Protein AF-0000000065986018 (afdb_homodimer)

InterPro domains:
  IPR004565 Outer membrane lipoprotein LolB [MF_00233] (1-197)
  IPR004565 Outer membrane lipoprotein LolB [PF03550] (43-195)
  IPR004565 Outer membrane lipoprotein LolB [TIGR00548] (5-196)
  IPR004565 Outer membrane lipoprotein LolB [cd16326] (32-195)
  IPR029046 Lipoprotein localisation LolA/LolB/LppX [SSF89392] (16-196)

Radius of gyration: 31.99 Å; Cα contacts (8 Å, |Δi|>4): 771; chains: 2; bounding box: 102×85×97 Å

Structure (mmCIF, N/CA/C/O backbone):
data_AF-0000000065986018-model_v1
#
loop_
_entity.id
_entity.type
_entity.pdbx_description
1 polymer 'Outer-membrane lipoprotein LolB'
#
loop_
_atom_site.group_PDB
_atom_site.id
_atom_site.type_symbol
_atom_site.label_atom_id
_atom_site.label_alt_id
_atom_site.label_comp_id
_atom_site.label_asym_id
_atom_site.label_entity_id
_atom_site.label_seq_id
_atom_site.pdbx_PDB_ins_code
_atom_site.Cartn_x
_atom_site.Cartn_y
_atom_site.Cartn_z
_atom_site.occupancy
_atom_site.B_iso_or_equiv
_atom_site.auth_seq_id
_atom_site.auth_comp_id
_atom_site.auth_asym_id
_atom_site.auth_atom_id
_atom_site.pdbx_PDB_model_num
ATOM 1 N N . MET A 1 1 ? 82.5 -11.953 -41.875 1 36.16 1 MET A N 1
ATOM 2 C CA . MET A 1 1 ? 81.188 -12.062 -42.5 1 36.16 1 MET A CA 1
ATOM 3 C C . MET A 1 1 ? 80.25 -12.914 -41.625 1 36.16 1 MET A C 1
ATOM 5 O O . MET A 1 1 ? 80.25 -14.141 -41.719 1 36.16 1 MET A O 1
ATOM 9 N N . LYS A 1 2 ? 80.312 -12.555 -40.25 1 47.84 2 LYS A N 1
ATOM 10 C CA . LYS A 1 2 ? 79.625 -13.195 -39.125 1 47.84 2 LYS A CA 1
ATOM 11 C C . LYS A 1 2 ? 78.125 -13.18 -39.344 1 47.84 2 LYS A C 1
ATOM 13 O O . LYS A 1 2 ? 77.5 -12.117 -39.531 1 47.84 2 LYS A O 1
ATOM 18 N N . THR A 1 3 ? 77.5 -14.273 -39.969 1 45.69 3 THR A N 1
ATOM 19 C CA . THR A 1 3 ? 76.125 -14.609 -40.312 1 45.69 3 THR A CA 1
ATOM 20 C C . THR A 1 3 ? 75.25 -14.531 -39.062 1 45.69 3 THR A C 1
ATOM 22 O O . THR A 1 3 ? 75.562 -15.219 -38.062 1 45.69 3 THR A O 1
ATOM 25 N N . PHE A 1 4 ? 74.812 -13.352 -38.719 1 50.06 4 PHE A N 1
ATOM 26 C CA . PHE A 1 4 ? 73.812 -13.047 -37.688 1 50.06 4 PHE A CA 1
ATOM 27 C C . PHE A 1 4 ? 72.562 -13.859 -37.875 1 50.06 4 PHE A C 1
ATOM 29 O O . PHE A 1 4 ? 71.812 -13.672 -38.844 1 50.06 4 PHE A O 1
ATOM 36 N N . LEU A 1 5 ? 72.438 -15.148 -37.531 1 47.03 5 LEU A N 1
ATOM 37 C CA . LEU A 1 5 ? 71.312 -16.016 -37.594 1 47.03 5 LEU A CA 1
ATOM 38 C C . LEU A 1 5 ? 70.125 -15.438 -36.781 1 47.03 5 LEU A C 1
ATOM 40 O O . LEU A 1 5 ? 70.312 -15.203 -35.562 1 47.03 5 LEU A O 1
ATOM 44 N N . PRO A 1 6 ? 69.125 -14.727 -37.375 1 49.91 6 PRO A N 1
ATOM 45 C CA . PRO A 1 6 ? 68 -14.18 -36.625 1 49.91 6 PRO A CA 1
ATOM 46 C C . PRO A 1 6 ? 67.188 -15.266 -35.938 1 49.91 6 PRO A C 1
ATOM 48 O O . PRO A 1 6 ? 66.875 -16.297 -36.531 1 49.91 6 PRO A O 1
ATOM 51 N N . CYS A 1 7 ? 67.25 -15.477 -34.594 1 48.66 7 CYS A N 1
ATOM 52 C CA . CYS A 1 7 ? 66.5 -16.359 -33.75 1 48.66 7 CYS A CA 1
ATOM 53 C C . CYS A 1 7 ? 65 -15.992 -33.812 1 48.66 7 CYS A C 1
ATOM 55 O O . CYS A 1 7 ? 64.625 -14.891 -33.406 1 48.66 7 CYS A O 1
ATOM 57 N N . LEU A 1 8 ? 64.25 -16.438 -34.844 1 42.53 8 LEU A N 1
ATOM 58 C CA . LEU A 1 8 ? 62.812 -16.359 -34.969 1 42.53 8 LEU A CA 1
ATOM 59 C C . LEU A 1 8 ? 62.125 -16.938 -33.75 1 42.53 8 LEU A C 1
ATOM 61 O O . LEU A 1 8 ? 62.219 -18.141 -33.469 1 42.53 8 LEU A O 1
ATOM 65 N N . PHE A 1 9 ? 61.875 -16.141 -32.688 1 43.59 9 PHE A N 1
ATOM 66 C CA . PHE A 1 9 ? 61.062 -16.438 -31.5 1 43.59 9 PHE A CA 1
ATOM 67 C C . PHE A 1 9 ? 59.625 -16.766 -31.875 1 43.59 9 PHE A C 1
ATOM 69 O O . PHE A 1 9 ? 58.875 -15.891 -32.312 1 43.59 9 PHE A O 1
ATOM 76 N N . PHE A 1 10 ? 59.312 -18.047 -32.312 1 42.56 10 PHE A N 1
ATOM 77 C CA . PHE A 1 10 ? 57.938 -18.562 -32.531 1 42.56 10 PHE A CA 1
ATOM 78 C C . PHE A 1 10 ? 57.156 -18.5 -31.234 1 42.56 10 PHE A C 1
ATOM 80 O O . PHE A 1 10 ? 57.438 -19.219 -30.281 1 42.56 10 PHE A O 1
ATOM 87 N N . LEU A 1 11 ? 56.469 -17.328 -30.938 1 42.91 11 LEU A N 1
ATOM 88 C CA . LEU A 1 11 ? 55.469 -17.172 -29.875 1 42.91 11 LEU A CA 1
ATOM 89 C C . LEU A 1 11 ? 54.344 -18.172 -30.047 1 42.91 11 LEU A C 1
ATOM 91 O O . LEU A 1 11 ? 53.562 -18.062 -31 1 42.91 11 LEU A O 1
ATOM 95 N N . LEU A 1 12 ? 54.469 -19.453 -29.594 1 42.62 12 LEU A N 1
ATOM 96 C CA . LEU A 1 12 ? 53.375 -20.422 -29.5 1 42.62 12 LEU A CA 1
ATOM 97 C C . LEU A 1 12 ? 52.25 -19.906 -28.641 1 42.62 12 LEU A C 1
ATOM 99 O O . LEU A 1 12 ? 52.438 -19.641 -27.453 1 42.62 12 LEU A O 1
ATOM 103 N N . ILE A 1 13 ? 51.312 -19.141 -29.25 1 45.22 13 ILE A N 1
ATOM 104 C CA . ILE A 1 13 ? 50.031 -18.734 -28.641 1 45.22 13 ILE A CA 1
ATOM 105 C C . ILE A 1 13 ? 49.281 -19.984 -28.172 1 45.22 13 ILE A C 1
ATOM 107 O O . ILE A 1 13 ? 48.906 -20.828 -28.984 1 45.22 13 ILE A O 1
ATOM 111 N N . LEU A 1 14 ? 49.469 -20.5 -26.938 1 43.47 14 LEU A N 1
ATOM 112 C CA . LEU A 1 14 ? 48.688 -21.516 -26.266 1 43.47 14 LEU A CA 1
ATOM 113 C C . LEU A 1 14 ? 47.25 -21.062 -26.094 1 43.47 14 LEU A C 1
ATOM 115 O O . LEU A 1 14 ? 46.938 -20.203 -25.266 1 43.47 14 LEU A O 1
ATOM 119 N N . VAL A 1 15 ? 46.406 -21.125 -27.109 1 45.94 15 VAL A N 1
ATOM 120 C CA . VAL A 1 15 ? 44.969 -20.953 -27 1 45.94 15 VAL A CA 1
ATOM 121 C C . VAL A 1 15 ? 44.375 -22.031 -26.094 1 45.94 15 VAL A C 1
ATOM 123 O O . VAL A 1 15 ? 44.344 -23.203 -26.453 1 45.94 15 VAL A O 1
ATOM 126 N N . GLY A 1 16 ? 44.5 -21.969 -24.781 1 44.47 16 GLY A N 1
ATOM 127 C CA . GLY A 1 16 ? 43.812 -22.812 -23.828 1 44.47 16 GLY A CA 1
ATOM 128 C C . GLY A 1 16 ? 42.312 -22.828 -24.016 1 44.47 16 GLY A C 1
ATOM 129 O O . GLY A 1 16 ? 41.656 -21.781 -23.922 1 44.47 16 GLY A O 1
ATOM 130 N N . CYS A 1 17 ? 41.75 -23.688 -24.812 1 44.38 17 CYS A N 1
ATOM 131 C CA . CYS A 1 17 ? 40.344 -24 -24.891 1 44.38 17 CYS A CA 1
ATOM 132 C C . CYS A 1 17 ? 39.781 -24.344 -23.5 1 44.38 17 CYS A C 1
ATOM 134 O O . CYS A 1 17 ? 40.125 -25.391 -22.938 1 44.38 17 CYS A O 1
ATOM 136 N N . ALA A 1 18 ? 39.562 -23.391 -22.625 1 45.84 18 ALA A N 1
ATOM 137 C CA . ALA A 1 18 ? 38.812 -23.672 -21.422 1 45.84 18 ALA A CA 1
ATOM 138 C C . ALA A 1 18 ? 37.469 -24.344 -21.75 1 45.84 18 ALA A C 1
ATOM 140 O O . ALA A 1 18 ? 36.625 -23.781 -22.453 1 45.84 18 ALA A O 1
ATOM 141 N N . GLN A 1 19 ? 37.438 -25.641 -21.875 1 38.53 19 GLN A N 1
ATOM 142 C CA . GLN A 1 19 ? 36.156 -26.359 -21.953 1 38.53 19 GLN A CA 1
ATOM 143 C C . GLN A 1 19 ? 35.219 -25.938 -20.828 1 38.53 19 GLN A C 1
ATOM 145 O O . GLN A 1 19 ? 35.625 -25.922 -19.656 1 38.53 19 GLN A O 1
ATOM 150 N N . ARG A 1 20 ? 34.375 -25.203 -21.094 1 47.69 20 ARG A N 1
ATOM 151 C CA . ARG A 1 20 ? 33.312 -24.922 -20.141 1 47.69 20 ARG A CA 1
ATOM 152 C C . ARG A 1 20 ? 32.781 -26.219 -19.5 1 47.69 20 ARG A C 1
ATOM 154 O O . ARG A 1 20 ? 32.406 -27.141 -20.219 1 47.69 20 ARG A O 1
ATOM 161 N N . PRO A 1 21 ? 33.062 -26.531 -18.297 1 42.66 21 PRO A N 1
ATOM 162 C CA . PRO A 1 21 ? 32.594 -27.781 -17.688 1 42.66 21 PRO A CA 1
ATOM 163 C C . PRO A 1 21 ? 31.125 -28.078 -17.969 1 42.66 21 PRO A C 1
ATOM 165 O O . PRO A 1 21 ? 30.297 -27.172 -17.875 1 42.66 21 PRO A O 1
ATOM 168 N N . THR A 1 22 ? 30.781 -29.047 -18.828 1 47.19 22 THR A N 1
ATOM 169 C CA . THR A 1 22 ? 29.438 -29.609 -18.953 1 47.19 22 THR A CA 1
ATOM 170 C C . THR A 1 22 ? 28.922 -30.062 -17.594 1 47.19 22 THR A C 1
ATOM 172 O O . THR A 1 22 ? 29.594 -30.828 -16.891 1 47.19 22 THR A O 1
ATOM 175 N N . PRO A 1 23 ? 27.938 -29.328 -17 1 52.34 23 PRO A N 1
ATOM 176 C CA . PRO A 1 23 ? 27.422 -29.844 -15.734 1 52.34 23 PRO A CA 1
ATOM 177 C C . PRO A 1 23 ? 27.25 -31.359 -15.742 1 52.34 23 PRO A C 1
ATOM 179 O O . PRO A 1 23 ? 26.922 -31.938 -16.781 1 52.34 23 PRO A O 1
ATOM 182 N N . PRO A 1 24 ? 27.766 -32.031 -14.695 1 53.28 24 PRO A N 1
ATOM 183 C CA . PRO A 1 24 ? 27.688 -33.5 -14.625 1 53.28 24 PRO A CA 1
ATOM 184 C C . PRO A 1 24 ? 26.281 -34.031 -14.922 1 53.28 24 PRO A C 1
ATOM 186 O O . PRO A 1 24 ? 25.281 -33.344 -14.617 1 53.28 24 PRO A O 1
ATOM 189 N N . ALA A 1 25 ? 26.125 -35.031 -15.773 1 52.38 25 ALA A N 1
ATOM 190 C CA . ALA A 1 25 ? 24.922 -35.75 -16.203 1 52.38 25 ALA A CA 1
ATOM 191 C C . ALA A 1 25 ? 23.953 -35.938 -15.031 1 52.38 25 ALA A C 1
ATOM 193 O O . ALA A 1 25 ? 22.734 -35.875 -15.219 1 52.38 25 ALA A O 1
ATOM 194 N N . THR A 1 26 ? 24.359 -36.219 -13.781 1 52.41 26 THR A N 1
ATOM 195 C CA . THR A 1 26 ? 23.516 -36.469 -12.617 1 52.41 26 THR A CA 1
ATOM 196 C C . THR A 1 26 ? 22.719 -35.219 -12.258 1 52.41 26 THR A C 1
ATOM 198 O O . THR A 1 26 ? 21.547 -35.281 -11.922 1 52.41 26 THR A O 1
ATOM 201 N N . LYS A 1 27 ? 23.359 -34.125 -12.391 1 63.59 27 LYS A N 1
ATOM 202 C CA . LYS A 1 27 ? 22.688 -32.875 -12.07 1 63.59 27 LYS A CA 1
ATOM 203 C C . LYS A 1 27 ? 21.531 -32.594 -13.039 1 63.59 27 LYS A C 1
ATOM 205 O O . LYS A 1 27 ? 20.453 -32.156 -12.633 1 63.59 27 LYS A O 1
ATOM 210 N N . THR A 1 28 ? 21.719 -33.094 -14.203 1 71.75 28 THR A N 1
ATOM 211 C CA . THR A 1 28 ? 20.719 -32.906 -15.242 1 71.75 28 THR A CA 1
ATOM 212 C C . THR A 1 28 ? 19.531 -33.844 -15.016 1 71.75 28 THR A C 1
ATOM 214 O O . THR A 1 28 ? 18.375 -33.438 -15.18 1 71.75 28 THR A O 1
ATOM 217 N N . ALA A 1 29 ? 19.781 -35.062 -14.602 1 75.56 29 ALA A N 1
ATOM 218 C CA . ALA A 1 29 ? 18.719 -36.031 -14.336 1 75.56 29 ALA A CA 1
ATOM 219 C C . ALA A 1 29 ? 17.891 -35.594 -13.133 1 75.56 29 ALA A C 1
ATOM 221 O O . ALA A 1 29 ? 16.656 -35.75 -13.148 1 75.56 29 ALA A O 1
ATOM 222 N N . ASP A 1 30 ? 18.469 -35.094 -12.172 1 88.81 30 ASP A N 1
ATOM 223 C CA . ASP A 1 30 ? 17.781 -34.625 -10.969 1 88.81 30 ASP A CA 1
ATOM 224 C C . ASP A 1 30 ? 16.859 -33.469 -11.266 1 88.81 30 ASP A C 1
ATOM 226 O O . ASP A 1 30 ? 15.719 -33.406 -10.781 1 88.81 30 ASP A O 1
ATOM 230 N N . TRP A 1 31 ? 17.344 -32.625 -12.164 1 94.12 31 TRP A N 1
ATOM 231 C CA . TRP A 1 31 ? 16.5 -31.5 -12.523 1 94.12 31 TRP A CA 1
ATOM 232 C C . TRP A 1 31 ? 15.305 -31.953 -13.352 1 94.12 31 TRP A C 1
ATOM 234 O O . TRP A 1 31 ? 14.18 -31.484 -13.141 1 94.12 31 TRP A O 1
ATOM 244 N N . ALA A 1 32 ? 15.539 -32.781 -14.273 1 94 32 ALA A N 1
ATOM 245 C CA . ALA A 1 32 ? 14.453 -33.281 -15.117 1 94 32 ALA A CA 1
ATOM 246 C C . ALA A 1 32 ? 13.359 -33.938 -14.273 1 94 32 ALA A C 1
ATOM 248 O O . ALA A 1 32 ? 12.164 -33.719 -14.531 1 94 32 ALA A O 1
ATOM 249 N N . ALA A 1 33 ? 13.727 -34.688 -13.328 1 93.56 33 ALA A N 1
ATOM 250 C CA . ALA A 1 33 ? 12.758 -35.312 -12.43 1 93.56 33 ALA A CA 1
ATOM 251 C C . ALA A 1 33 ? 11.992 -34.281 -11.633 1 93.56 33 ALA A C 1
ATOM 253 O O . ALA A 1 33 ? 10.773 -34.375 -11.484 1 93.56 33 ALA A O 1
ATOM 254 N N . HIS A 1 34 ? 12.75 -33.312 -11.125 1 94.88 34 HIS A N 1
ATOM 255 C CA . HIS A 1 34 ? 12.109 -32.25 -10.375 1 94.88 34 HIS A CA 1
ATOM 256 C C . HIS A 1 34 ? 11.141 -31.453 -11.25 1 94.88 34 HIS A C 1
ATOM 258 O O . HIS A 1 34 ? 10.023 -31.156 -10.828 1 94.88 34 HIS A O 1
ATOM 264 N N . GLN A 1 35 ? 11.586 -31.141 -12.383 1 95.81 35 GLN A N 1
ATOM 265 C CA . GLN A 1 35 ? 10.727 -30.391 -13.297 1 95.81 35 GLN A CA 1
ATOM 266 C C . GLN A 1 35 ? 9.453 -31.172 -13.617 1 95.81 35 GLN A C 1
ATOM 268 O O . GLN A 1 35 ? 8.375 -30.578 -13.742 1 95.81 35 GLN A O 1
ATOM 273 N N . GLN A 1 36 ? 9.594 -32.5 -13.812 1 95.44 36 GLN A N 1
ATOM 274 C CA . GLN A 1 36 ? 8.414 -33.312 -14.055 1 95.44 36 GLN A CA 1
ATOM 275 C C . GLN A 1 36 ? 7.441 -33.25 -12.883 1 95.44 36 GLN A C 1
ATOM 277 O O . GLN A 1 36 ? 6.227 -33.188 -13.078 1 95.44 36 GLN A O 1
ATOM 282 N N . GLN A 1 37 ? 7.969 -33.219 -11.672 1 94.94 37 GLN A N 1
ATOM 283 C CA . GLN A 1 37 ? 7.121 -33.062 -10.492 1 94.94 37 GLN A CA 1
ATOM 284 C C . GLN A 1 37 ? 6.375 -31.734 -10.547 1 94.94 37 GLN A C 1
ATOM 286 O O . GLN A 1 37 ? 5.188 -31.672 -10.219 1 94.94 37 GLN A O 1
ATOM 291 N N . LEU A 1 38 ? 7.121 -30.688 -10.953 1 96.69 38 LEU A N 1
ATOM 292 C CA . LEU A 1 38 ? 6.512 -29.359 -11.047 1 96.69 38 LEU A CA 1
ATOM 293 C C . LEU A 1 38 ? 5.445 -29.328 -12.141 1 96.69 38 LEU A C 1
ATOM 295 O O . LEU A 1 38 ? 4.398 -28.703 -11.977 1 96.69 38 LEU A O 1
ATOM 299 N N . ASN A 1 39 ? 5.715 -30.031 -13.242 1 95.56 39 ASN A N 1
ATOM 300 C CA . ASN A 1 39 ? 4.734 -30.141 -14.32 1 95.56 39 ASN A CA 1
ATOM 301 C C . ASN A 1 39 ? 3.455 -30.828 -13.852 1 95.56 39 ASN A C 1
ATOM 303 O O . ASN A 1 39 ? 2.357 -30.453 -14.273 1 95.56 39 ASN A O 1
ATOM 307 N N . ASP A 1 40 ? 3.625 -31.781 -12.992 1 94.94 40 ASP A N 1
ATOM 308 C CA . ASP A 1 40 ? 2.496 -32.594 -12.523 1 94.94 40 ASP A CA 1
ATOM 309 C C . ASP A 1 40 ? 1.699 -31.844 -11.453 1 94.94 40 ASP A C 1
ATOM 311 O O . ASP A 1 40 ? 0.577 -32.219 -11.125 1 94.94 40 ASP A O 1
ATOM 315 N N . LEU A 1 41 ? 2.271 -30.828 -10.914 1 95.81 41 LEU A N 1
ATOM 316 C CA . LEU A 1 41 ? 1.614 -30.047 -9.867 1 95.81 41 LEU A CA 1
ATOM 317 C C . LEU A 1 41 ? 0.659 -29.016 -10.469 1 95.81 41 LEU A C 1
ATOM 319 O O . LEU A 1 41 ? 1.011 -27.844 -10.609 1 95.81 41 LEU A O 1
ATOM 323 N N . THR A 1 42 ? -0.552 -29.422 -10.742 1 95.69 42 THR A N 1
ATOM 324 C CA . THR A 1 42 ? -1.524 -28.578 -11.43 1 95.69 42 THR A CA 1
ATOM 325 C C . THR A 1 42 ? -2.529 -28 -10.445 1 95.69 42 THR A C 1
ATOM 327 O O . THR A 1 42 ? -3.232 -27.031 -10.766 1 95.69 42 THR A O 1
ATOM 330 N N . ASP A 1 43 ? -2.658 -28.609 -9.289 1 97.44 43 ASP A N 1
ATOM 331 C CA . ASP A 1 43 ? -3.592 -28.188 -8.258 1 97.44 43 ASP A CA 1
ATOM 332 C C . ASP A 1 43 ? -2.854 -27.797 -6.977 1 97.44 43 ASP A C 1
ATOM 334 O O . ASP A 1 43 ? -2.254 -28.656 -6.316 1 97.44 43 ASP A O 1
ATOM 338 N N . TRP A 1 44 ? -2.887 -26.562 -6.719 1 98.06 44 TRP A N 1
ATOM 339 C CA . TRP A 1 44 ? -2.18 -26.016 -5.562 1 98.06 44 TRP A CA 1
ATOM 340 C C . TRP A 1 44 ? -2.77 -24.672 -5.137 1 98.06 44 TRP A C 1
ATOM 342 O O . TRP A 1 44 ? -3.52 -24.062 -5.895 1 98.06 44 TRP A O 1
ATOM 352 N N . SER A 1 45 ? -2.494 -24.25 -3.938 1 98.44 45 SER A N 1
ATOM 353 C CA . SER A 1 45 ? -2.805 -22.906 -3.477 1 98.44 45 SER A CA 1
ATOM 354 C C . SER A 1 45 ? -1.651 -22.312 -2.67 1 98.44 45 SER A C 1
ATOM 356 O O . SER A 1 45 ? -0.776 -23.047 -2.203 1 98.44 45 SER A O 1
ATOM 358 N N . LEU A 1 46 ? -1.588 -21.031 -2.662 1 98.69 46 LEU A N 1
ATOM 359 C CA . LEU A 1 46 ? -0.602 -20.344 -1.838 1 98.69 46 LEU A CA 1
ATOM 360 C C . LEU A 1 46 ? -1.226 -19.141 -1.139 1 98.69 46 LEU A C 1
ATOM 362 O O . LEU A 1 46 ? -2.234 -18.609 -1.602 1 98.69 46 LEU A O 1
ATOM 366 N N . ARG A 1 47 ? -0.649 -18.859 0.019 1 98.62 47 ARG A N 1
ATOM 367 C CA . ARG A 1 47 ? -0.951 -17.641 0.774 1 98.62 47 ARG A CA 1
ATOM 368 C C . ARG A 1 47 ? 0.325 -16.891 1.133 1 98.62 47 ARG A C 1
ATOM 370 O O . ARG A 1 47 ? 1.346 -17.5 1.453 1 98.62 47 ARG A O 1
ATOM 377 N N . GLY A 1 48 ? 0.223 -15.555 1.058 1 98 48 GLY A N 1
ATOM 378 C CA . GLY A 1 48 ? 1.379 -14.758 1.432 1 98 48 GLY A CA 1
ATOM 379 C C . GLY A 1 48 ? 1.186 -13.273 1.187 1 98 48 GLY A C 1
ATOM 380 O O . GLY A 1 48 ? 0.098 -12.742 1.41 1 98 48 GLY A O 1
ATOM 381 N N . LYS A 1 49 ? 2.301 -12.656 0.843 1 96.12 49 LYS A N 1
ATOM 382 C CA . LYS A 1 49 ? 2.318 -11.227 0.545 1 96.12 49 LYS A CA 1
ATOM 383 C C . LYS A 1 49 ? 2.867 -10.969 -0.855 1 96.12 49 LYS A C 1
ATOM 385 O O . LYS A 1 49 ? 3.689 -11.734 -1.36 1 96.12 49 LYS A O 1
ATOM 390 N N . ILE A 1 50 ? 2.361 -9.891 -1.411 1 96.62 50 ILE A N 1
ATOM 391 C CA . ILE A 1 50 ? 2.859 -9.438 -2.707 1 96.62 50 ILE A CA 1
ATOM 392 C C . ILE A 1 50 ? 3.129 -7.938 -2.664 1 96.62 50 ILE A C 1
ATOM 394 O O . ILE A 1 50 ? 2.336 -7.176 -2.107 1 96.62 50 ILE A O 1
ATOM 398 N N . ALA A 1 51 ? 4.289 -7.598 -3.129 1 94.62 51 ALA A N 1
ATOM 399 C CA . ALA A 1 51 ? 4.609 -6.184 -3.303 1 94.62 51 ALA A CA 1
ATOM 400 C C . ALA A 1 51 ? 4.68 -5.816 -4.781 1 94.62 51 ALA A C 1
ATOM 402 O O . ALA A 1 51 ? 5.328 -6.508 -5.57 1 94.62 51 ALA A O 1
ATOM 403 N N . ILE A 1 52 ? 3.938 -4.773 -5.156 1 93.81 52 ILE A N 1
ATOM 404 C CA . ILE A 1 52 ? 3.973 -4.211 -6.504 1 93.81 52 ILE A CA 1
ATOM 405 C C . ILE A 1 52 ? 4.664 -2.85 -6.477 1 93.81 52 ILE A C 1
ATOM 407 O O . ILE A 1 52 ? 4.137 -1.888 -5.914 1 93.81 52 ILE A O 1
ATOM 411 N N . ILE A 1 53 ? 5.781 -2.824 -7.125 1 93.06 53 ILE A N 1
ATOM 412 C CA . ILE A 1 53 ? 6.652 -1.667 -6.957 1 93.06 53 ILE A CA 1
ATOM 413 C C . ILE A 1 53 ? 6.938 -1.032 -8.312 1 93.06 53 ILE A C 1
ATOM 415 O O . ILE A 1 53 ? 7.363 -1.716 -9.25 1 93.06 53 ILE A O 1
ATOM 419 N N . THR A 1 54 ? 6.641 0.207 -8.477 1 91 54 THR A N 1
ATOM 420 C CA . THR A 1 54 ? 7.016 1.084 -9.578 1 91 54 THR A CA 1
ATOM 421 C C . THR A 1 54 ? 7.824 2.275 -9.07 1 91 54 THR A C 1
ATOM 423 O O . THR A 1 54 ? 7.949 2.477 -7.859 1 91 54 THR A O 1
ATOM 426 N N . PRO A 1 55 ? 8.461 2.982 -9.992 1 87.5 55 PRO A N 1
ATOM 427 C CA . PRO A 1 55 ? 9.203 4.156 -9.531 1 87.5 55 PRO A CA 1
ATOM 428 C C . PRO A 1 55 ? 8.344 5.102 -8.695 1 87.5 55 PRO A C 1
ATOM 430 O O . PRO A 1 55 ? 8.844 5.75 -7.773 1 87.5 55 PRO A O 1
ATOM 433 N N . GLU A 1 56 ? 7.016 5.074 -8.875 1 80.88 56 GLU A N 1
ATOM 434 C CA . GLU A 1 56 ? 6.125 6.059 -8.273 1 80.88 56 GLU A CA 1
ATOM 435 C C . GLU A 1 56 ? 5.422 5.492 -7.043 1 80.88 56 GLU A C 1
ATOM 437 O O . GLU A 1 56 ? 4.973 6.242 -6.176 1 80.88 56 GLU A O 1
ATOM 442 N N . ASN A 1 57 ? 5.352 4.164 -7.016 1 82.62 57 ASN A N 1
ATOM 443 C CA . ASN A 1 57 ? 4.473 3.592 -6 1 82.62 57 ASN A CA 1
ATOM 444 C C . ASN A 1 57 ? 5.004 2.262 -5.48 1 82.62 57 ASN A C 1
ATOM 446 O O . ASN A 1 57 ? 5.719 1.553 -6.191 1 82.62 57 ASN A O 1
ATOM 450 N N . ARG A 1 58 ? 4.77 2.051 -4.246 1 87 58 ARG A N 1
ATOM 451 C CA . ARG A 1 58 ? 4.988 0.751 -3.617 1 87 58 ARG A CA 1
ATOM 452 C C . ARG A 1 58 ? 3.74 0.287 -2.873 1 87 58 ARG A C 1
ATOM 454 O O . ARG A 1 58 ? 3.264 0.97 -1.963 1 87 58 ARG A O 1
ATOM 461 N N . HIS A 1 59 ? 3.246 -0.836 -3.295 1 86.88 59 HIS A N 1
ATOM 462 C CA . HIS A 1 59 ? 2.045 -1.382 -2.672 1 86.88 59 HIS A CA 1
ATOM 463 C C . HIS A 1 59 ? 2.293 -2.789 -2.139 1 86.88 59 HIS A C 1
ATOM 465 O O . HIS A 1 59 ? 2.852 -3.635 -2.842 1 86.88 59 HIS A O 1
ATOM 471 N N . SER A 1 60 ? 1.884 -2.916 -0.904 1 90.62 60 SER A N 1
ATOM 472 C CA . SER A 1 60 ? 1.915 -4.246 -0.302 1 90.62 60 SER A CA 1
ATOM 473 C C . SER A 1 60 ? 0.506 -4.789 -0.094 1 90.62 60 SER A C 1
ATOM 475 O O . SER A 1 60 ? -0.361 -4.098 0.443 1 90.62 60 SER A O 1
ATOM 477 N N . LEU A 1 61 ? 0.306 -6 -0.598 1 92.44 61 LEU A N 1
ATOM 478 C CA . LEU A 1 61 ? -0.984 -6.668 -0.476 1 92.44 61 LEU A CA 1
ATOM 479 C C . LEU A 1 61 ? -0.811 -8.094 0.041 1 92.44 61 LEU A C 1
ATOM 481 O O . LEU A 1 61 ? 0.283 -8.656 -0.037 1 92.44 61 LEU A O 1
ATOM 485 N N . ASN A 1 62 ? -1.939 -8.523 0.621 1 94.75 62 ASN A N 1
ATOM 486 C CA . ASN A 1 62 ? -2.031 -9.969 0.841 1 94.75 62 ASN A CA 1
ATOM 487 C C . ASN A 1 62 ? -2.502 -10.695 -0.415 1 94.75 62 ASN A C 1
ATOM 489 O O . ASN A 1 62 ? -3.295 -10.156 -1.189 1 94.75 62 ASN A O 1
ATOM 493 N N . ILE A 1 63 ? -2 -11.945 -0.56 1 97.88 63 ILE A N 1
ATOM 494 C CA . ILE A 1 63 ? -2.42 -12.719 -1.727 1 97.88 63 ILE A CA 1
ATOM 495 C C . ILE A 1 63 ? -2.877 -14.109 -1.292 1 97.88 63 ILE A C 1
ATOM 497 O O . ILE A 1 63 ? -2.268 -14.719 -0.414 1 97.88 63 ILE A O 1
ATOM 501 N N . TYR A 1 64 ? -3.938 -14.547 -1.822 1 98.75 64 TYR A N 1
ATOM 502 C CA . TYR A 1 64 ? -4.371 -15.93 -1.913 1 98.75 64 TYR A CA 1
ATOM 503 C C . TYR A 1 64 ? -4.523 -16.359 -3.367 1 98.75 64 TYR A C 1
ATOM 505 O O . TYR A 1 64 ? -5.137 -15.656 -4.168 1 98.75 64 TYR A O 1
ATOM 513 N N . TRP A 1 65 ? -3.92 -17.469 -3.725 1 98.69 65 TRP A N 1
ATOM 514 C CA . TRP A 1 65 ? -3.977 -17.984 -5.086 1 98.69 65 TRP A CA 1
ATOM 515 C C . TRP A 1 65 ? -4.254 -19.484 -5.078 1 98.69 65 TRP A C 1
ATOM 517 O O . TRP A 1 65 ? -3.488 -20.266 -4.504 1 98.69 65 TRP A O 1
ATOM 527 N N . GLN A 1 66 ? -5.348 -19.812 -5.703 1 98.5 66 GLN A N 1
ATOM 528 C CA . GLN A 1 66 ? -5.691 -21.219 -5.895 1 98.5 66 GLN A CA 1
ATOM 529 C C . GLN A 1 66 ? -5.672 -21.578 -7.375 1 98.5 66 GLN A C 1
ATOM 531 O O . GLN A 1 66 ? -6.289 -20.906 -8.203 1 98.5 66 GLN A O 1
ATOM 536 N N . GLN A 1 67 ? -4.934 -22.609 -7.676 1 97.75 67 GLN A N 1
ATOM 537 C CA . GLN A 1 67 ? -4.832 -23.141 -9.031 1 97.75 67 GLN A CA 1
ATOM 538 C C . GLN A 1 67 ? -5.457 -24.531 -9.133 1 97.75 67 GLN A C 1
ATOM 540 O O . GLN A 1 67 ? -5.211 -25.391 -8.289 1 97.75 67 GLN A O 1
ATOM 545 N N . SER A 1 68 ? -6.273 -24.75 -10.102 1 96.56 68 SER A N 1
ATOM 546 C CA . SER A 1 68 ? -6.863 -26.031 -10.445 1 96.56 68 SER A CA 1
ATOM 547 C C . SER A 1 68 ? -6.84 -26.266 -11.953 1 96.56 68 SER A C 1
ATOM 549 O O . SER A 1 68 ? -7.789 -25.922 -12.656 1 96.56 68 SER A O 1
ATOM 551 N N . GLY A 1 69 ? -5.832 -27.016 -12.352 1 94.38 69 GLY A N 1
ATOM 552 C CA . GLY A 1 69 ? -5.629 -27.094 -13.789 1 94.38 69 GLY A CA 1
ATOM 553 C C . GLY A 1 69 ? -5.445 -25.75 -14.445 1 94.38 69 GLY A C 1
ATOM 554 O O . GLY A 1 69 ? -4.578 -24.969 -14.039 1 94.38 69 GLY A O 1
ATOM 555 N N . ASP A 1 70 ? -6.336 -25.422 -15.336 1 92.75 70 ASP A N 1
ATOM 556 C CA . ASP A 1 70 ? -6.242 -24.156 -16.031 1 92.75 70 ASP A CA 1
ATOM 557 C C . ASP A 1 70 ? -7.098 -23.078 -15.359 1 92.75 70 ASP A C 1
ATOM 559 O O . ASP A 1 70 ? -7.043 -21.906 -15.727 1 92.75 70 ASP A O 1
ATOM 563 N N . ASN A 1 71 ? -7.824 -23.5 -14.414 1 96.38 71 ASN A N 1
ATOM 564 C CA . ASN A 1 71 ? -8.641 -22.578 -13.641 1 96.38 71 ASN A CA 1
ATOM 565 C C . ASN A 1 71 ? -7.871 -22.016 -12.453 1 96.38 71 ASN A C 1
ATOM 567 O O . ASN A 1 71 ? -6.977 -22.656 -11.922 1 96.38 71 ASN A O 1
ATOM 571 N N . PHE A 1 72 ? -8.281 -20.797 -12.117 1 97.38 72 PHE A N 1
ATOM 572 C CA . PHE A 1 72 ? -7.629 -20.25 -10.938 1 97.38 72 PHE A CA 1
ATOM 573 C C . PHE A 1 72 ? -8.523 -19.219 -10.25 1 97.38 72 PHE A C 1
ATOM 575 O O . PHE A 1 72 ? -9.492 -18.734 -10.836 1 97.38 72 PHE A O 1
ATOM 582 N N . HIS A 1 73 ? -8.227 -18.969 -8.984 1 98.44 73 HIS A N 1
ATOM 583 C CA . HIS A 1 73 ? -8.82 -17.953 -8.133 1 98.44 73 HIS A CA 1
ATOM 584 C C . HIS A 1 73 ? -7.754 -17.172 -7.367 1 98.44 73 HIS A C 1
ATOM 586 O O . HIS A 1 73 ? -7.039 -17.75 -6.539 1 98.44 73 HIS A O 1
ATOM 592 N N . ILE A 1 74 ? -7.617 -15.859 -7.727 1 98.19 74 ILE A N 1
ATOM 593 C CA . ILE A 1 74 ? -6.637 -14.992 -7.09 1 98.19 74 ILE A CA 1
ATOM 594 C C . ILE A 1 74 ? -7.352 -13.875 -6.328 1 98.19 74 ILE A C 1
ATOM 596 O O . ILE A 1 74 ? -8.195 -13.172 -6.895 1 98.19 74 ILE A O 1
ATOM 600 N N . THR A 1 75 ? -7.027 -13.773 -5.059 1 98.12 75 THR A N 1
ATOM 601 C CA . THR A 1 75 ? -7.555 -12.688 -4.242 1 98.12 75 THR A CA 1
ATOM 602 C C . THR A 1 75 ? -6.422 -11.844 -3.66 1 98.12 75 THR A C 1
ATOM 604 O O . THR A 1 75 ? -5.52 -12.375 -3.01 1 98.12 75 THR A O 1
ATOM 607 N N . LEU A 1 76 ? -6.473 -10.594 -3.969 1 96.19 76 LEU A N 1
ATOM 608 C CA . LEU A 1 76 ? -5.574 -9.609 -3.369 1 96.19 76 LEU A CA 1
ATOM 609 C C . LEU A 1 76 ? -6.32 -8.727 -2.375 1 96.19 76 LEU A C 1
ATOM 611 O O . LEU A 1 76 ? -7.359 -8.148 -2.709 1 96.19 76 LEU A O 1
ATOM 615 N N . THR A 1 77 ? -5.805 -8.656 -1.145 1 93.06 77 THR A N 1
ATOM 616 C CA . THR A 1 77 ? -6.469 -7.848 -0.129 1 93.06 77 THR A CA 1
ATOM 617 C C . THR A 1 77 ? -5.5 -6.84 0.481 1 93.06 77 THR A C 1
ATOM 619 O O . THR A 1 77 ? -4.285 -7.051 0.467 1 93.06 77 THR A O 1
ATOM 622 N N . SER A 1 78 ? -6.059 -5.742 0.965 1 87.19 78 SER A N 1
ATOM 623 C CA . SER A 1 78 ? -5.27 -4.707 1.622 1 87.19 78 SER A CA 1
ATOM 624 C C . SER A 1 78 ? -4.805 -5.16 3.002 1 87.19 78 SER A C 1
ATOM 626 O O . SER A 1 78 ? -5.215 -6.215 3.486 1 87.19 78 SER A O 1
ATOM 628 N N . PHE A 1 79 ? -3.93 -4.359 3.533 1 82.44 79 PHE A N 1
ATOM 629 C CA . PHE A 1 79 ? -3.447 -4.613 4.887 1 82.44 79 PHE A CA 1
ATOM 630 C C . PHE A 1 79 ? -4.594 -4.566 5.891 1 82.44 79 PHE A C 1
ATOM 632 O O . PHE A 1 79 ? -4.504 -5.156 6.969 1 82.44 79 PHE A O 1
ATOM 639 N N . LEU A 1 80 ? -5.781 -3.92 5.512 1 84.5 80 LEU A N 1
ATOM 640 C CA . LEU A 1 80 ? -6.945 -3.83 6.391 1 84.5 80 LEU A CA 1
ATOM 641 C C . LEU A 1 80 ? -7.934 -4.957 6.105 1 84.5 80 LEU A C 1
ATOM 643 O O . LEU A 1 80 ? -8.961 -5.066 6.77 1 84.5 80 LEU A O 1
ATOM 647 N N . GLY A 1 81 ? -7.621 -5.656 5.145 1 85.31 81 GLY A N 1
ATOM 648 C CA . GLY A 1 81 ? -8.422 -6.832 4.848 1 85.31 81 GLY A CA 1
ATOM 649 C C . GLY A 1 81 ? -9.453 -6.598 3.754 1 85.31 81 GLY A C 1
ATOM 650 O O . GLY A 1 81 ? -10.141 -7.523 3.334 1 85.31 81 GLY A O 1
ATOM 651 N N . SER A 1 82 ? -9.484 -5.414 3.234 1 86.19 82 SER A N 1
ATOM 652 C CA . SER A 1 82 ? -10.43 -5.176 2.152 1 86.19 82 SER A CA 1
ATOM 653 C C . SER A 1 82 ? -9.93 -5.75 0.834 1 86.19 82 SER A C 1
ATOM 655 O O . SER A 1 82 ? -8.719 -5.773 0.583 1 86.19 82 SER A O 1
ATOM 657 N N . THR A 1 83 ? -10.859 -6.07 -0.029 1 91.69 83 THR A N 1
ATOM 658 C CA . THR A 1 83 ? -10.508 -6.66 -1.316 1 91.69 83 THR A CA 1
ATOM 659 C C . THR A 1 83 ? -10.031 -5.586 -2.291 1 91.69 83 THR A C 1
ATOM 661 O O . THR A 1 83 ? -10.711 -4.578 -2.494 1 91.69 83 THR A O 1
ATOM 664 N N . ILE A 1 84 ? -8.945 -5.848 -2.84 1 90.75 84 ILE A N 1
ATOM 665 C CA . ILE A 1 84 ? -8.406 -4.992 -3.895 1 90.75 84 ILE A CA 1
ATOM 666 C C . ILE A 1 84 ? -8.773 -5.57 -5.262 1 90.75 84 ILE A C 1
ATOM 668 O O . ILE A 1 84 ? -9.18 -4.832 -6.164 1 90.75 84 ILE A O 1
ATOM 672 N N . LEU A 1 85 ? -8.664 -6.852 -5.348 1 94.12 85 LEU A N 1
ATOM 673 C CA . LEU A 1 85 ? -8.969 -7.578 -6.574 1 94.12 85 LEU A CA 1
ATOM 674 C C . LEU A 1 85 ? -9.281 -9.039 -6.277 1 94.12 85 LEU A C 1
ATOM 676 O O . LEU A 1 85 ? -8.586 -9.68 -5.488 1 94.12 85 LEU A O 1
ATOM 680 N N . ASP A 1 86 ? -10.359 -9.539 -6.793 1 97.56 86 ASP A N 1
ATOM 681 C CA . ASP A 1 86 ? -10.734 -10.945 -6.754 1 97.56 86 ASP A CA 1
ATOM 682 C C . ASP A 1 86 ? -11.008 -11.484 -8.156 1 97.56 86 ASP A C 1
ATOM 684 O O . ASP A 1 86 ? -11.922 -11 -8.844 1 97.56 86 ASP A O 1
ATOM 688 N N . VAL A 1 87 ? -10.203 -12.398 -8.609 1 97.88 87 VAL A N 1
ATOM 689 C CA . VAL A 1 87 ? -10.281 -12.898 -9.977 1 97.88 87 VAL A CA 1
ATOM 690 C C . VAL A 1 87 ? -10.539 -14.406 -9.961 1 97.88 87 VAL A C 1
ATOM 692 O O . VAL A 1 87 ? -9.727 -15.172 -9.445 1 97.88 87 VAL A O 1
ATOM 695 N N . LYS A 1 88 ? -11.625 -14.797 -10.492 1 98.12 88 LYS A N 1
ATOM 696 C CA . LYS A 1 88 ? -11.938 -16.203 -10.695 1 98.12 88 LYS A CA 1
ATOM 697 C C . LYS A 1 88 ? -12.031 -16.547 -12.18 1 98.12 88 LYS A C 1
ATOM 699 O O . LYS A 1 88 ? -12.914 -16.047 -12.875 1 98.12 88 LYS A O 1
ATOM 704 N N . LYS A 1 89 ? -11.109 -17.328 -12.641 1 97.31 89 LYS A N 1
ATOM 705 C CA . LYS A 1 89 ? -11.117 -17.781 -14.031 1 97.31 89 LYS A CA 1
ATOM 706 C C . LYS A 1 89 ? -11.539 -19.25 -14.125 1 97.31 89 LYS A C 1
ATOM 708 O O . LYS A 1 89 ? -10.992 -20.094 -13.422 1 97.31 89 LYS A O 1
ATOM 713 N N . THR A 1 90 ? -12.477 -19.547 -14.961 1 95.44 90 THR A N 1
ATOM 714 C CA . THR A 1 90 ? -12.906 -20.891 -15.32 1 95.44 90 THR A CA 1
ATOM 715 C C . THR A 1 90 ? -12.773 -21.125 -16.828 1 95.44 90 THR A C 1
ATOM 717 O O . THR A 1 90 ? -12.336 -20.234 -17.562 1 95.44 90 THR A O 1
ATOM 720 N N . ALA A 1 91 ? -13.055 -22.359 -17.188 1 91.81 91 ALA A N 1
ATOM 721 C CA . ALA A 1 91 ? -13.023 -22.688 -18.609 1 91.81 91 ALA A CA 1
ATOM 722 C C . ALA A 1 91 ? -14.016 -21.812 -19.375 1 91.81 91 ALA A C 1
ATOM 724 O O . ALA A 1 91 ? -13.805 -21.531 -20.562 1 91.81 91 ALA A O 1
ATOM 725 N N . LEU A 1 92 ? -14.953 -21.281 -18.75 1 89.62 92 LEU A N 1
ATOM 726 C CA . LEU A 1 92 ? -16.047 -20.594 -19.438 1 89.62 92 LEU A CA 1
ATOM 727 C C . LEU A 1 92 ? -15.867 -19.094 -19.406 1 89.62 92 LEU A C 1
ATOM 729 O O . LEU A 1 92 ? -16.109 -18.406 -20.406 1 89.62 92 LEU A O 1
ATOM 733 N N . SER A 1 93 ? -15.508 -18.625 -18.266 1 92.19 93 SER A N 1
ATOM 734 C CA . SER A 1 93 ? -15.445 -17.172 -18.156 1 92.19 93 SER A CA 1
ATOM 735 C C . SER A 1 93 ? -14.586 -16.75 -16.984 1 92.19 93 SER A C 1
ATOM 737 O O . SER A 1 93 ? -14.125 -17.578 -16.203 1 92.19 93 SER A O 1
ATOM 739 N N . THR A 1 94 ? -14.258 -15.484 -17.031 1 96.06 94 THR A N 1
ATOM 740 C CA . THR A 1 94 ? -13.602 -14.859 -15.891 1 96.06 94 THR A CA 1
ATOM 741 C C . THR A 1 94 ? -14.562 -13.922 -15.164 1 96.06 94 THR A C 1
ATOM 743 O O . THR A 1 94 ? -15.305 -13.172 -15.797 1 96.06 94 THR A O 1
ATOM 746 N N . ARG A 1 95 ? -14.594 -14.062 -13.875 1 97.75 95 ARG A N 1
ATOM 747 C CA . ARG A 1 95 ? -15.273 -13.109 -13.008 1 97.75 95 ARG A CA 1
ATOM 748 C C . ARG A 1 95 ? -14.273 -12.297 -12.188 1 97.75 95 ARG A C 1
ATOM 750 O O . ARG A 1 95 ? -13.367 -12.867 -11.57 1 97.75 95 ARG A O 1
ATOM 757 N N . ILE A 1 96 ? -14.445 -10.906 -12.18 1 96.94 96 ILE A N 1
ATOM 758 C 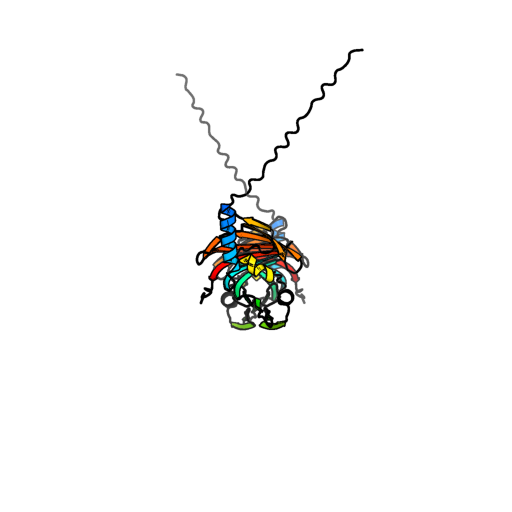CA . ILE A 1 96 ? -13.547 -10.047 -11.414 1 96.94 96 ILE A CA 1
ATOM 759 C C . ILE A 1 96 ? -14.367 -9.133 -10.5 1 96.94 96 ILE A C 1
ATOM 761 O O . ILE A 1 96 ? -15.383 -8.578 -10.914 1 96.94 96 ILE A O 1
ATOM 765 N N . ILE A 1 97 ? -13.969 -9.055 -9.25 1 95.69 97 ILE A N 1
ATOM 766 C CA . ILE A 1 97 ? -14.461 -8.055 -8.305 1 95.69 97 ILE A CA 1
ATOM 767 C C . ILE A 1 97 ? -13.375 -7.027 -8.023 1 95.69 97 ILE A C 1
ATOM 769 O O . ILE A 1 97 ? -12.242 -7.383 -7.676 1 95.69 97 ILE A O 1
ATOM 773 N N . ASP A 1 98 ? -13.711 -5.77 -8.227 1 93.38 98 ASP A N 1
ATOM 774 C CA . ASP A 1 98 ? -12.703 -4.723 -8.055 1 93.38 98 ASP A CA 1
ATOM 775 C C . ASP A 1 98 ? -12.727 -4.168 -6.629 1 93.38 98 ASP A C 1
ATOM 777 O O . ASP A 1 98 ? -13.383 -4.73 -5.75 1 93.38 98 ASP A O 1
ATOM 781 N N . ASP A 1 99 ? -11.938 -3.162 -6.371 1 89.94 99 ASP A N 1
ATOM 782 C CA . ASP A 1 99 ? -11.734 -2.645 -5.02 1 89.94 99 ASP A CA 1
ATOM 783 C C . ASP A 1 99 ? -12.977 -1.897 -4.531 1 89.94 99 ASP A C 1
ATOM 785 O O . ASP A 1 99 ? -13.086 -1.576 -3.346 1 89.94 99 ASP A O 1
ATOM 789 N N . GLN A 1 100 ? -13.992 -1.674 -5.348 1 86.62 100 GLN A N 1
ATOM 790 C CA . GLN A 1 100 ? -15.242 -1.026 -4.965 1 86.62 100 GLN A CA 1
ATOM 791 C C . GLN A 1 100 ? -16.359 -2.049 -4.793 1 86.62 100 GLN A C 1
ATOM 793 O O . GLN A 1 100 ? -17.5 -1.684 -4.527 1 86.62 100 GLN A O 1
ATOM 798 N N . GLY A 1 101 ? -16 -3.232 -5.023 1 90.06 101 GLY A N 1
ATOM 799 C CA . GLY A 1 101 ? -16.984 -4.297 -4.871 1 90.06 101 GLY A CA 1
ATOM 800 C C . GLY A 1 101 ? -17.797 -4.539 -6.125 1 90.06 101 GLY A C 1
ATOM 801 O O . GLY A 1 101 ? -18.734 -5.344 -6.117 1 90.06 101 GLY A O 1
ATOM 802 N N . LYS A 1 102 ? -17.484 -3.875 -7.176 1 92.5 102 LYS A N 1
ATOM 803 C CA . LYS A 1 102 ? -18.188 -4.07 -8.43 1 92.5 102 LYS A CA 1
ATOM 804 C C . LYS A 1 102 ? -17.75 -5.359 -9.117 1 92.5 102 LYS A C 1
ATOM 806 O O . LYS A 1 102 ? -16.562 -5.688 -9.125 1 92.5 102 LYS A O 1
ATOM 811 N N . ILE A 1 103 ? -18.672 -5.984 -9.805 1 96.38 103 ILE A N 1
ATOM 812 C CA . ILE A 1 103 ? -18.422 -7.281 -10.422 1 96.38 103 ILE A CA 1
ATOM 813 C C . ILE A 1 103 ? -18.375 -7.125 -11.938 1 96.38 103 ILE A C 1
ATOM 815 O O . ILE A 1 103 ? -19.234 -6.477 -12.539 1 96.38 103 ILE A O 1
ATOM 819 N N . TYR A 1 104 ? -17.391 -7.719 -12.57 1 96.69 104 TYR A N 1
ATOM 820 C CA . TYR A 1 104 ? -17.188 -7.703 -14.008 1 96.69 104 TYR A CA 1
ATOM 821 C C . TYR A 1 104 ? -17.031 -9.117 -14.555 1 96.69 104 TYR A C 1
ATOM 823 O O . TYR A 1 104 ? -16.453 -9.984 -13.891 1 96.69 104 TYR A O 1
ATOM 831 N N . PHE A 1 105 ? -17.5 -9.258 -15.742 1 94.88 105 PHE A N 1
ATOM 832 C CA . PHE A 1 105 ? -17.328 -10.516 -16.453 1 94.88 105 PHE A CA 1
ATOM 833 C C . PHE A 1 105 ? -16.625 -10.297 -17.781 1 94.88 105 PHE A C 1
ATOM 835 O O . PHE A 1 105 ? -16.797 -9.25 -18.422 1 94.88 105 PHE A O 1
ATOM 842 N N . GLY A 1 106 ? -15.867 -11.289 -18.172 1 91.69 106 GLY A N 1
ATOM 843 C CA . GLY A 1 106 ? -15.227 -11.203 -19.469 1 91.69 106 GLY A CA 1
ATOM 844 C C . GLY A 1 106 ? -14.492 -12.477 -19.859 1 91.69 106 GLY A C 1
ATOM 845 O O . GLY A 1 106 ? -14.438 -13.43 -19.078 1 91.69 106 GLY A O 1
ATOM 846 N N . LYS A 1 107 ? -13.922 -12.383 -21.078 1 87.69 107 LYS A N 1
ATOM 847 C CA . LYS A 1 107 ? -13.258 -13.578 -21.609 1 87.69 107 LYS A CA 1
ATOM 848 C C . LYS A 1 107 ? -11.742 -13.461 -21.469 1 87.69 107 LYS A C 1
ATOM 850 O O . LYS A 1 107 ? -11.031 -14.469 -21.438 1 87.69 107 LYS A O 1
ATOM 855 N N . ASN A 1 108 ? -11.266 -12.273 -21.406 1 89.62 108 ASN A N 1
ATOM 856 C CA . ASN A 1 108 ? -9.828 -12.086 -21.312 1 89.62 108 ASN A CA 1
ATOM 857 C C . ASN A 1 108 ? -9.406 -11.625 -19.906 1 89.62 108 ASN A C 1
ATOM 859 O O . ASN A 1 108 ? -9.445 -10.43 -19.609 1 89.62 108 ASN A O 1
ATOM 863 N N . THR A 1 109 ? -8.953 -12.562 -19.219 1 91.19 109 THR A N 1
ATOM 864 C CA . THR A 1 109 ? -8.672 -12.359 -17.797 1 91.19 109 THR A CA 1
ATOM 865 C C . THR A 1 109 ? -7.582 -11.305 -17.609 1 91.19 109 THR A C 1
ATOM 867 O O . THR A 1 109 ? -7.762 -10.352 -16.859 1 91.19 109 THR A O 1
ATOM 870 N N . GLN A 1 110 ? -6.453 -11.438 -18.328 1 88.81 110 GLN A N 1
ATOM 871 C CA . GLN A 1 110 ? -5.312 -10.547 -18.141 1 88.81 110 GLN A CA 1
ATOM 872 C C . GLN A 1 110 ? -5.676 -9.109 -18.484 1 88.81 110 GLN A C 1
ATOM 874 O O . GLN A 1 110 ? -5.309 -8.18 -17.766 1 88.81 110 GLN A O 1
ATOM 879 N N . THR A 1 111 ? -6.391 -8.93 -19.547 1 88.94 111 THR A N 1
ATOM 880 C CA . THR A 1 111 ? -6.809 -7.602 -19.969 1 88.94 111 THR A CA 1
ATOM 881 C C . THR A 1 111 ? -7.746 -6.973 -18.953 1 88.94 111 THR A C 1
ATOM 883 O O . THR A 1 111 ? -7.598 -5.801 -18.609 1 88.94 111 THR A O 1
ATOM 886 N N . LEU A 1 112 ? -8.68 -7.766 -18.484 1 92 112 LEU A N 1
ATOM 887 C CA . LEU A 1 112 ? -9.641 -7.254 -17.516 1 92 112 LEU A CA 1
ATOM 888 C C . LEU A 1 112 ? -8.961 -6.91 -16.188 1 92 112 LEU A C 1
ATOM 890 O O . LEU A 1 112 ? -9.258 -5.879 -15.586 1 92 112 LEU A O 1
ATOM 894 N N . MET A 1 113 ? -8.07 -7.73 -15.75 1 92.25 113 MET A N 1
ATOM 895 C CA . MET A 1 113 ? -7.309 -7.48 -14.531 1 92.25 113 MET A CA 1
ATOM 896 C C . MET A 1 113 ? -6.547 -6.164 -14.625 1 92.25 113 MET A C 1
ATOM 898 O O . MET A 1 113 ? -6.586 -5.352 -13.695 1 92.25 113 MET A O 1
ATOM 902 N N . THR A 1 114 ? -5.898 -5.945 -15.766 1 89.88 114 THR A N 1
ATOM 903 C CA . THR A 1 114 ? -5.094 -4.746 -15.969 1 89.88 114 THR A CA 1
ATOM 904 C C . THR A 1 114 ? -5.977 -3.5 -16.016 1 89.88 114 THR A C 1
ATOM 906 O O . THR A 1 114 ? -5.656 -2.484 -15.391 1 89.88 114 THR A O 1
ATOM 909 N N . ARG A 1 115 ? -7.055 -3.586 -16.672 1 90.25 115 ARG A N 1
ATOM 910 C CA . ARG A 1 115 ? -7.957 -2.449 -16.828 1 90.25 115 ARG A CA 1
ATOM 911 C C . ARG A 1 115 ? -8.539 -2.031 -15.477 1 90.25 115 ARG A C 1
ATOM 913 O O . ARG A 1 115 ? -8.641 -0.839 -15.18 1 90.25 115 ARG A O 1
ATOM 920 N N . LEU A 1 116 ? -8.828 -2.994 -14.672 1 89.31 116 LEU A N 1
ATOM 921 C CA . LEU A 1 116 ? -9.586 -2.727 -13.445 1 89.31 116 LEU A CA 1
ATOM 922 C C . LEU A 1 116 ? -8.648 -2.387 -12.297 1 89.31 116 LEU A C 1
ATOM 924 O O . LEU A 1 116 ? -9.016 -1.642 -11.383 1 89.31 116 LEU A O 1
ATOM 928 N N . SER A 1 117 ? -7.41 -2.844 -12.242 1 87.19 117 SER A N 1
ATOM 929 C CA . SER A 1 117 ? -6.539 -2.668 -11.086 1 87.19 117 SER A CA 1
ATOM 930 C C . SER A 1 117 ? -5.246 -1.955 -11.477 1 87.19 117 SER A C 1
ATOM 932 O O . SER A 1 117 ? -4.504 -1.489 -10.609 1 87.19 117 SER A O 1
ATOM 934 N N . GLY A 1 118 ? -4.988 -1.916 -12.773 1 86.19 118 GLY A N 1
ATOM 935 C CA . GLY A 1 118 ? -3.689 -1.432 -13.211 1 86.19 118 GLY A CA 1
ATOM 936 C C . GLY A 1 118 ? -2.572 -2.43 -12.977 1 86.19 118 GLY A C 1
ATOM 937 O O . GLY A 1 118 ? -1.44 -2.217 -13.414 1 86.19 118 GLY A O 1
ATOM 938 N N . ILE A 1 119 ? -2.898 -3.441 -12.281 1 83.62 119 ILE A N 1
ATOM 939 C CA . ILE A 1 119 ? -1.908 -4.469 -11.992 1 83.62 119 ILE A CA 1
ATOM 940 C C . ILE A 1 119 ? -1.665 -5.324 -13.227 1 83.62 119 ILE A C 1
ATOM 942 O O . ILE A 1 119 ? -2.602 -5.906 -13.781 1 83.62 119 ILE A O 1
ATOM 946 N N . GLU A 1 120 ? -0.434 -5.387 -13.648 1 87.62 120 GLU A N 1
ATOM 947 C CA . GLU A 1 120 ? -0.067 -6.16 -14.836 1 87.62 120 GLU A CA 1
ATOM 948 C C . GLU A 1 120 ? 0.662 -7.445 -14.445 1 87.62 120 GLU A C 1
ATOM 950 O O . GLU A 1 120 ? 1.857 -7.59 -14.711 1 87.62 120 GLU A O 1
ATOM 955 N N . LEU A 1 121 ? -0.042 -8.336 -13.898 1 91.38 121 LEU A N 1
ATOM 956 C CA . LEU A 1 121 ? 0.51 -9.641 -13.555 1 91.38 121 LEU A CA 1
ATOM 957 C C . LEU A 1 121 ? 0.427 -10.594 -14.742 1 91.38 121 LEU A C 1
ATOM 959 O O . LEU A 1 121 ? -0.649 -10.789 -15.312 1 91.38 121 LEU A O 1
ATOM 963 N N . PRO A 1 122 ? 1.525 -11.234 -15.195 1 94.69 122 PRO A N 1
ATOM 964 C CA . PRO A 1 122 ? 1.462 -12.234 -16.266 1 94.69 122 PRO A CA 1
ATOM 965 C C . PRO A 1 122 ? 0.994 -13.602 -15.773 1 94.69 122 PRO A C 1
ATOM 967 O O . PRO A 1 122 ? 1.781 -14.547 -15.734 1 94.69 122 PRO A O 1
ATOM 970 N N . VAL A 1 123 ? -0.25 -13.703 -15.523 1 95 123 VAL A N 1
ATOM 971 C CA . VAL A 1 123 ? -0.801 -14.836 -14.789 1 95 123 VAL A CA 1
ATOM 972 C C . VAL A 1 123 ? -0.557 -16.125 -15.578 1 95 123 VAL A C 1
ATOM 974 O O . VAL A 1 123 ? -0.238 -17.156 -15 1 95 123 VAL A O 1
ATOM 977 N N . GLU A 1 124 ? -0.653 -16.062 -16.844 1 91.94 124 GLU A N 1
ATOM 978 C CA . GLU A 1 124 ? -0.559 -17.25 -17.672 1 91.94 124 GLU A CA 1
ATOM 979 C C . GLU A 1 124 ? 0.803 -17.922 -17.516 1 91.94 124 GLU A C 1
ATOM 981 O O . GLU A 1 124 ? 0.888 -19.156 -17.406 1 91.94 124 GLU A O 1
ATOM 986 N N . VAL A 1 125 ? 1.827 -17.141 -17.469 1 95 125 VAL A N 1
ATOM 987 C CA . VAL A 1 125 ? 3.141 -17.766 -17.328 1 95 125 VAL A CA 1
ATOM 988 C C . VAL A 1 125 ? 3.453 -17.953 -15.844 1 95 125 VAL A C 1
ATOM 990 O O . VAL A 1 125 ? 4.176 -18.891 -15.477 1 95 125 VAL A O 1
ATOM 993 N N . LEU A 1 126 ? 2.838 -17.141 -15.016 1 96.81 126 LEU A N 1
ATOM 994 C CA . LEU A 1 126 ? 3.156 -17.156 -13.594 1 96.81 126 LEU A CA 1
ATOM 995 C C . LEU A 1 126 ? 2.633 -18.422 -12.93 1 96.81 126 LEU A C 1
ATOM 997 O O . LEU A 1 126 ? 3.143 -18.844 -11.891 1 96.81 126 LEU A O 1
ATOM 1001 N N . GLN A 1 127 ? 1.701 -19.094 -13.547 1 96.31 127 GLN A N 1
ATOM 1002 C CA . GLN A 1 127 ? 1.199 -20.344 -12.992 1 96.31 127 GLN A CA 1
ATOM 1003 C C . GLN A 1 127 ? 2.311 -21.375 -12.891 1 96.31 127 GLN A C 1
ATOM 1005 O O . GLN A 1 127 ? 2.301 -22.219 -11.992 1 96.31 127 GLN A O 1
ATOM 1010 N N . GLN A 1 128 ? 3.262 -21.281 -13.773 1 97.5 128 GLN A N 1
ATOM 1011 C CA . GLN A 1 128 ? 4.398 -22.188 -13.766 1 97.5 128 GLN A CA 1
ATOM 1012 C C . GLN A 1 128 ? 5.602 -21.562 -13.062 1 97.5 128 GLN A C 1
ATOM 1014 O O . GLN A 1 128 ? 6.238 -22.219 -12.227 1 97.5 128 GLN A O 1
ATOM 1019 N N . TRP A 1 129 ? 5.812 -20.344 -13.359 1 98.62 129 TRP A N 1
ATOM 1020 C CA . TRP A 1 129 ? 7.027 -19.703 -12.859 1 98.62 129 TRP A CA 1
ATOM 1021 C C . TRP A 1 129 ? 6.992 -19.578 -11.344 1 98.62 129 TRP A C 1
ATOM 1023 O O . TRP A 1 129 ? 8.031 -19.672 -10.68 1 98.62 129 TRP A O 1
ATOM 1033 N N . ILE A 1 130 ? 5.805 -19.438 -10.781 1 98.62 130 ILE A N 1
ATOM 1034 C CA . ILE A 1 130 ? 5.711 -19.172 -9.344 1 98.62 130 ILE A CA 1
ATOM 1035 C C . ILE A 1 130 ? 6.164 -20.391 -8.562 1 98.62 130 ILE A C 1
ATOM 1037 O O . ILE A 1 130 ? 6.66 -20.281 -7.438 1 98.62 130 ILE A O 1
ATOM 1041 N N . LYS A 1 131 ? 6.066 -21.531 -9.18 1 98.19 131 LYS A N 1
ATOM 1042 C CA . LYS A 1 131 ? 6.473 -22.75 -8.484 1 98.19 131 LYS A CA 1
ATOM 1043 C C . LYS A 1 131 ? 7.906 -23.125 -8.844 1 98.19 131 LYS A C 1
ATOM 1045 O O . LYS A 1 131 ? 8.391 -24.188 -8.438 1 98.19 131 LYS A O 1
ATOM 1050 N N . GLY A 1 132 ? 8.586 -22.297 -9.602 1 98.44 132 GLY A N 1
ATOM 1051 C CA . GLY A 1 132 ? 9.961 -22.562 -9.977 1 98.44 132 GLY A CA 1
ATOM 1052 C C . GLY A 1 132 ? 10.086 -23.406 -11.227 1 98.44 132 GLY A C 1
ATOM 1053 O O . GLY A 1 132 ? 11.062 -24.141 -11.398 1 98.44 132 GLY A O 1
ATOM 1054 N N . ASN A 1 133 ? 9.094 -23.438 -12.031 1 97.94 133 ASN A N 1
ATOM 1055 C CA . ASN A 1 133 ? 9.102 -24.141 -13.305 1 97.94 133 ASN A CA 1
ATOM 1056 C C . ASN A 1 133 ? 9.312 -23.172 -14.469 1 97.94 133 ASN A C 1
ATOM 1058 O O . ASN A 1 133 ? 8.398 -22.453 -14.867 1 97.94 133 ASN A O 1
ATOM 1062 N N . PRO A 1 134 ? 10.484 -23.125 -15.023 1 98.12 134 PRO A N 1
ATOM 1063 C CA . PRO A 1 134 ? 10.828 -22.094 -16 1 98.12 134 PRO A CA 1
ATOM 1064 C C . PRO A 1 134 ? 10.391 -22.453 -17.422 1 98.12 134 PRO A C 1
ATOM 1066 O O . PRO A 1 134 ? 11.172 -22.312 -18.359 1 98.12 134 PRO A O 1
ATOM 1069 N N . ILE A 1 135 ? 9.133 -22.828 -17.594 1 95.25 135 ILE A N 1
ATOM 1070 C CA . ILE A 1 135 ? 8.641 -23.203 -18.906 1 95.25 135 ILE A CA 1
ATOM 1071 C C . ILE A 1 135 ? 8.797 -22.016 -19.859 1 95.25 135 ILE A C 1
ATOM 1073 O O . ILE A 1 135 ? 8.414 -20.891 -19.531 1 95.25 135 ILE A O 1
ATOM 1077 N N . GLY A 1 136 ? 9.383 -22.266 -21.031 1 95.44 136 GLY A N 1
ATOM 1078 C CA . GLY A 1 136 ? 9.516 -21.25 -22.078 1 95.44 136 GLY A CA 1
ATOM 1079 C C . GLY A 1 136 ? 10.516 -20.172 -21.734 1 95.44 136 GLY A C 1
ATOM 1080 O O . GLY A 1 136 ? 10.492 -19.094 -22.328 1 95.44 1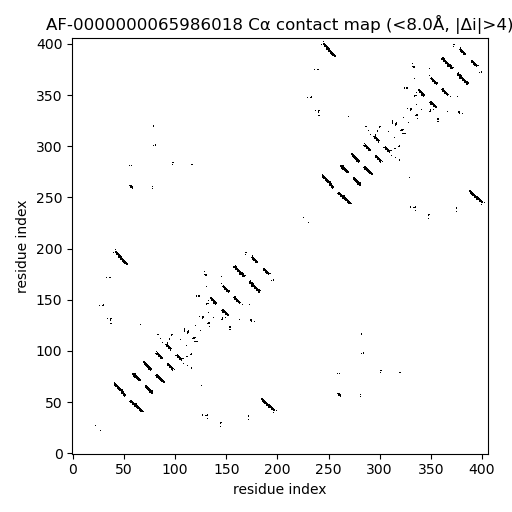36 GLY A O 1
ATOM 1081 N N . ALA A 1 137 ? 11.43 -20.391 -20.797 1 98.19 137 ALA A N 1
ATOM 1082 C CA . ALA A 1 137 ? 12.375 -19.359 -20.344 1 98.19 137 ALA A CA 1
ATOM 1083 C C . ALA A 1 137 ? 13.797 -19.922 -20.312 1 98.19 137 ALA A C 1
ATOM 1085 O O . ALA A 1 137 ? 13.992 -21.141 -20.266 1 98.19 137 ALA A O 1
ATOM 1086 N N . VAL A 1 138 ? 14.758 -19 -20.359 1 98.31 138 VAL A N 1
ATOM 1087 C CA . VAL A 1 138 ? 16.156 -19.328 -20.062 1 98.31 138 VAL A CA 1
ATOM 1088 C C . VAL A 1 138 ? 16.375 -19.234 -18.547 1 98.31 138 VAL A C 1
ATOM 1090 O O . VAL A 1 138 ? 15.883 -18.328 -17.891 1 98.31 138 VAL A O 1
ATOM 1093 N N . TYR A 1 139 ? 17.125 -20.266 -18.062 1 98.44 139 TYR A N 1
ATOM 1094 C CA . TYR A 1 139 ? 17.156 -20.297 -16.609 1 98.44 139 TYR A CA 1
ATOM 1095 C C . TYR A 1 139 ? 18.5 -20.781 -16.094 1 98.44 139 TYR A C 1
ATOM 1097 O O . TYR A 1 139 ? 19.312 -21.297 -16.875 1 98.44 139 TYR A O 1
ATOM 1105 N N . GLN A 1 140 ? 18.688 -20.484 -14.797 1 98.25 140 GLN A N 1
ATOM 1106 C CA . GLN A 1 140 ? 19.844 -20.969 -14.055 1 98.25 140 GLN A CA 1
ATOM 1107 C C . GLN A 1 140 ? 19.422 -21.734 -12.805 1 98.25 140 GLN A C 1
ATOM 1109 O O . GLN A 1 140 ? 18.469 -21.328 -12.117 1 98.25 140 GLN A O 1
ATOM 1114 N N . LEU A 1 141 ? 20.188 -22.828 -12.516 1 97.81 141 LEU A N 1
ATOM 1115 C CA . LEU A 1 141 ? 19.969 -23.641 -11.328 1 97.81 141 LEU A CA 1
ATOM 1116 C C . LEU A 1 141 ? 21.125 -23.484 -10.344 1 97.81 141 LEU A C 1
ATOM 1118 O O . LEU A 1 141 ? 22.25 -23.141 -10.742 1 97.81 141 LEU A O 1
ATOM 1122 N N . ASN A 1 142 ? 20.766 -23.688 -9.125 1 96.44 142 ASN A N 1
ATOM 1123 C CA . ASN A 1 142 ? 21.844 -23.797 -8.148 1 96.44 142 ASN A CA 1
ATOM 1124 C C . ASN A 1 142 ? 22.328 -25.234 -8.016 1 96.44 142 ASN A C 1
ATOM 1126 O O . ASN A 1 142 ? 21.922 -26.109 -8.781 1 96.44 142 ASN A O 1
ATOM 1130 N N . GLU A 1 143 ? 23.203 -25.5 -7.047 1 92.25 143 GLU A N 1
ATOM 1131 C CA . GLU A 1 143 ? 23.828 -26.812 -6.855 1 92.25 143 GLU A CA 1
ATOM 1132 C C . GLU A 1 143 ? 22.797 -27.859 -6.43 1 92.25 143 GLU A C 1
ATOM 1134 O O . GLU A 1 143 ? 23.016 -29.062 -6.621 1 92.25 143 GLU A O 1
ATOM 1139 N N . ASN A 1 144 ? 21.672 -27.422 -5.906 1 93 144 ASN A N 1
ATOM 1140 C CA . ASN A 1 144 ? 20.641 -28.328 -5.445 1 93 144 ASN A CA 1
ATOM 1141 C C . ASN A 1 144 ? 19.562 -28.531 -6.508 1 93 144 ASN A C 1
ATOM 1143 O O . ASN A 1 144 ? 18.484 -29.047 -6.211 1 93 144 ASN A O 1
ATOM 1147 N N . ASN A 1 145 ? 19.844 -28.016 -7.688 1 93.31 145 ASN A N 1
ATOM 1148 C CA . ASN A 1 145 ? 18.922 -28.156 -8.805 1 93.31 145 ASN A CA 1
ATOM 1149 C C . ASN A 1 145 ? 17.625 -27.391 -8.562 1 93.31 145 ASN A C 1
ATOM 1151 O O . ASN A 1 145 ? 16.531 -27.891 -8.875 1 93.31 145 ASN A O 1
ATOM 1155 N N . GLN A 1 146 ? 17.75 -26.281 -7.879 1 95.81 146 GLN A N 1
ATOM 1156 C CA . GLN A 1 146 ? 16.656 -25.344 -7.703 1 95.81 146 GLN A CA 1
ATOM 1157 C C . GLN A 1 146 ? 16.797 -24.141 -8.633 1 95.81 146 GLN A C 1
ATOM 1159 O O . GLN A 1 146 ? 17.922 -23.672 -8.867 1 95.81 146 GLN A O 1
ATOM 1164 N N . LEU A 1 147 ? 15.688 -23.703 -9.133 1 98.06 147 LEU A N 1
ATOM 1165 C CA . LEU A 1 147 ? 15.719 -22.531 -10.008 1 98.06 147 LEU A CA 1
ATOM 1166 C C . LEU A 1 147 ? 16.172 -21.297 -9.242 1 98.06 147 LEU A C 1
ATOM 1168 O O . LEU A 1 147 ? 15.617 -20.969 -8.195 1 98.06 147 LEU A O 1
ATOM 1172 N N . VAL A 1 148 ? 17.188 -20.609 -9.758 1 98.38 148 VAL A N 1
ATOM 1173 C CA . VAL A 1 148 ? 17.688 -19.406 -9.102 1 98.38 148 VAL A CA 1
ATOM 1174 C C . VAL A 1 148 ? 17.203 -18.172 -9.852 1 98.38 148 VAL A C 1
ATOM 1176 O O . VAL A 1 148 ? 16.891 -17.156 -9.234 1 98.38 148 VAL A O 1
ATOM 1179 N N . SER A 1 149 ? 17.172 -18.328 -11.195 1 98.81 149 SER A N 1
ATOM 1180 C CA . SER A 1 149 ? 16.734 -17.203 -12.008 1 98.81 149 SER A CA 1
ATOM 1181 C C . SER A 1 149 ? 16.203 -17.672 -13.359 1 98.81 149 SER A C 1
ATOM 1183 O O . SER A 1 149 ? 16.516 -18.781 -13.812 1 98.81 149 SER A O 1
ATOM 1185 N N . LEU A 1 150 ? 15.352 -16.844 -13.969 1 98.75 150 LEU A N 1
ATOM 1186 C CA . LEU A 1 150 ? 14.914 -17.078 -15.336 1 98.75 150 LEU A CA 1
ATOM 1187 C C . LEU A 1 150 ? 14.664 -15.758 -16.062 1 98.75 150 LEU A C 1
ATOM 1189 O O . LEU A 1 150 ? 14.531 -14.711 -15.43 1 98.75 150 LEU A O 1
ATOM 1193 N N . THR A 1 151 ? 14.789 -15.781 -17.375 1 98.75 151 THR A N 1
ATOM 1194 C CA . THR A 1 151 ? 14.352 -14.727 -18.281 1 98.75 151 THR A CA 1
ATOM 1195 C C . THR A 1 151 ? 13.453 -15.289 -19.375 1 98.75 151 THR A C 1
ATOM 1197 O O . THR A 1 151 ? 13.773 -16.312 -19.984 1 98.75 151 THR A O 1
ATOM 1200 N N . GLY A 1 152 ? 12.359 -14.695 -19.5 1 98.31 152 GLY A N 1
ATOM 1201 C CA . GLY A 1 152 ? 11.406 -15.156 -20.484 1 98.31 152 GLY A CA 1
ATOM 1202 C C . GLY A 1 152 ? 10.383 -14.094 -20.859 1 98.31 152 GLY A C 1
ATOM 1203 O O . GLY A 1 152 ? 10.453 -12.961 -20.391 1 98.31 152 GLY A O 1
ATOM 1204 N N . GLN A 1 153 ? 9.469 -14.523 -21.766 1 97.81 153 GLN A N 1
ATOM 1205 C CA . GLN A 1 153 ? 8.438 -13.609 -22.234 1 97.81 153 GLN A CA 1
ATOM 1206 C C . GLN A 1 153 ? 7.047 -14.086 -21.828 1 97.81 153 GLN A C 1
ATOM 1208 O O . GLN A 1 153 ? 6.809 -15.289 -21.719 1 97.81 153 GLN A O 1
ATOM 1213 N N . ASP A 1 154 ? 6.207 -13.086 -21.625 1 95 154 ASP A N 1
ATOM 1214 C CA . ASP A 1 154 ? 4.809 -13.445 -21.406 1 95 154 ASP A CA 1
ATOM 1215 C C . ASP A 1 154 ? 4.047 -13.523 -22.719 1 95 154 ASP A C 1
ATOM 1217 O O . ASP A 1 154 ? 4.652 -13.516 -23.797 1 95 154 ASP A O 1
ATOM 1221 N N . ASN A 1 155 ? 2.713 -13.727 -22.609 1 90.44 155 ASN A N 1
ATOM 1222 C CA . ASN A 1 155 ? 1.887 -13.922 -23.797 1 90.44 155 ASN A CA 1
ATOM 1223 C C . ASN A 1 155 ? 1.799 -12.656 -24.641 1 90.44 155 ASN A C 1
ATOM 1225 O O . ASN A 1 155 ? 1.353 -12.695 -25.797 1 90.44 155 ASN A O 1
ATOM 1229 N N . LYS A 1 156 ? 2.221 -11.57 -24.125 1 91.38 156 LYS A N 1
ATOM 1230 C CA . LYS A 1 156 ? 2.225 -10.312 -24.859 1 91.38 156 LYS A CA 1
ATOM 1231 C C . LYS A 1 156 ? 3.633 -9.945 -25.328 1 91.38 156 LYS A C 1
ATOM 1233 O O . LYS A 1 156 ? 3.898 -8.797 -25.672 1 91.38 156 LYS A O 1
ATOM 1238 N N . ASN A 1 157 ? 4.531 -10.828 -25.172 1 94.56 157 ASN A N 1
ATOM 1239 C CA . ASN A 1 157 ? 5.918 -10.695 -25.625 1 94.56 157 ASN A CA 1
ATOM 1240 C C . ASN A 1 157 ? 6.676 -9.656 -24.797 1 94.56 157 ASN A C 1
ATOM 1242 O O . ASN A 1 157 ? 7.574 -8.992 -25.297 1 94.56 157 ASN A O 1
ATOM 1246 N N . GLU A 1 158 ? 6.191 -9.508 -23.672 1 95.62 158 GLU A N 1
ATOM 1247 C CA . GLU A 1 158 ? 6.953 -8.68 -22.734 1 95.62 158 GLU A CA 1
ATOM 1248 C C . GLU A 1 158 ? 8.039 -9.492 -22.031 1 95.62 158 GLU A C 1
ATOM 1250 O O . GLU A 1 158 ? 7.809 -10.641 -21.656 1 95.62 158 GLU A O 1
ATOM 1255 N N . ASN A 1 159 ? 9.195 -8.812 -21.891 1 98 159 ASN A N 1
ATOM 1256 C CA . ASN A 1 159 ? 10.328 -9.5 -21.281 1 98 159 ASN A CA 1
ATOM 1257 C C . ASN A 1 159 ? 10.281 -9.414 -19.75 1 98 159 ASN A C 1
ATOM 1259 O O . ASN A 1 159 ? 10.109 -8.336 -19.188 1 98 159 ASN A O 1
ATOM 1263 N N . TRP A 1 160 ? 10.477 -10.555 -19.125 1 98.31 160 TRP A N 1
ATOM 1264 C CA . TRP A 1 160 ? 10.484 -10.664 -17.672 1 98.31 160 TRP A CA 1
ATOM 1265 C C . TRP A 1 160 ? 11.758 -11.344 -17.188 1 98.31 160 TRP A C 1
ATOM 1267 O O . TRP A 1 160 ? 12.312 -12.195 -17.875 1 98.31 160 TRP A O 1
ATOM 1277 N N . SER A 1 161 ? 12.164 -10.938 -16.062 1 98.69 161 SER A N 1
ATOM 1278 C CA . SER A 1 161 ? 13.172 -11.672 -15.297 1 98.69 161 SER A CA 1
ATOM 1279 C C . SER A 1 161 ? 12.664 -12.023 -13.906 1 98.69 161 SER A C 1
ATOM 1281 O O . SER A 1 161 ? 11.875 -11.281 -13.32 1 98.69 161 SER A O 1
ATOM 1283 N N . ALA A 1 162 ? 13.133 -13.211 -13.406 1 98.81 162 ALA A N 1
ATOM 1284 C CA . ALA A 1 162 ? 12.719 -13.641 -12.078 1 98.81 162 ALA A CA 1
ATOM 1285 C C . ALA A 1 162 ? 13.906 -14.188 -11.289 1 98.81 162 ALA A C 1
ATOM 1287 O O . ALA A 1 162 ? 14.812 -14.797 -11.859 1 98.81 162 ALA A O 1
ATOM 1288 N N . ASN A 1 163 ? 13.891 -13.906 -10.023 1 98.88 163 ASN A N 1
ATOM 1289 C CA . ASN A 1 163 ? 14.828 -14.477 -9.062 1 98.88 163 ASN A CA 1
ATOM 1290 C C . ASN A 1 163 ? 14.109 -15.211 -7.941 1 98.88 163 ASN A C 1
ATOM 1292 O O . ASN A 1 163 ? 13.062 -14.75 -7.465 1 98.88 163 ASN A O 1
ATOM 1296 N N . TYR A 1 164 ? 14.711 -16.281 -7.559 1 98.81 164 TYR A N 1
ATOM 1297 C CA . TYR A 1 164 ? 14.07 -17.172 -6.586 1 98.81 164 TYR A CA 1
ATOM 1298 C C . TYR A 1 164 ? 14.945 -17.344 -5.355 1 98.81 164 TYR A C 1
ATOM 1300 O O . TYR A 1 164 ? 16.172 -17.469 -5.465 1 98.81 164 TYR A O 1
ATOM 1308 N N . GLN A 1 165 ? 14.289 -17.391 -4.227 1 98.25 165 GLN A N 1
ATOM 1309 C CA . GLN A 1 165 ? 15 -17.594 -2.967 1 98.25 165 GLN A CA 1
ATOM 1310 C C . GLN A 1 165 ? 14.141 -18.359 -1.969 1 98.25 165 GLN A C 1
ATOM 1312 O O . GLN A 1 165 ? 12.969 -18.641 -2.234 1 98.25 165 GLN A O 1
ATOM 1317 N N . ASP A 1 166 ? 14.75 -18.875 -0.925 1 98.38 166 ASP A N 1
ATOM 1318 C CA . ASP A 1 166 ? 14.125 -19.422 0.276 1 98.38 166 ASP A CA 1
ATOM 1319 C C . ASP A 1 166 ? 13.297 -20.672 -0.051 1 98.38 166 ASP A C 1
ATOM 1321 O O . ASP A 1 166 ? 12.117 -20.75 0.306 1 98.38 166 ASP A O 1
ATOM 1325 N N . TYR A 1 167 ? 13.93 -21.578 -0.727 1 98.38 167 TYR A N 1
ATOM 1326 C CA . TYR A 1 167 ? 13.266 -22.828 -1.048 1 98.38 167 TYR A CA 1
ATOM 1327 C C . TYR A 1 167 ? 12.992 -23.641 0.213 1 98.38 167 TYR A C 1
ATOM 1329 O O . TYR A 1 167 ? 13.844 -23.703 1.11 1 98.38 167 TYR A O 1
ATOM 1337 N N . LYS A 1 168 ? 11.789 -24.266 0.217 1 98 168 LYS A N 1
ATOM 1338 C CA . LYS A 1 168 ? 11.422 -25.25 1.239 1 98 168 LYS A CA 1
ATOM 1339 C C . LYS A 1 168 ? 10.766 -26.469 0.615 1 98 168 LYS A C 1
ATOM 1341 O O . LYS A 1 168 ? 10.188 -26.391 -0.471 1 98 168 LYS A O 1
ATOM 1346 N N . THR A 1 169 ? 10.906 -27.547 1.342 1 96.44 169 THR A N 1
ATOM 1347 C CA . THR A 1 169 ? 10.289 -28.781 0.866 1 96.44 169 THR A CA 1
ATOM 1348 C C . THR A 1 169 ? 8.852 -28.891 1.378 1 96.44 169 THR A C 1
ATOM 1350 O O . THR A 1 169 ? 8.609 -28.766 2.58 1 96.44 169 THR A O 1
ATOM 1353 N N . VAL A 1 170 ? 7.941 -29.031 0.473 1 96.5 170 VAL A N 1
ATOM 1354 C CA . VAL A 1 170 ? 6.527 -29.266 0.761 1 96.5 170 VAL A CA 1
ATOM 1355 C C . VAL A 1 170 ? 6.062 -30.547 0.079 1 96.5 170 VAL A C 1
ATOM 1357 O O . VAL A 1 170 ? 6.035 -30.625 -1.151 1 96.5 170 VAL A O 1
ATOM 1360 N N . GLN A 1 171 ? 5.703 -31.562 0.857 1 94.56 171 GLN A N 1
ATOM 1361 C CA . GLN A 1 171 ? 5.312 -32.844 0.317 1 94.56 171 GLN A CA 1
ATOM 1362 C C . GLN A 1 171 ? 6.344 -33.375 -0.68 1 94.56 171 GLN A C 1
ATOM 1364 O O . GLN A 1 171 ? 6 -33.719 -1.807 1 94.56 171 GLN A O 1
ATOM 1369 N N . GLU A 1 172 ? 7.609 -33.188 -0.36 1 93.06 172 GLU A N 1
ATOM 1370 C CA . GLU A 1 172 ? 8.758 -33.781 -1.057 1 93.06 172 GLU A CA 1
ATOM 1371 C C . GLU A 1 172 ? 9.086 -32.969 -2.324 1 93.06 172 GLU A C 1
ATOM 1373 O O . GLU A 1 172 ? 9.852 -33.438 -3.168 1 93.06 172 GLU A O 1
ATOM 1378 N N . ILE A 1 173 ? 8.43 -31.906 -2.482 1 95.56 173 ILE A N 1
ATOM 1379 C CA . ILE A 1 173 ? 8.719 -31.047 -3.625 1 95.56 173 ILE A CA 1
ATOM 1380 C C . ILE A 1 173 ? 9.352 -29.75 -3.145 1 95.56 173 ILE A C 1
ATOM 1382 O O . ILE A 1 173 ? 8.836 -29.109 -2.225 1 95.56 173 ILE A O 1
ATOM 1386 N N . SER A 1 174 ? 10.477 -29.375 -3.689 1 97 174 SER A N 1
ATOM 1387 C CA . SER A 1 174 ? 11.133 -28.109 -3.369 1 97 174 SER A CA 1
ATOM 1388 C C . SER A 1 174 ? 10.453 -26.953 -4.078 1 97 174 SER A C 1
ATOM 1390 O O . SER A 1 174 ? 10.445 -26.891 -5.312 1 97 174 SER A O 1
ATOM 1392 N N . LEU A 1 175 ? 9.898 -26.031 -3.277 1 98.56 175 LEU A N 1
ATOM 1393 C CA . LEU A 1 175 ? 9.18 -24.891 -3.834 1 98.56 175 LEU A CA 1
ATOM 1394 C C . LEU A 1 175 ? 9.758 -23.578 -3.309 1 98.56 175 LEU A C 1
ATOM 1396 O O . LEU A 1 175 ? 10.133 -23.484 -2.139 1 98.56 175 LEU A O 1
ATOM 1400 N N . PRO A 1 176 ? 9.82 -22.562 -4.141 1 98.81 176 PRO A N 1
ATOM 1401 C CA . PRO A 1 176 ? 10.312 -21.266 -3.664 1 98.81 176 PRO A CA 1
ATOM 1402 C C . PRO A 1 176 ? 9.305 -20.531 -2.789 1 98.81 176 PRO A C 1
ATOM 1404 O O . PRO A 1 176 ? 8.102 -20.578 -3.062 1 98.81 176 PRO A O 1
ATOM 1407 N N . HIS A 1 177 ? 9.805 -19.875 -1.792 1 98.81 177 HIS A N 1
ATOM 1408 C CA . HIS A 1 177 ? 8.953 -19.062 -0.916 1 98.81 177 HIS A CA 1
ATOM 1409 C C . HIS A 1 177 ? 9.188 -17.578 -1.133 1 98.81 177 HIS A C 1
ATOM 1411 O O . HIS A 1 177 ? 8.469 -16.75 -0.572 1 98.81 177 HIS A O 1
ATOM 1417 N N . GLN A 1 178 ? 10.172 -17.25 -1.973 1 98.81 178 GLN A N 1
ATOM 1418 C CA . GLN A 1 178 ? 10.391 -15.867 -2.398 1 98.81 178 GLN A CA 1
ATOM 1419 C C . GLN A 1 178 ? 10.648 -15.789 -3.9 1 98.81 178 GLN A C 1
ATOM 1421 O O . GLN A 1 178 ? 11.438 -16.562 -4.441 1 98.81 178 GLN A O 1
ATOM 1426 N N . LEU A 1 179 ? 9.961 -14.906 -4.516 1 98.75 179 LEU A N 1
ATOM 1427 C CA . LEU A 1 179 ? 10.133 -14.641 -5.941 1 98.75 179 LEU A CA 1
ATOM 1428 C C . LEU A 1 179 ? 10.125 -13.141 -6.215 1 98.75 179 LEU A C 1
ATOM 1430 O O . LEU A 1 179 ? 9.273 -12.414 -5.699 1 98.75 179 LEU A O 1
ATOM 1434 N N . LYS A 1 180 ? 11.125 -12.703 -6.949 1 98.81 180 LYS A N 1
ATOM 1435 C CA . LYS A 1 180 ? 11.141 -11.359 -7.523 1 98.81 180 LYS A CA 1
ATOM 1436 C C . LYS A 1 180 ? 10.961 -11.406 -9.039 1 98.81 180 LYS A C 1
ATOM 1438 O O . LYS A 1 180 ? 11.758 -12.023 -9.742 1 98.81 180 LYS A O 1
ATOM 1443 N N . LEU A 1 181 ? 9.906 -10.82 -9.484 1 98.69 181 LEU A N 1
ATOM 1444 C CA . LEU A 1 181 ? 9.578 -10.734 -10.906 1 98.69 181 LEU A CA 1
ATOM 1445 C C . LEU A 1 181 ? 9.703 -9.297 -11.406 1 98.69 181 LEU A C 1
ATOM 1447 O O . LEU A 1 181 ? 9.086 -8.391 -10.852 1 98.69 181 LEU A O 1
ATOM 1451 N N . THR A 1 182 ? 10.5 -9.117 -12.508 1 98.5 182 THR A N 1
ATOM 1452 C CA . THR A 1 182 ? 10.797 -7.762 -12.953 1 98.5 182 THR A CA 1
ATOM 1453 C C . THR A 1 182 ? 10.5 -7.605 -14.445 1 98.5 182 THR A C 1
ATOM 1455 O O . THR A 1 182 ? 10.852 -8.477 -15.25 1 98.5 182 THR A O 1
ATOM 1458 N N . ARG A 1 183 ? 9.875 -6.566 -14.781 1 97.56 183 ARG A N 1
ATOM 1459 C CA . ARG A 1 183 ? 9.68 -6.094 -16.141 1 97.56 183 ARG A CA 1
ATOM 1460 C C . ARG A 1 183 ? 9.906 -4.59 -16.234 1 97.56 183 ARG A C 1
ATOM 1462 O O . ARG A 1 183 ? 9.117 -3.805 -15.703 1 97.56 183 ARG A O 1
ATOM 1469 N N . GLN A 1 184 ? 10.961 -4.215 -16.906 1 95 184 GLN A N 1
ATOM 1470 C CA . GLN A 1 184 ? 11.289 -2.799 -17.016 1 95 184 GLN A CA 1
ATOM 1471 C C . GLN A 1 184 ? 11.336 -2.131 -15.648 1 95 184 GLN A C 1
ATOM 1473 O O . GLN A 1 184 ? 12.172 -2.482 -14.805 1 95 184 GLN A O 1
ATOM 1478 N N . ASP A 1 185 ? 10.344 -1.292 -15.414 1 94.69 185 ASP A N 1
ATOM 1479 C CA . ASP A 1 185 ? 10.375 -0.535 -14.164 1 94.69 185 ASP A CA 1
ATOM 1480 C C . ASP A 1 185 ? 9.406 -1.123 -13.141 1 94.69 185 ASP A C 1
ATOM 1482 O O . ASP A 1 185 ? 9.172 -0.528 -12.086 1 94.69 185 ASP A O 1
ATOM 1486 N N . LEU A 1 186 ? 8.867 -2.246 -13.461 1 95.69 186 LEU A N 1
ATOM 1487 C CA . LEU A 1 186 ? 7.934 -2.93 -12.57 1 95.69 186 LEU A CA 1
ATOM 1488 C C . LEU A 1 186 ? 8.617 -4.082 -11.844 1 95.69 186 LEU A C 1
ATOM 1490 O O . LEU A 1 186 ? 9.219 -4.953 -12.477 1 95.69 186 LEU A O 1
ATOM 1494 N N . LEU A 1 187 ? 8.586 -4.008 -10.508 1 97.81 187 LEU A N 1
ATOM 1495 C CA . LEU A 1 187 ? 9.07 -5.098 -9.664 1 97.81 187 LEU A CA 1
ATOM 1496 C C . LEU A 1 187 ? 7.93 -5.688 -8.836 1 97.81 187 LEU A C 1
ATOM 1498 O O . LEU A 1 187 ? 7.219 -4.957 -8.141 1 97.81 187 LEU A O 1
ATOM 1502 N N . ILE A 1 188 ? 7.691 -6.969 -8.969 1 97.69 188 ILE A N 1
ATOM 1503 C CA . ILE A 1 188 ? 6.703 -7.695 -8.18 1 97.69 188 ILE A CA 1
ATOM 1504 C C . ILE A 1 188 ? 7.41 -8.703 -7.27 1 97.69 188 ILE A C 1
ATOM 1506 O O . ILE A 1 188 ? 8.133 -9.578 -7.75 1 97.69 188 ILE A O 1
ATOM 1510 N N . LYS A 1 189 ? 7.211 -8.57 -5.98 1 97.81 189 LYS A N 1
ATOM 1511 C CA . LYS A 1 189 ? 7.816 -9.492 -5.02 1 97.81 189 LYS A CA 1
ATOM 1512 C C . LYS A 1 189 ? 6.754 -10.375 -4.367 1 97.81 189 LYS A C 1
ATOM 1514 O O . LYS A 1 189 ? 5.723 -9.883 -3.908 1 97.81 189 LYS A O 1
ATOM 1519 N N . PHE A 1 190 ? 7.027 -11.656 -4.348 1 98.44 190 PHE A N 1
ATOM 1520 C CA . PHE A 1 190 ? 6.184 -12.609 -3.631 1 98.44 190 PHE A CA 1
ATOM 1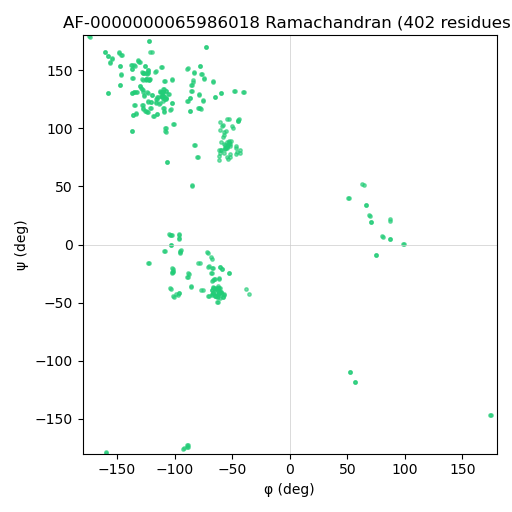521 C C . PHE A 1 190 ? 6.898 -13.148 -2.398 1 98.44 190 PHE A C 1
ATOM 1523 O O . PHE A 1 190 ? 8.039 -13.602 -2.486 1 98.44 190 PHE A O 1
ATOM 1530 N N . ALA A 1 191 ? 6.332 -13.016 -1.3 1 98.06 191 ALA A N 1
ATOM 1531 C CA . ALA A 1 191 ? 6.691 -13.75 -0.089 1 98.06 191 ALA A CA 1
ATOM 1532 C C . ALA A 1 191 ? 5.641 -14.797 0.249 1 98.06 191 ALA A C 1
ATOM 1534 O O . ALA A 1 191 ? 4.613 -14.484 0.857 1 98.06 191 ALA A O 1
ATOM 1535 N N . ILE A 1 192 ? 5.91 -15.992 -0.154 1 98.69 192 ILE A N 1
ATOM 1536 C CA . ILE A 1 192 ? 4.949 -17.078 -0.006 1 98.69 192 ILE A CA 1
ATOM 1537 C C . ILE A 1 192 ? 5.098 -17.719 1.373 1 98.69 192 ILE A C 1
ATOM 1539 O O . ILE A 1 192 ? 6.105 -18.375 1.656 1 98.69 192 ILE A O 1
ATOM 1543 N N . GLN A 1 193 ? 4.129 -17.594 2.145 1 98.38 193 GLN A N 1
ATOM 1544 C CA . GLN A 1 193 ? 4.168 -18.062 3.521 1 98.38 193 GLN A CA 1
ATOM 1545 C C . GLN A 1 193 ? 3.787 -19.547 3.604 1 98.38 193 GLN A C 1
ATOM 1547 O O . GLN A 1 193 ? 4.336 -20.281 4.418 1 98.38 193 GLN A O 1
ATOM 1552 N N . LYS A 1 194 ? 2.811 -19.875 2.699 1 98.31 194 LYS A N 1
ATOM 1553 C CA . LYS A 1 194 ? 2.324 -21.25 2.764 1 98.31 194 LYS A CA 1
ATOM 1554 C C . LYS A 1 194 ? 1.926 -21.766 1.381 1 98.31 194 LYS A C 1
ATOM 1556 O O . LYS A 1 194 ? 1.26 -21.047 0.622 1 98.31 194 LYS A O 1
ATOM 1561 N N . TRP A 1 195 ? 2.34 -23.016 1.15 1 98.38 195 TRP A N 1
ATOM 1562 C CA . TRP A 1 195 ? 1.876 -23.797 0.008 1 98.38 195 TRP A CA 1
ATOM 1563 C C . TRP A 1 195 ? 0.939 -24.906 0.455 1 98.38 195 TRP A C 1
ATOM 1565 O O . TRP A 1 195 ? 1.178 -25.562 1.478 1 98.38 195 TRP A O 1
ATOM 1575 N N . LEU A 1 196 ? -0.081 -25.125 -0.317 1 97.75 196 LEU A N 1
ATOM 1576 C CA . LEU A 1 196 ? -0.926 -26.297 -0.138 1 97.75 196 LEU A CA 1
ATOM 1577 C C . LEU A 1 196 ? -1.081 -27.062 -1.449 1 97.75 196 LEU A C 1
ATOM 1579 O O . LEU A 1 196 ? -1.582 -26.516 -2.436 1 97.75 196 LEU A O 1
ATOM 1583 N N . LEU A 1 197 ? -0.577 -28.312 -1.391 1 96.88 197 LEU A N 1
ATOM 1584 C CA . LEU A 1 197 ? -0.599 -29.125 -2.6 1 96.88 197 LEU A CA 1
ATOM 1585 C C . LEU A 1 197 ? -1.708 -30.172 -2.529 1 96.88 197 LEU A C 1
ATOM 1587 O O . LEU A 1 197 ? -1.918 -30.797 -1.483 1 96.88 197 LEU A O 1
ATOM 1591 N N . GLU A 1 198 ? -2.65 -30.062 -3.4 1 85.88 198 GLU A N 1
ATOM 1592 C CA . GLU A 1 198 ? -3.723 -31.047 -3.396 1 85.88 198 GLU A CA 1
ATOM 1593 C C . GLU A 1 198 ? -3.279 -32.344 -4.066 1 85.88 198 GLU A C 1
ATOM 1595 O O . GLU A 1 198 ? -2.535 -32.312 -5.047 1 85.88 198 GLU A O 1
ATOM 1600 N N . LYS A 1 199 ? -3.27 -33.531 -3.219 1 67 199 LYS A N 1
ATOM 1601 C CA . LYS A 1 199 ? -2.846 -34.844 -3.68 1 67 199 LYS A CA 1
ATOM 1602 C C . LYS A 1 199 ? -3.674 -35.312 -4.879 1 67 199 LYS A C 1
ATOM 1604 O O . LYS A 1 199 ? -4.898 -35.156 -4.883 1 67 199 LYS A O 1
ATOM 1609 N N . THR A 1 200 ? -3.107 -35.219 -6.094 1 51.12 200 THR A N 1
ATOM 1610 C CA . THR A 1 200 ? -3.77 -35.969 -7.156 1 51.12 200 THR A CA 1
ATOM 1611 C C . THR A 1 200 ? -4.09 -37.406 -6.703 1 51.12 200 THR A C 1
ATOM 1613 O O . THR A 1 200 ? -3.191 -38.156 -6.312 1 51.12 200 THR A O 1
ATOM 1616 N N . GLU A 1 201 ? -5.18 -37.625 -6.008 1 42.38 201 GLU A N 1
ATOM 1617 C CA . GLU A 1 201 ? -5.516 -39.031 -5.797 1 42.38 201 GLU A CA 1
ATOM 1618 C C . GLU A 1 201 ? -5.32 -39.844 -7.074 1 42.38 201 GLU A C 1
ATOM 1620 O O . GLU A 1 201 ? -5.879 -39.5 -8.117 1 42.38 201 GLU A O 1
ATOM 1625 N N . ILE A 1 202 ? -4.133 -40.156 -7.34 1 37.62 202 ILE A N 1
ATOM 1626 C CA . ILE A 1 202 ? -4.055 -41.219 -8.344 1 37.62 202 ILE A CA 1
ATOM 1627 C C . ILE A 1 202 ? -5.043 -42.312 -8 1 37.62 202 ILE A C 1
ATOM 1629 O O . ILE A 1 202 ? -4.938 -42.969 -6.945 1 37.62 202 ILE A O 1
ATOM 1633 N N . PHE A 1 203 ? -6.344 -42.125 -8.32 1 34.69 203 PHE A N 1
ATOM 1634 C CA . PHE A 1 203 ? -7.047 -43.375 -8.5 1 34.69 203 PHE A CA 1
ATOM 1635 C C . PHE A 1 203 ? -6.48 -44.156 -9.688 1 34.69 203 PHE A C 1
ATOM 1637 O O . PHE A 1 203 ? -6.008 -43.562 -10.656 1 34.69 203 PHE A O 1
ATOM 1644 N N . MET B 1 1 ? 69.438 12.523 54.375 1 35.78 1 MET B N 1
ATOM 1645 C CA . MET B 1 1 ? 68.062 13.062 54.625 1 35.78 1 MET B CA 1
ATOM 1646 C C . MET B 1 1 ? 67.688 14.039 53.531 1 35.78 1 MET B C 1
ATOM 1648 O O . MET B 1 1 ? 67.938 15.234 53.625 1 35.78 1 MET B O 1
ATOM 1652 N N . LYS B 1 2 ? 68.125 13.633 52.219 1 46.75 2 LYS B N 1
ATOM 1653 C CA . LYS B 1 2 ? 67.812 14.375 51 1 46.75 2 LYS B CA 1
ATOM 1654 C C . LYS B 1 2 ? 66.312 14.594 50.812 1 46.75 2 LYS B C 1
ATOM 1656 O O . LYS B 1 2 ? 65.562 13.641 50.875 1 46.75 2 LYS B O 1
ATOM 1661 N N . THR B 1 3 ? 65.812 15.82 51.219 1 46.62 3 THR B N 1
ATOM 1662 C CA . THR B 1 3 ? 64.5 16.422 51.156 1 46.62 3 THR B CA 1
ATOM 1663 C C . THR B 1 3 ? 63.969 16.406 49.719 1 46.62 3 THR B C 1
ATOM 1665 O O . THR B 1 3 ? 64.562 17.031 48.812 1 46.62 3 THR B O 1
ATOM 1668 N N . PHE B 1 4 ? 63.531 15.242 49.219 1 50.72 4 PHE B N 1
ATOM 1669 C CA . PHE B 1 4 ? 62.844 15.086 47.938 1 50.72 4 PHE B CA 1
ATOM 1670 C C . PHE B 1 4 ? 61.688 16.031 47.844 1 50.72 4 PHE B C 1
ATOM 1672 O O . PHE B 1 4 ? 60.719 15.938 48.625 1 50.72 4 PHE B O 1
ATOM 1679 N N . LEU B 1 5 ? 61.844 17.312 47.438 1 47.69 5 LEU B N 1
ATOM 1680 C CA . LEU B 1 5 ? 60.844 18.328 47.188 1 47.69 5 LEU B CA 1
ATOM 1681 C C . LEU B 1 5 ? 59.844 17.844 46.156 1 47.69 5 LEU B C 1
ATOM 1683 O O . LEU B 1 5 ? 60.219 17.516 45.031 1 47.69 5 LEU B O 1
ATOM 1687 N N . PRO B 1 6 ? 58.688 17.266 46.5 1 50.25 6 PRO B N 1
ATOM 1688 C CA . PRO B 1 6 ? 57.688 16.812 45.531 1 50.25 6 PRO B CA 1
ATOM 1689 C C . PRO B 1 6 ? 57.156 17.938 44.656 1 50.25 6 PRO B C 1
ATOM 1691 O O . PRO B 1 6 ? 56.812 19.016 45.156 1 50.25 6 PRO B O 1
ATOM 1694 N N . CYS B 1 7 ? 57.656 18.125 43.406 1 48.97 7 CYS B N 1
ATOM 1695 C CA . CYS B 1 7 ? 57.125 19.062 42.406 1 48.97 7 CYS B CA 1
ATOM 1696 C C . CYS B 1 7 ? 55.656 18.812 42.188 1 48.97 7 CYS B C 1
ATOM 1698 O O . CYS B 1 7 ? 55.25 17.734 41.719 1 48.97 7 CYS B O 1
ATOM 1700 N N . LEU B 1 8 ? 54.781 19.406 43 1 43.91 8 LEU B N 1
ATOM 1701 C CA . LEU B 1 8 ? 53.312 19.469 42.844 1 43.91 8 LEU B CA 1
ATOM 1702 C C . LEU B 1 8 ? 52.969 20.047 41.469 1 43.91 8 LEU B C 1
ATOM 1704 O O . LEU B 1 8 ? 53.219 21.219 41.188 1 43.91 8 LEU B O 1
ATOM 1708 N N . PHE B 1 9 ? 52.938 19.219 40.375 1 45.31 9 PHE B N 1
ATOM 1709 C CA . PHE B 1 9 ? 52.438 19.547 39.031 1 45.31 9 PHE B CA 1
ATOM 1710 C C . PHE B 1 9 ? 51 20.016 39.094 1 45.31 9 PHE B C 1
ATOM 1712 O O . PHE B 1 9 ? 50.094 19.234 39.438 1 45.31 9 PHE B O 1
ATOM 1719 N N . PHE B 1 10 ? 50.75 21.359 39.406 1 43.62 10 PHE B N 1
ATOM 1720 C CA . PHE B 1 10 ? 49.438 22 39.312 1 43.62 10 PHE B CA 1
ATOM 1721 C C . PHE B 1 10 ? 48.906 21.922 37.875 1 43.62 10 PHE B C 1
ATOM 1723 O O . PHE B 1 10 ? 49.469 22.547 36.969 1 43.62 10 PHE B O 1
ATOM 1730 N N . LEU B 1 11 ? 48.312 20.75 37.5 1 44.5 11 LEU B N 1
ATOM 1731 C CA . LEU B 1 11 ? 47.531 20.625 36.25 1 44.5 11 LEU B CA 1
ATOM 1732 C C . LEU B 1 11 ? 46.406 21.672 36.219 1 44.5 11 LEU B C 1
ATOM 1734 O O . LEU B 1 11 ? 45.469 21.594 37 1 44.5 11 LEU B O 1
ATOM 1738 N N . LEU B 1 12 ? 46.688 22.922 35.75 1 43.56 12 LEU B N 1
ATOM 1739 C CA . LEU B 1 12 ? 45.688 23.938 35.438 1 43.56 12 LEU B CA 1
ATOM 1740 C C . LEU B 1 12 ? 44.688 23.406 34.438 1 43.56 12 LEU B C 1
ATOM 1742 O O . LEU B 1 12 ? 45.062 23.109 33.281 1 43.56 12 LEU B O 1
ATOM 1746 N N . ILE B 1 13 ? 43.656 22.656 34.875 1 44.97 13 ILE B N 1
ATOM 1747 C CA . ILE B 1 13 ? 42.5 22.281 34.062 1 44.97 13 ILE B CA 1
ATOM 1748 C C . ILE B 1 13 ? 41.844 23.516 33.469 1 44.97 13 ILE B C 1
ATOM 1750 O O . ILE B 1 13 ? 41.375 24.391 34.188 1 44.97 13 ILE B O 1
ATOM 1754 N N . LEU B 1 14 ? 42.312 24.031 32.312 1 44.09 14 LEU B N 1
ATOM 1755 C CA . LEU B 1 14 ? 41.656 25.047 31.5 1 44.09 14 LEU B CA 1
ATOM 1756 C C . LEU B 1 14 ? 40.25 24.594 31.094 1 44.09 14 LEU B C 1
ATOM 1758 O O . LEU B 1 14 ? 40.094 23.703 30.25 1 44.09 14 LEU B O 1
ATOM 1762 N N . VAL B 1 15 ? 39.25 24.688 31.969 1 44.84 15 VAL B N 1
ATOM 1763 C CA . VAL B 1 15 ? 37.844 24.5 31.625 1 44.84 15 VAL B CA 1
ATOM 1764 C C . VAL B 1 15 ? 37.406 25.547 30.594 1 44.84 15 VAL B C 1
ATOM 1766 O O . VAL B 1 15 ? 37.344 26.734 30.922 1 44.84 15 VAL B O 1
ATOM 1769 N N . GLY B 1 16 ? 37.812 25.469 29.328 1 45.19 16 GLY B N 1
ATOM 1770 C CA . GLY B 1 16 ? 37.281 26.297 28.25 1 45.19 16 GLY B CA 1
ATOM 1771 C C . GLY B 1 16 ? 35.781 26.281 28.188 1 45.19 16 GLY B C 1
ATOM 1772 O O . GLY B 1 16 ? 35.156 25.219 28.016 1 45.19 16 GLY B O 1
ATOM 1773 N N . CYS B 1 17 ? 35.094 27.172 28.891 1 44.06 17 CYS B N 1
ATOM 1774 C CA . CYS B 1 17 ? 33.656 27.453 28.734 1 44.06 17 CYS B CA 1
ATOM 1775 C C . CYS B 1 17 ? 33.344 27.781 27.281 1 44.06 17 CYS B C 1
ATOM 1777 O O . CYS B 1 17 ? 33.719 28.828 26.766 1 44.06 17 CYS B O 1
ATOM 1779 N N . ALA B 1 18 ? 33.344 26.812 26.375 1 45.12 18 ALA B N 1
ATOM 1780 C CA . ALA B 1 18 ? 32.781 27.078 25.062 1 45.12 18 ALA B CA 1
ATOM 1781 C C . ALA B 1 18 ? 31.359 27.656 25.188 1 45.12 18 ALA B C 1
ATOM 1783 O O . ALA B 1 18 ? 30.469 27.031 25.75 1 45.12 18 ALA B O 1
ATOM 1784 N N . GLN B 1 19 ? 31.219 28.938 25.312 1 38.5 19 GLN B N 1
ATOM 1785 C CA . GLN B 1 19 ? 29.922 29.578 25.203 1 38.5 19 GLN B CA 1
ATOM 1786 C C . GLN B 1 19 ? 29.172 29.109 23.953 1 38.5 19 GLN B C 1
ATOM 1788 O O . GLN B 1 19 ? 29.734 29.141 22.844 1 38.5 19 GLN B O 1
ATOM 1793 N N . ARG B 1 20 ? 28.359 28.297 24.094 1 47.53 20 ARG B N 1
ATOM 1794 C CA . ARG B 1 20 ? 27.453 27.953 23 1 47.53 20 ARG B CA 1
ATOM 1795 C C . ARG B 1 20 ? 26.938 29.219 22.328 1 47.53 20 ARG B C 1
ATOM 1797 O O . ARG B 1 20 ? 26.391 30.109 22.984 1 47.53 20 ARG B O 1
ATOM 1804 N N . PRO B 1 21 ? 27.359 29.594 21.172 1 42.81 21 PRO B N 1
ATOM 1805 C CA . PRO B 1 21 ? 26.875 30.797 20.516 1 42.81 21 PRO B CA 1
ATOM 1806 C C . PRO B 1 21 ? 25.359 30.953 20.609 1 42.81 21 PRO B C 1
ATOM 1808 O O . PRO B 1 21 ? 24.625 29.984 20.422 1 42.81 21 PRO B O 1
ATOM 1811 N N . THR B 1 22 ? 24.844 31.906 21.422 1 46.84 22 THR B N 1
ATOM 1812 C CA . THR B 1 22 ? 23.438 32.312 21.391 1 46.84 22 THR B CA 1
ATOM 1813 C C . THR B 1 22 ? 23.031 32.719 19.984 1 46.84 22 THR B C 1
ATOM 1815 O O . THR B 1 22 ? 23.688 33.562 19.359 1 46.84 22 THR B O 1
ATOM 1818 N N . PRO B 1 23 ? 22.219 31.891 19.297 1 52.34 23 PRO B N 1
ATOM 1819 C CA . PRO B 1 23 ? 21.781 32.375 17.984 1 52.34 23 PRO B CA 1
ATOM 1820 C C . PRO B 1 23 ? 21.453 33.844 17.969 1 52.34 23 PRO B C 1
ATOM 1822 O O . PRO B 1 23 ? 20.938 34.375 18.953 1 52.34 23 PRO B O 1
ATOM 1825 N N . PRO B 1 24 ? 22 34.625 16.969 1 53.22 24 PRO B N 1
ATOM 1826 C CA . PRO B 1 24 ? 21.766 36.062 16.875 1 53.22 24 PRO B CA 1
ATOM 1827 C C . PRO B 1 24 ? 20.281 36.406 17.031 1 53.22 24 PRO B C 1
ATOM 1829 O O . PRO B 1 24 ? 19.406 35.625 16.625 1 53.22 24 PRO B O 1
ATOM 1832 N N . ALA B 1 25 ? 19.938 37.375 17.859 1 52.38 25 ALA B N 1
ATOM 1833 C CA . ALA B 1 25 ? 18.641 37.969 18.156 1 52.38 25 ALA B CA 1
ATOM 1834 C C . ALA B 1 25 ? 17.766 38.031 16.891 1 52.38 25 ALA B C 1
ATOM 1836 O O . ALA B 1 25 ? 16.547 37.844 16.953 1 52.38 25 ALA B O 1
ATOM 1837 N N . THR B 1 26 ? 18.25 38.406 15.695 1 52.09 26 THR B N 1
ATOM 1838 C CA . THR B 1 26 ? 17.5 38.562 14.445 1 52.09 26 THR B CA 1
ATOM 1839 C C . THR B 1 26 ? 16.906 37.219 14.016 1 52.09 26 THR B C 1
ATOM 1841 O O . THR B 1 26 ? 15.758 37.188 13.562 1 52.09 26 THR B O 1
ATOM 1844 N N . LYS B 1 27 ? 17.672 36.219 14.203 1 63.09 27 LYS B N 1
ATOM 1845 C CA . LYS B 1 27 ? 17.188 34.906 13.828 1 63.09 27 LYS B CA 1
ATOM 1846 C C . LYS B 1 27 ? 15.984 34.5 14.68 1 63.09 27 LYS B C 1
ATOM 1848 O O . LYS B 1 27 ? 15.016 33.938 14.164 1 63.09 27 LYS B O 1
ATOM 1853 N N . THR B 1 28 ? 15.992 35 15.844 1 71.62 28 THR B N 1
ATOM 1854 C CA . THR B 1 28 ? 14.922 34.719 16.781 1 71.62 28 THR B CA 1
ATOM 1855 C C . THR B 1 28 ? 13.656 35.5 16.438 1 71.62 28 THR B C 1
ATOM 1857 O O . THR B 1 28 ? 12.547 34.938 16.484 1 71.62 28 THR B O 1
ATOM 1860 N N . ALA B 1 29 ? 13.812 36.719 16.031 1 75.56 29 ALA B N 1
ATOM 1861 C CA . ALA B 1 29 ? 12.672 37.562 15.648 1 75.56 29 ALA B CA 1
ATOM 1862 C C . ALA B 1 29 ? 12.008 37.031 14.375 1 75.56 29 ALA B C 1
ATOM 1864 O O . ALA B 1 29 ? 10.781 37.031 14.266 1 75.56 29 ALA B O 1
ATOM 1865 N N . ASP B 1 30 ? 12.734 36.594 13.469 1 88.75 30 ASP B N 1
ATOM 1866 C CA . ASP B 1 30 ? 12.227 36.094 12.211 1 88.75 30 ASP B CA 1
ATOM 1867 C C . ASP B 1 30 ? 11.43 34.812 12.43 1 88.75 30 ASP B C 1
ATOM 1869 O O . ASP B 1 30 ? 10.359 34.625 11.828 1 88.75 30 ASP B O 1
ATOM 1873 N N . TRP B 1 31 ? 11.922 34.031 13.367 1 94.19 31 TRP B N 1
ATOM 1874 C CA . TRP B 1 31 ? 11.195 32.812 13.664 1 94.19 31 TRP B CA 1
ATOM 1875 C C . TRP B 1 31 ? 9.875 33.094 14.359 1 94.19 31 TRP B C 1
ATOM 1877 O O . TRP B 1 31 ? 8.852 32.5 14.047 1 94.19 31 TRP B O 1
ATOM 1887 N N . ALA B 1 32 ? 9.914 33.969 15.305 1 94.12 32 ALA B N 1
ATOM 1888 C CA . ALA B 1 32 ? 8.703 34.312 16.031 1 94.12 32 ALA B CA 1
ATOM 1889 C C . ALA B 1 32 ? 7.621 34.812 15.078 1 94.12 32 ALA B C 1
ATOM 1891 O O . ALA B 1 32 ? 6.445 34.469 15.234 1 94.12 32 ALA B O 1
ATOM 1892 N N . ALA B 1 33 ? 7.977 35.625 14.164 1 93.62 33 ALA B N 1
ATOM 1893 C CA . ALA B 1 33 ? 7.031 36.125 13.172 1 93.62 33 ALA B CA 1
ATOM 1894 C C . ALA B 1 33 ? 6.484 35 12.312 1 93.62 33 ALA B C 1
ATOM 1896 O O . ALA B 1 33 ? 5.281 34.938 12.047 1 93.62 33 ALA B O 1
ATOM 1897 N N . HIS B 1 34 ? 7.406 34.156 11.883 1 94.81 34 HIS B N 1
ATOM 1898 C CA . HIS B 1 34 ? 6.988 33 11.086 1 94.81 34 HIS B CA 1
ATOM 1899 C C . HIS B 1 34 ? 6.043 32.094 11.867 1 94.81 34 HIS B C 1
ATOM 1901 O O . HIS B 1 34 ? 5.016 31.672 11.344 1 94.81 34 HIS B O 1
ATOM 1907 N N . GLN B 1 35 ? 6.402 31.828 13.039 1 95.88 35 GLN B N 1
ATOM 1908 C CA . GLN B 1 35 ? 5.566 30.984 13.875 1 95.88 35 GLN B CA 1
ATOM 1909 C C . GLN B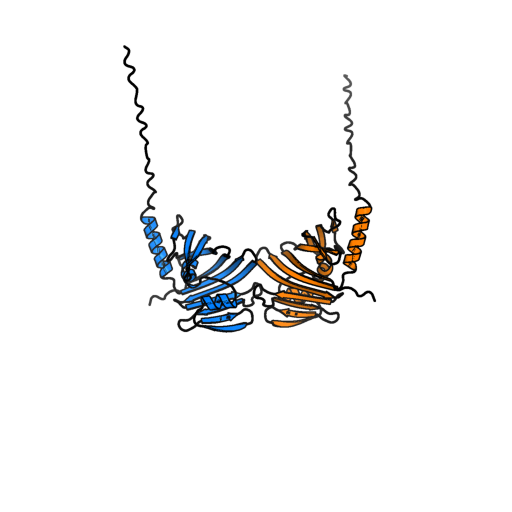 1 35 ? 4.18 31.594 14.07 1 95.88 35 GLN B C 1
ATOM 1911 O O . GLN B 1 35 ? 3.176 30.875 14.094 1 95.88 35 GLN B O 1
ATOM 1916 N N . GLN B 1 36 ? 4.137 32.906 14.266 1 95.38 36 GLN B N 1
ATOM 1917 C CA . GLN B 1 36 ? 2.85 33.594 14.383 1 95.38 36 GLN B CA 1
ATOM 1918 C C . GLN B 1 36 ? 2.008 33.406 13.125 1 95.38 36 GLN B C 1
ATOM 1920 O O . GLN B 1 36 ? 0.798 33.188 13.211 1 95.38 36 GLN B O 1
ATOM 1925 N N . GLN B 1 37 ? 2.641 33.469 11.969 1 94.94 37 GLN B N 1
ATOM 1926 C CA . GLN B 1 37 ? 1.937 33.188 10.719 1 94.94 37 GLN B CA 1
ATOM 1927 C C . GLN B 1 37 ? 1.36 31.797 10.711 1 94.94 37 GLN B C 1
ATOM 1929 O O . GLN B 1 37 ? 0.228 31.578 10.266 1 94.94 37 GLN B O 1
ATOM 1934 N N . LEU B 1 38 ? 2.188 30.844 11.203 1 96.69 38 LEU B N 1
ATOM 1935 C CA . LEU B 1 38 ? 1.743 29.453 11.25 1 96.69 38 LEU B CA 1
ATOM 1936 C C . LEU B 1 38 ? 0.591 29.281 12.234 1 96.69 38 LEU B C 1
ATOM 1938 O O . LEU B 1 38 ? -0.348 28.531 11.977 1 96.69 38 LEU B O 1
ATOM 1942 N N . ASN B 1 39 ? 0.661 30 13.344 1 95.56 39 ASN B N 1
ATOM 1943 C CA . ASN B 1 39 ? -0.421 29.984 14.328 1 95.56 39 ASN B CA 1
ATOM 1944 C C . ASN B 1 39 ? -1.725 30.5 13.734 1 95.56 39 ASN B C 1
ATOM 1946 O O . ASN B 1 39 ? -2.803 30 14.047 1 95.56 39 ASN B O 1
ATOM 1950 N N . ASP B 1 40 ? -1.598 31.484 12.891 1 94.88 40 ASP B N 1
ATOM 1951 C CA . ASP B 1 40 ? -2.766 32.125 12.305 1 94.88 40 ASP B CA 1
ATOM 1952 C C . ASP B 1 40 ? -3.361 31.297 11.18 1 94.88 40 ASP B C 1
ATOM 1954 O O . ASP B 1 40 ? -4.484 31.547 10.742 1 94.88 40 ASP B O 1
ATOM 1958 N N . LEU B 1 41 ? -2.617 30.359 10.688 1 95.75 41 LEU B N 1
ATOM 1959 C CA . LEU B 1 41 ? -3.068 29.516 9.594 1 95.75 41 LEU B CA 1
ATOM 1960 C C . LEU B 1 41 ? -3.943 28.375 10.109 1 95.75 41 LEU B C 1
ATOM 1962 O O . LEU B 1 41 ? -3.471 27.25 10.281 1 95.75 41 LEU B O 1
ATOM 1966 N N . THR B 1 42 ? -5.215 28.625 10.266 1 95.69 42 THR B N 1
ATOM 1967 C CA . THR B 1 42 ? -6.141 27.672 10.867 1 95.69 42 THR B CA 1
ATOM 1968 C C . THR B 1 42 ? -6.965 26.969 9.789 1 95.69 42 THR B C 1
ATOM 1970 O O . THR B 1 42 ? -7.574 25.922 10.039 1 95.69 42 THR B O 1
ATOM 1973 N N . ASP B 1 43 ? -7.059 27.578 8.625 1 97.44 43 ASP B N 1
ATOM 1974 C CA . ASP B 1 43 ? -7.828 27.047 7.5 1 97.44 43 ASP B CA 1
ATOM 1975 C C . ASP B 1 43 ? -6.922 26.766 6.301 1 97.44 43 ASP B C 1
ATOM 1977 O O . ASP B 1 43 ? -6.371 27.688 5.695 1 97.44 43 ASP B O 1
ATOM 1981 N N . TRP B 1 44 ? -6.773 25.531 6.051 1 98.06 44 TRP B N 1
ATOM 1982 C CA . TRP B 1 44 ? -5.895 25.078 4.973 1 98.06 44 TRP B CA 1
ATOM 1983 C C . TRP B 1 44 ? -6.27 23.672 4.504 1 98.06 44 TRP B C 1
ATOM 1985 O O . TRP B 1 44 ? -7.004 22.969 5.191 1 98.06 44 TRP B O 1
ATOM 1995 N N . SER B 1 45 ? -5.828 23.297 3.346 1 98.44 45 SER B N 1
ATOM 1996 C CA . SER B 1 45 ? -5.926 21.922 2.865 1 98.44 45 SER B CA 1
ATOM 1997 C C . SER B 1 45 ? -4.637 21.484 2.18 1 98.44 45 SER B C 1
ATOM 1999 O O . SER B 1 45 ? -3.814 22.312 1.798 1 98.44 45 SER B O 1
ATOM 2001 N N . LEU B 1 46 ? -4.418 20.219 2.18 1 98.69 46 LEU B N 1
ATOM 2002 C CA . LEU B 1 46 ? -3.281 19.656 1.462 1 98.69 46 LEU B CA 1
ATOM 2003 C C . LEU B 1 46 ? -3.68 18.391 0.715 1 98.69 46 LEU B C 1
ATOM 2005 O O . LEU B 1 46 ? -4.66 17.734 1.077 1 98.69 46 LEU B O 1
ATOM 2009 N N . ARG B 1 47 ? -2.967 18.172 -0.365 1 98.62 47 ARG B N 1
ATOM 2010 C CA . ARG B 1 47 ? -3.041 16.938 -1.136 1 98.62 47 ARG B CA 1
ATOM 2011 C C . ARG B 1 47 ? -1.653 16.359 -1.365 1 98.62 47 ARG B C 1
ATOM 2013 O O . ARG B 1 47 ? -0.691 17.094 -1.589 1 98.62 47 ARG B O 1
ATOM 2020 N N . GLY B 1 48 ? -1.594 15.031 -1.302 1 98.06 48 GLY B N 1
ATOM 2021 C CA . GLY B 1 48 ? -0.316 14.383 -1.558 1 98.06 48 GLY B CA 1
ATOM 2022 C C . GLY B 1 48 ? -0.348 12.883 -1.321 1 98.06 48 GLY B C 1
ATOM 2023 O O . GLY B 1 48 ? -1.335 12.219 -1.646 1 98.06 48 GLY B O 1
ATOM 2024 N N . LYS B 1 49 ? 0.799 12.406 -0.872 1 96.25 49 LYS B N 1
ATOM 2025 C CA . LYS B 1 49 ? 0.964 10.992 -0.56 1 96.25 49 LYS B CA 1
ATOM 2026 C C . LYS B 1 49 ? 1.402 10.797 0.889 1 96.25 49 LYS B C 1
ATOM 2028 O O . LYS B 1 49 ? 2.066 11.656 1.465 1 96.25 49 LYS B O 1
ATOM 2033 N N . ILE B 1 50 ? 0.987 9.656 1.403 1 96.69 50 ILE B N 1
ATOM 2034 C CA . ILE B 1 50 ? 1.412 9.266 2.744 1 96.69 50 ILE B CA 1
ATOM 2035 C C . ILE B 1 50 ? 1.869 7.809 2.738 1 96.69 50 ILE B C 1
ATOM 2037 O O . ILE B 1 50 ? 1.233 6.953 2.117 1 96.69 50 ILE B O 1
ATOM 2041 N N . ALA B 1 51 ? 3.016 7.613 3.311 1 94.62 51 ALA B N 1
ATOM 2042 C CA . ALA B 1 51 ? 3.492 6.25 3.525 1 94.62 51 ALA B CA 1
ATOM 2043 C C . ALA B 1 51 ? 3.463 5.887 5.008 1 94.62 51 ALA B C 1
ATOM 2045 O O . ALA B 1 51 ? 3.938 6.652 5.852 1 94.62 51 ALA B O 1
ATOM 2046 N N . ILE B 1 52 ? 2.82 4.75 5.312 1 93.81 52 ILE B N 1
ATOM 2047 C CA . ILE B 1 52 ? 2.793 4.191 6.66 1 93.81 52 ILE B CA 1
ATOM 2048 C C . ILE B 1 52 ? 3.648 2.93 6.715 1 93.81 52 ILE B C 1
ATOM 2050 O O . ILE B 1 52 ? 3.303 1.91 6.113 1 93.81 52 ILE B O 1
ATOM 2054 N N . ILE B 1 53 ? 4.699 3.037 7.477 1 93 53 ILE B N 1
ATOM 2055 C CA . ILE B 1 53 ? 5.719 1.995 7.406 1 93 53 ILE B CA 1
ATOM 2056 C C . ILE B 1 53 ? 5.941 1.399 8.797 1 93 53 ILE B C 1
ATOM 2058 O O . ILE B 1 53 ? 6.188 2.129 9.758 1 93 53 ILE B O 1
ATOM 2062 N N . THR B 1 54 ? 5.789 0.125 8.93 1 90.94 54 THR B N 1
ATOM 2063 C CA . THR B 1 54 ? 6.156 -0.702 10.078 1 90.94 54 THR B CA 1
ATOM 2064 C C . THR B 1 54 ? 7.148 -1.786 9.664 1 90.94 54 THR B C 1
ATOM 2066 O O . THR B 1 54 ? 7.414 -1.972 8.477 1 90.94 54 THR B O 1
ATOM 2069 N N . PRO B 1 55 ? 7.773 -2.404 10.656 1 87.62 55 PRO B N 1
ATOM 2070 C CA . PRO B 1 55 ? 8.688 -3.484 10.281 1 87.62 55 PRO B CA 1
ATOM 2071 C C . PRO B 1 55 ? 8.031 -4.523 9.375 1 87.62 55 PRO B C 1
ATOM 2073 O O . PRO B 1 55 ? 8.695 -5.109 8.516 1 87.62 55 PRO B O 1
ATOM 2076 N N . GLU B 1 56 ? 6.703 -4.648 9.422 1 80.69 56 GLU B N 1
ATOM 2077 C CA . GLU B 1 56 ? 5.996 -5.734 8.742 1 80.69 56 GLU B CA 1
ATOM 2078 C C . GLU B 1 56 ? 5.363 -5.254 7.445 1 80.69 56 GLU B C 1
ATOM 2080 O O . GLU B 1 56 ? 5.105 -6.055 6.543 1 80.69 56 GLU B O 1
ATOM 2085 N N . ASN B 1 57 ? 5.133 -3.953 7.402 1 82.5 57 ASN B N 1
ATOM 2086 C CA . ASN B 1 57 ? 4.301 -3.492 6.297 1 82.5 57 ASN B CA 1
ATOM 2087 C C . ASN B 1 57 ? 4.719 -2.104 5.82 1 82.5 57 ASN B C 1
ATOM 2089 O O . ASN B 1 57 ? 5.266 -1.316 6.594 1 82.5 57 ASN B O 1
ATOM 2093 N N . ARG B 1 58 ? 4.574 -1.901 4.562 1 86.94 58 ARG B N 1
ATOM 2094 C CA . ARG B 1 58 ? 4.691 -0.583 3.947 1 86.94 58 ARG B CA 1
ATOM 2095 C C . ARG B 1 58 ? 3.477 -0.275 3.078 1 86.94 58 ARG B C 1
ATOM 2097 O O . ARG B 1 58 ? 3.174 -1.016 2.141 1 86.94 58 ARG B O 1
ATOM 2104 N N . HIS B 1 59 ? 2.814 0.775 3.434 1 86.81 59 HIS B N 1
ATOM 2105 C CA . HIS B 1 59 ? 1.623 1.167 2.689 1 86.81 59 HIS B CA 1
ATOM 2106 C C . HIS B 1 59 ? 1.741 2.598 2.174 1 86.81 59 HIS B C 1
ATOM 2108 O O . HIS B 1 59 ? 2.129 3.5 2.92 1 86.81 59 HIS B O 1
ATOM 2114 N N . SER B 1 60 ? 1.427 2.689 0.905 1 90.56 60 SER B N 1
ATOM 2115 C CA . SER B 1 60 ? 1.347 4.016 0.303 1 90.56 60 SER B CA 1
ATOM 2116 C C . SER B 1 60 ? -0.093 4.383 -0.041 1 90.56 60 SER B C 1
ATOM 2118 O O . SER B 1 60 ? -0.814 3.582 -0.643 1 90.56 60 SER B O 1
ATOM 2120 N N . LEU B 1 61 ? -0.491 5.547 0.429 1 92.5 61 LEU B N 1
ATOM 2121 C CA . LEU B 1 61 ? -1.836 6.055 0.176 1 92.5 61 LEU B CA 1
ATOM 2122 C C . LEU B 1 61 ? -1.789 7.488 -0.334 1 92.5 61 LEU B C 1
ATOM 2124 O O . LEU B 1 61 ? -0.785 8.18 -0.157 1 92.5 61 LEU B O 1
ATOM 2128 N N . ASN B 1 62 ? -2.902 7.785 -1.018 1 94.81 62 ASN B N 1
ATOM 2129 C CA . ASN B 1 62 ? -3.15 9.203 -1.256 1 94.81 62 ASN B CA 1
ATOM 2130 C C . ASN B 1 62 ? -3.822 9.859 -0.057 1 94.81 62 ASN B C 1
ATOM 2132 O O . ASN B 1 62 ? -4.617 9.234 0.641 1 94.81 62 ASN B O 1
ATOM 2136 N N . ILE B 1 63 ? -3.486 11.164 0.126 1 97.88 63 ILE B N 1
ATOM 2137 C CA . ILE B 1 63 ? -4.109 11.867 1.241 1 97.88 63 ILE B CA 1
ATOM 2138 C C . ILE B 1 63 ? -4.695 13.188 0.752 1 97.88 63 ILE B C 1
ATOM 2140 O O . ILE B 1 63 ? -4.086 13.875 -0.07 1 97.88 63 ILE B O 1
ATOM 2144 N N . TYR B 1 64 ? -5.848 13.477 1.185 1 98.75 64 TYR B N 1
ATOM 2145 C CA . TYR B 1 64 ? -6.461 14.805 1.222 1 98.75 64 TYR B CA 1
ATOM 2146 C C . TYR B 1 64 ? -6.797 15.203 2.652 1 98.75 64 TYR B C 1
ATOM 2148 O O . TYR B 1 64 ? -7.383 14.422 3.402 1 98.75 64 TYR B O 1
ATOM 2156 N N . TRP B 1 65 ? -6.371 16.375 3.053 1 98.69 65 TRP B N 1
ATOM 2157 C CA . TRP B 1 65 ? -6.625 16.891 4.395 1 98.69 65 TRP B CA 1
ATOM 2158 C C . TRP B 1 65 ? -7.086 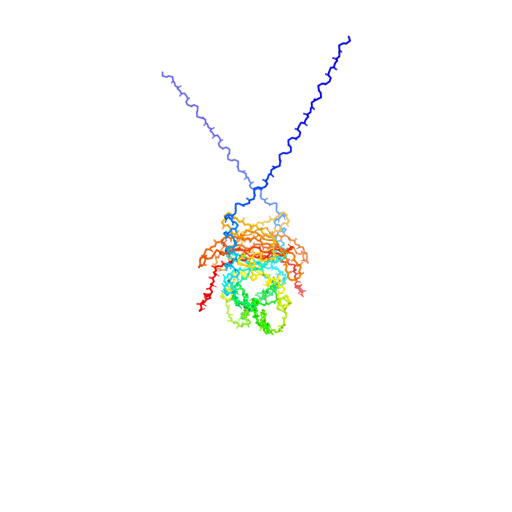18.344 4.352 1 98.69 65 TRP B C 1
ATOM 2160 O O . TRP B 1 65 ? -6.375 19.203 3.842 1 98.69 65 TRP B O 1
ATOM 2170 N N . GLN B 1 66 ? -8.273 18.516 4.875 1 98.5 66 GLN B N 1
ATOM 2171 C CA . GLN B 1 66 ? -8.805 19.875 5.02 1 98.5 66 GLN B CA 1
ATOM 2172 C C . GLN B 1 66 ? -8.977 20.234 6.492 1 98.5 66 GLN B C 1
ATOM 2174 O O . GLN B 1 66 ? -9.586 19.484 7.258 1 98.5 66 GLN B O 1
ATOM 2179 N N . GLN B 1 67 ? -8.398 21.344 6.848 1 97.75 67 GLN B N 1
ATOM 2180 C CA . GLN B 1 67 ? -8.5 21.875 8.203 1 97.75 67 GLN B CA 1
ATOM 2181 C C . GLN B 1 67 ? -9.297 23.188 8.227 1 97.75 67 GLN B C 1
ATOM 2183 O O . GLN B 1 67 ? -9.078 24.062 7.402 1 97.75 67 GLN B O 1
ATOM 2188 N N . SER B 1 68 ? -10.219 23.297 9.117 1 96.56 68 SER B N 1
ATOM 2189 C CA . SER B 1 68 ? -10.992 24.5 9.391 1 96.56 68 SER B CA 1
ATOM 2190 C C . SER B 1 68 ? -11.141 24.734 10.891 1 96.56 68 SER B C 1
ATOM 2192 O O . SER B 1 68 ? -12.102 24.266 11.508 1 96.56 68 SER B O 1
ATOM 2194 N N . GLY B 1 69 ? -10.273 25.594 11.367 1 94.38 69 GLY B N 1
ATOM 2195 C CA . GLY B 1 69 ? -10.219 25.688 12.812 1 94.38 69 GLY B CA 1
ATOM 2196 C C . GLY B 1 69 ? -9.93 24.375 13.5 1 94.38 69 GLY B C 1
ATOM 2197 O O . GLY B 1 69 ? -8.945 23.703 13.18 1 94.38 69 GLY B O 1
ATOM 2198 N N . ASP B 1 70 ? -10.859 23.938 14.305 1 92.75 70 ASP B N 1
ATOM 2199 C CA . ASP B 1 70 ? -10.672 22.672 15.016 1 92.75 70 ASP B CA 1
ATOM 2200 C C . ASP B 1 70 ? -11.32 21.516 14.266 1 92.75 70 ASP B C 1
ATOM 2202 O O . ASP B 1 70 ? -11.141 20.344 14.641 1 92.75 70 ASP B O 1
ATOM 2206 N N . ASN B 1 71 ? -12.008 21.844 13.281 1 96.38 71 ASN B N 1
ATOM 2207 C CA . ASN B 1 71 ? -12.625 20.812 12.445 1 96.38 71 ASN B CA 1
ATOM 2208 C C . ASN B 1 71 ? -11.68 20.359 11.336 1 96.38 71 ASN B C 1
ATOM 2210 O O . ASN B 1 71 ? -10.828 21.125 10.883 1 96.38 71 ASN B O 1
ATOM 2214 N N . PHE B 1 72 ? -11.906 19.094 10.969 1 97.44 72 PHE B N 1
ATOM 2215 C CA . PHE B 1 72 ? -11.078 18.641 9.852 1 97.44 72 PHE B CA 1
ATOM 2216 C C . PHE B 1 72 ? -11.766 17.516 9.094 1 97.44 72 PHE B C 1
ATOM 2218 O O . PHE B 1 72 ? -12.719 16.922 9.594 1 97.44 72 PHE B O 1
ATOM 2225 N N . HIS B 1 73 ? -11.32 17.328 7.867 1 98.44 73 HIS B N 1
ATOM 2226 C CA . HIS B 1 73 ? -11.703 16.234 6.969 1 98.44 73 HIS B CA 1
ATOM 2227 C C . HIS B 1 73 ? -10.477 15.609 6.32 1 98.44 73 HIS B C 1
ATOM 2229 O O . HIS B 1 73 ? -9.766 16.266 5.559 1 98.44 73 HIS B O 1
ATOM 2235 N N . ILE B 1 74 ? -10.211 14.32 6.691 1 98.19 74 ILE B N 1
ATOM 2236 C CA . ILE B 1 74 ? -9.07 13.578 6.156 1 98.19 74 ILE B CA 1
ATOM 2237 C C . ILE B 1 74 ? -9.562 12.391 5.344 1 98.19 74 ILE B C 1
ATOM 2239 O O . ILE B 1 74 ? -10.367 11.586 5.828 1 98.19 74 ILE B O 1
ATOM 2243 N N . THR B 1 75 ? -9.109 12.336 4.117 1 98.19 75 THR B N 1
ATOM 2244 C CA . THR B 1 75 ? -9.422 11.195 3.266 1 98.19 75 THR B CA 1
ATOM 2245 C C . THR B 1 75 ? -8.141 10.5 2.801 1 98.19 75 THR B C 1
ATOM 2247 O O . THR B 1 75 ? -7.254 11.141 2.234 1 98.19 75 THR B O 1
ATOM 2250 N N . LEU B 1 76 ? -8.062 9.25 3.105 1 96.25 76 LEU B N 1
ATOM 2251 C CA . LEU B 1 76 ? -6.996 8.383 2.602 1 96.25 76 LEU B CA 1
ATOM 2252 C C . LEU B 1 76 ? -7.531 7.418 1.551 1 96.25 76 LEU B C 1
ATOM 2254 O O . LEU B 1 76 ? -8.516 6.711 1.792 1 96.25 76 LEU B O 1
ATOM 2258 N N . THR B 1 77 ? -6.891 7.422 0.375 1 93.12 77 THR B N 1
ATOM 2259 C CA . THR B 1 77 ? -7.355 6.539 -0.693 1 93.12 77 THR B CA 1
ATOM 2260 C C . THR B 1 77 ? -6.215 5.66 -1.201 1 93.12 77 THR B C 1
ATOM 2262 O O . THR B 1 77 ? -5.043 6.023 -1.079 1 93.12 77 THR B O 1
ATOM 2265 N N . SER B 1 78 ? -6.586 4.504 -1.732 1 87.31 78 SER B N 1
ATOM 2266 C CA . SER B 1 78 ? -5.621 3.57 -2.297 1 87.31 78 SER B CA 1
ATOM 2267 C C . SER B 1 78 ? -5.078 4.074 -3.631 1 87.31 78 SER B C 1
ATOM 2269 O O . SER B 1 78 ? -5.559 5.078 -4.16 1 87.31 78 SER B O 1
ATOM 2271 N N . PHE B 1 79 ? -4.059 3.383 -4.066 1 82.88 79 PHE B N 1
ATOM 2272 C CA . PHE B 1 79 ? -3.475 3.693 -5.367 1 82.88 79 PHE B CA 1
ATOM 2273 C C . PHE B 1 79 ? -4.504 3.516 -6.48 1 82.88 79 PHE B C 1
ATOM 2275 O O . PHE B 1 79 ? -4.383 4.125 -7.543 1 82.88 79 PHE B O 1
ATOM 2282 N N . LEU B 1 80 ? -5.645 2.732 -6.223 1 84.62 80 LEU B N 1
ATOM 2283 C CA . LEU B 1 80 ? -6.691 2.512 -7.211 1 84.62 80 LEU B CA 1
ATOM 2284 C C . LEU B 1 80 ? -7.832 3.508 -7.027 1 84.62 80 LEU B C 1
ATOM 2286 O O . LEU B 1 80 ? -8.797 3.504 -7.797 1 84.62 80 LEU B O 1
ATOM 2290 N N . GLY B 1 81 ? -7.711 4.227 -6.031 1 85.62 81 GLY B N 1
ATOM 2291 C CA . GLY B 1 81 ? -8.672 5.297 -5.824 1 85.62 81 GLY B CA 1
ATOM 2292 C C . GLY B 1 81 ? -9.766 4.934 -4.832 1 85.62 81 GLY B C 1
ATOM 2293 O O . GLY B 1 81 ? -10.602 5.77 -4.488 1 85.62 81 GLY B O 1
ATOM 2294 N N . SER B 1 82 ? -9.711 3.758 -4.309 1 86.44 82 SER B N 1
ATOM 2295 C CA . SER B 1 82 ? -10.727 3.4 -3.32 1 86.44 82 SER B CA 1
ATOM 2296 C C . SER B 1 82 ? -10.422 4.027 -1.965 1 86.44 82 SER B C 1
ATOM 2298 O O . SER B 1 82 ? -9.258 4.203 -1.599 1 86.44 82 SER B O 1
ATOM 2300 N N . THR B 1 83 ? -11.461 4.227 -1.205 1 91.75 83 THR B N 1
ATOM 2301 C CA . THR B 1 83 ? -11.312 4.852 0.104 1 91.75 83 THR B CA 1
ATOM 2302 C C . THR B 1 83 ? -10.805 3.842 1.13 1 91.75 83 THR B C 1
ATOM 2304 O O . THR B 1 83 ? -11.383 2.76 1.282 1 91.75 83 THR B O 1
ATOM 2307 N N . ILE B 1 84 ? -9.805 4.238 1.779 1 90.81 84 ILE B N 1
ATOM 2308 C CA . ILE B 1 84 ? -9.273 3.449 2.887 1 90.81 84 ILE B CA 1
ATOM 2309 C C . ILE B 1 84 ? -9.844 3.969 4.207 1 90.81 84 ILE B C 1
ATOM 2311 O O . ILE B 1 84 ? -10.242 3.184 5.07 1 90.81 84 ILE B O 1
ATOM 2315 N N . LEU B 1 85 ? -9.906 5.258 4.301 1 94.19 85 LEU B N 1
ATOM 2316 C CA . LEU B 1 85 ? -10.414 5.934 5.488 1 94.19 85 LEU B CA 1
ATOM 2317 C C . LEU B 1 85 ? -10.875 7.348 5.148 1 94.19 85 LEU B C 1
ATOM 2319 O O . LEU B 1 85 ? -10.188 8.078 4.43 1 94.19 85 LEU B O 1
ATOM 2323 N N . ASP B 1 86 ? -12.047 7.703 5.547 1 97.56 86 ASP B N 1
ATOM 2324 C CA . ASP B 1 86 ? -12.586 9.055 5.465 1 97.56 86 ASP B CA 1
ATOM 2325 C C . ASP B 1 86 ? -13.055 9.547 6.832 1 97.56 86 ASP B C 1
ATOM 2327 O O . ASP B 1 86 ? -13.961 8.953 7.43 1 97.56 86 ASP B O 1
ATOM 2331 N N . VAL B 1 87 ? -12.422 10.555 7.348 1 97.94 87 VAL B N 1
ATOM 2332 C CA . VAL B 1 87 ? -12.688 11.039 8.703 1 97.94 87 VAL B CA 1
ATOM 2333 C C . VAL B 1 87 ? -13.125 12.5 8.656 1 97.94 87 VAL B C 1
ATOM 2335 O O . VAL B 1 87 ? -12.367 13.367 8.211 1 97.94 87 VAL B O 1
ATOM 2338 N N . LYS B 1 88 ? -14.297 12.742 9.086 1 98.12 88 LYS B N 1
ATOM 2339 C CA . LYS B 1 88 ? -14.797 14.109 9.242 1 98.12 88 LYS B CA 1
ATOM 2340 C C . LYS B 1 88 ? -15.07 14.43 10.703 1 98.12 88 LYS B C 1
ATOM 2342 O O . LYS B 1 88 ? -15.953 13.828 11.32 1 98.12 88 LYS B O 1
ATOM 2347 N N . LYS B 1 89 ? -14.312 15.305 11.25 1 97.31 89 LYS B N 1
ATOM 2348 C CA . LYS B 1 89 ? -14.508 15.758 12.625 1 97.31 89 LYS B CA 1
ATOM 2349 C C . LYS B 1 89 ? -15.117 17.156 12.664 1 97.31 89 LYS B C 1
ATOM 2351 O O . LYS B 1 89 ? -14.617 18.078 12.016 1 97.31 89 LYS B O 1
ATOM 2356 N N . THR B 1 90 ? -16.156 17.344 13.406 1 95.38 90 THR B N 1
ATOM 2357 C CA . THR B 1 90 ? -16.781 18.625 13.711 1 95.38 90 THR B CA 1
ATOM 2358 C C . THR B 1 90 ? -16.828 18.859 15.219 1 95.38 90 THR B C 1
ATOM 2360 O O . THR B 1 90 ? -16.344 18.031 16 1 95.38 90 THR B O 1
ATOM 2363 N N . ALA B 1 91 ? -17.297 20.062 15.531 1 91.75 91 ALA B N 1
ATOM 2364 C CA . ALA B 1 91 ? -17.438 20.359 16.953 1 91.75 91 ALA B CA 1
ATOM 2365 C C . ALA B 1 91 ? -18.375 19.375 17.625 1 91.75 91 ALA B C 1
ATOM 2367 O O . ALA B 1 91 ? -18.25 19.125 18.828 1 91.75 91 ALA B O 1
ATOM 2368 N N . LEU B 1 92 ? -19.188 18.734 16.938 1 89.62 92 LEU B N 1
ATOM 2369 C CA . LEU B 1 92 ? -20.266 17.922 17.516 1 89.62 92 LEU B CA 1
ATOM 2370 C C . LEU B 1 92 ? -19.875 16.438 17.516 1 89.62 92 LEU B C 1
ATOM 2372 O O . LEU B 1 92 ? -20.141 15.734 18.484 1 89.62 92 LEU B O 1
ATOM 2376 N N . SER B 1 93 ? -19.359 16.047 16.422 1 92.19 93 SER B N 1
ATOM 2377 C CA . SER B 1 93 ? -19.109 14.617 16.328 1 92.19 93 SER B CA 1
ATOM 2378 C C . SER B 1 93 ? -18.094 14.305 15.242 1 92.19 93 SER B C 1
ATOM 2380 O O . SER B 1 93 ? -17.672 15.195 14.5 1 92.19 93 SER B O 1
ATOM 2382 N N . THR B 1 94 ? -17.625 13.094 15.32 1 96.06 94 THR B N 1
ATOM 2383 C CA . THR B 1 94 ? -16.781 12.555 14.258 1 96.06 94 THR B CA 1
ATOM 2384 C C . THR B 1 94 ? -17.547 11.508 13.445 1 96.06 94 THR B C 1
ATOM 2386 O O . THR B 1 94 ? -18.234 10.664 14.008 1 96.06 94 THR B O 1
ATOM 2389 N N . ARG B 1 95 ? -17.469 11.648 12.164 1 97.75 95 ARG B N 1
ATOM 2390 C CA . ARG B 1 95 ? -17.938 10.625 11.242 1 97.75 95 ARG B CA 1
ATOM 2391 C C . ARG B 1 95 ? -16.766 9.953 10.531 1 97.75 95 ARG B C 1
ATOM 2393 O O . ARG B 1 95 ? -15.883 10.625 10 1 97.75 95 ARG B O 1
ATOM 2400 N N . ILE B 1 96 ? -16.766 8.539 10.508 1 96.94 96 ILE B N 1
ATOM 2401 C CA . ILE B 1 96 ? -15.703 7.797 9.852 1 96.94 96 ILE B CA 1
ATOM 2402 C C . ILE B 1 96 ? -16.297 6.793 8.867 1 96.94 96 ILE B C 1
ATOM 2404 O O . ILE B 1 96 ? -17.281 6.113 9.188 1 96.94 96 ILE B O 1
ATOM 2408 N N . ILE B 1 97 ? -15.789 6.766 7.656 1 95.75 97 ILE B N 1
ATOM 2409 C CA . ILE B 1 97 ? -16.062 5.723 6.672 1 95.75 97 ILE B CA 1
ATOM 2410 C C . ILE B 1 97 ? -14.828 4.836 6.508 1 95.75 97 ILE B C 1
ATOM 2412 O O . ILE B 1 97 ? -13.727 5.332 6.266 1 95.75 97 ILE B O 1
ATOM 2416 N N . ASP B 1 98 ? -15.016 3.541 6.68 1 93.44 98 ASP B N 1
ATOM 2417 C CA . ASP B 1 98 ? -13.875 2.629 6.609 1 93.44 98 ASP B CA 1
ATOM 2418 C C . ASP B 1 98 ? -13.703 2.076 5.199 1 93.44 98 ASP B C 1
ATOM 2420 O O . ASP B 1 98 ? -14.328 2.561 4.254 1 93.44 98 ASP B O 1
ATOM 2424 N N . ASP B 1 99 ? -12.766 1.181 5.023 1 90.12 99 ASP B N 1
ATOM 2425 C CA . ASP B 1 99 ? -12.375 0.691 3.705 1 90.12 99 ASP B CA 1
ATOM 2426 C C . ASP B 1 99 ? -13.469 -0.2 3.107 1 90.12 99 ASP B C 1
ATOM 2428 O O . ASP B 1 99 ? -13.422 -0.533 1.922 1 90.12 99 ASP B O 1
ATOM 2432 N N . GLN B 1 100 ? -14.516 -0.541 3.826 1 86.81 100 GLN B N 1
ATOM 2433 C CA . GLN B 1 100 ? -15.641 -1.336 3.334 1 86.81 100 GLN B CA 1
ATOM 2434 C C . GLN B 1 100 ? -16.859 -0.458 3.049 1 86.81 100 GLN B C 1
ATOM 2436 O O . GLN B 1 100 ? -17.922 -0.961 2.682 1 86.81 100 GLN B O 1
ATOM 2441 N N . GLY B 1 101 ? -16.672 0.751 3.301 1 90.19 101 GLY B N 1
ATOM 2442 C CA . GLY B 1 101 ? -17.766 1.688 3.045 1 90.19 101 GLY B CA 1
ATOM 2443 C C . GLY B 1 101 ? -18.719 1.823 4.215 1 90.19 101 GLY B C 1
ATOM 2444 O O . GLY B 1 101 ? -19.734 2.504 4.105 1 90.19 101 GLY B O 1
ATOM 2445 N N . LYS B 1 102 ? -18.422 1.207 5.301 1 92.56 102 LYS B N 1
ATOM 2446 C CA . LYS B 1 102 ? -19.266 1.31 6.48 1 92.56 102 LYS B CA 1
ATOM 2447 C C . LYS B 1 102 ? -19.062 2.641 7.199 1 92.56 102 LYS B C 1
ATOM 2449 O O . LYS B 1 102 ? -17.922 3.113 7.316 1 92.56 102 LYS B O 1
ATOM 2454 N N . ILE B 1 103 ? -20.109 3.137 7.785 1 96.44 103 ILE B N 1
ATOM 2455 C CA . ILE B 1 103 ? -20.094 4.449 8.422 1 96.44 103 ILE B CA 1
ATOM 2456 C C . ILE B 1 103 ? -20.156 4.293 9.938 1 96.44 103 ILE B C 1
ATOM 2458 O O . ILE B 1 103 ? -20.984 3.541 10.453 1 96.44 103 ILE B O 1
ATOM 2462 N N . TYR B 1 104 ? -19.328 5.008 10.648 1 96.69 104 TYR B N 1
ATOM 2463 C CA . TYR B 1 104 ? -19.266 5.008 12.102 1 96.69 104 TYR B CA 1
ATOM 2464 C C . TYR B 1 104 ? -19.328 6.43 12.656 1 96.69 104 TYR B C 1
ATOM 2466 O O . TYR B 1 104 ? -18.812 7.363 12.031 1 96.69 104 TYR B O 1
ATOM 2474 N N . PHE B 1 105 ? -19.906 6.496 13.797 1 94.81 105 PHE B N 1
ATOM 2475 C CA . PHE B 1 105 ? -19.969 7.77 14.508 1 94.81 105 PHE B CA 1
ATOM 2476 C C . PHE B 1 105 ? -19.375 7.633 15.906 1 94.81 105 PHE B C 1
ATOM 2478 O O . PHE B 1 105 ? -19.469 6.57 16.516 1 94.81 105 PHE B O 1
ATOM 2485 N N . GLY B 1 106 ? -18.781 8.711 16.344 1 91.62 106 GLY B N 1
ATOM 2486 C CA . GLY B 1 106 ? -18.266 8.695 17.703 1 91.62 106 GLY B CA 1
ATOM 2487 C C . GLY B 1 106 ? -17.734 10.047 18.141 1 91.62 106 GLY B C 1
ATOM 2488 O O . GLY B 1 106 ? -17.719 11 17.375 1 91.62 106 GLY B O 1
ATOM 2489 N N . LYS B 1 107 ? -17.281 10.023 19.422 1 87.75 107 LYS B N 1
ATOM 2490 C CA . LYS B 1 107 ? -16.812 11.281 20 1 87.75 107 LYS B CA 1
ATOM 2491 C C . LYS B 1 107 ? -15.289 11.352 20.016 1 87.75 107 LYS B C 1
ATOM 2493 O O . LYS B 1 107 ? -14.719 12.445 20.047 1 87.75 107 LYS B O 1
ATOM 2498 N N . ASN B 1 108 ? -14.68 10.227 20 1 89.69 108 ASN B N 1
ATOM 2499 C CA . ASN B 1 108 ? -13.219 10.227 20.047 1 89.69 108 ASN B CA 1
ATOM 2500 C C . ASN B 1 108 ? -12.617 9.828 18.703 1 89.69 108 ASN B C 1
ATOM 2502 O O . ASN B 1 108 ? -12.477 8.641 18.406 1 89.69 108 ASN B O 1
ATOM 2506 N N . THR B 1 109 ? -12.227 10.82 18.047 1 91.25 109 THR B N 1
ATOM 2507 C CA . THR B 1 109 ? -11.789 10.656 16.656 1 91.25 109 THR B CA 1
ATOM 2508 C C . THR B 1 109 ? -10.562 9.75 16.578 1 91.25 109 THR B C 1
ATOM 2510 O O . THR B 1 109 ? -10.555 8.781 15.82 1 91.25 109 THR B O 1
ATOM 2513 N N . GLN B 1 110 ? -9.539 10.016 17.406 1 89 110 GLN B N 1
ATOM 2514 C CA . GLN B 1 110 ? -8.281 9.281 17.328 1 89 110 GLN B CA 1
ATOM 2515 C C . GLN B 1 110 ? -8.492 7.801 17.656 1 89 110 GLN B C 1
ATOM 2517 O O . GLN B 1 110 ? -7.949 6.93 16.969 1 89 110 GLN B O 1
ATOM 2522 N N . THR B 1 111 ? -9.281 7.535 18.641 1 89.06 111 THR B N 1
ATOM 2523 C CA . THR B 1 111 ? -9.57 6.16 19.031 1 89.06 111 THR B CA 1
ATOM 2524 C C . THR B 1 111 ? -10.32 5.426 17.922 1 89.06 111 THR B C 1
ATOM 2526 O O . THR B 1 111 ? -9.992 4.285 17.594 1 89.06 111 THR B O 1
ATOM 2529 N N . LEU B 1 112 ? -11.297 6.094 17.359 1 92.06 112 LEU B N 1
ATOM 2530 C CA . LEU B 1 112 ? -12.094 5.477 16.312 1 92.06 112 LEU B CA 1
ATOM 2531 C C . LEU B 1 112 ? -11.25 5.227 15.062 1 92.06 112 LEU B C 1
ATOM 2533 O O . LEU B 1 112 ? -11.359 4.168 14.438 1 92.06 112 LEU B O 1
ATOM 2537 N N . MET B 1 113 ? -10.43 6.148 14.695 1 92.38 113 MET B N 1
ATOM 2538 C CA . MET B 1 113 ? -9.531 6.008 13.555 1 92.38 113 MET B CA 1
ATOM 2539 C C . MET B 1 113 ? -8.625 4.793 13.727 1 92.38 113 MET B C 1
ATOM 2541 O O . MET B 1 113 ? -8.477 3.986 12.805 1 92.38 113 MET B O 1
ATOM 2545 N N . THR B 1 114 ? -8.07 4.648 14.938 1 90.06 114 THR B N 1
ATOM 2546 C CA . THR B 1 114 ? -7.145 3.557 15.219 1 90.06 114 THR B CA 1
ATOM 2547 C C . THR B 1 114 ? -7.863 2.213 15.18 1 90.06 114 THR B C 1
ATOM 2549 O O . THR B 1 114 ? -7.363 1.248 14.602 1 90.06 114 THR B O 1
ATOM 2552 N N . ARG B 1 115 ? -8.992 2.16 15.75 1 90.38 115 ARG B N 1
ATOM 2553 C CA . ARG B 1 115 ? -9.758 0.918 15.82 1 90.38 115 ARG B CA 1
ATOM 2554 C C . ARG B 1 115 ? -10.148 0.44 14.43 1 90.38 115 ARG B C 1
ATOM 2556 O O . ARG B 1 115 ? -10.078 -0.754 14.133 1 90.38 115 ARG B O 1
ATOM 2563 N N . LEU B 1 116 ? -10.484 1.363 13.594 1 89.31 116 LEU B N 1
ATOM 2564 C CA . LEU B 1 116 ? -11.078 1.012 12.305 1 89.31 116 LEU B CA 1
ATOM 2565 C C . LEU B 1 116 ? -10.008 0.795 11.25 1 89.31 116 LEU B C 1
ATOM 2567 O O . LEU B 1 116 ? -10.195 0.018 10.312 1 89.31 116 LEU B O 1
ATOM 2571 N N . SER B 1 117 ? -8.844 1.395 11.305 1 87.25 117 SER B N 1
ATOM 2572 C CA . SER B 1 117 ? -7.844 1.33 10.242 1 87.25 117 SER B CA 1
ATOM 2573 C C . SER B 1 117 ? -6.52 0.776 10.758 1 87.25 117 SER B C 1
ATOM 2575 O O . SER B 1 117 ? -5.648 0.405 9.969 1 87.25 117 SER B O 1
ATOM 2577 N N . GLY B 1 118 ? -6.379 0.771 12.07 1 86.25 118 GLY B N 1
ATOM 2578 C CA . GLY B 1 118 ? -5.078 0.448 12.633 1 86.25 118 GLY B CA 1
ATOM 2579 C C . GLY B 1 118 ? -4.074 1.576 12.5 1 86.25 118 GLY B C 1
ATOM 2580 O O . GLY B 1 118 ? -2.973 1.5 13.047 1 86.25 118 GLY B O 1
ATOM 2581 N N . ILE B 1 119 ? -4.453 2.543 11.773 1 83.75 119 ILE B N 1
ATOM 2582 C CA . ILE B 1 119 ? -3.572 3.688 11.57 1 83.75 119 ILE B CA 1
ATOM 2583 C C . ILE B 1 119 ? -3.559 4.562 12.82 1 83.75 119 ILE B C 1
ATOM 2585 O O . ILE B 1 119 ? -4.609 5.016 13.281 1 83.75 119 ILE B O 1
ATOM 2589 N N . GLU B 1 120 ? -2.393 4.785 13.344 1 87.94 120 GLU B N 1
ATOM 2590 C CA . GLU B 1 120 ? -2.24 5.598 14.547 1 87.94 120 GLU B CA 1
ATOM 2591 C C . GLU B 1 120 ? -1.642 6.961 14.219 1 87.94 120 GLU B C 1
ATOM 2593 O O . GLU B 1 120 ? -0.498 7.246 14.586 1 87.94 120 GLU B O 1
ATOM 2598 N N . LEU B 1 121 ? -2.393 7.754 13.609 1 91.5 121 LEU B N 1
ATOM 2599 C CA . LEU B 1 121 ? -1.975 9.117 13.312 1 91.5 121 LEU B CA 1
ATOM 2600 C C . LEU B 1 121 ? -2.287 10.047 14.477 1 91.5 121 LEU B C 1
ATOM 2602 O O . LEU B 1 121 ? -3.43 10.109 14.938 1 91.5 121 LEU B O 1
ATOM 2606 N N . PRO B 1 122 ? -1.336 10.828 15.031 1 94.75 122 PRO B N 1
ATOM 2607 C CA . PRO B 1 122 ? -1.625 11.797 16.078 1 94.75 122 PRO B CA 1
ATOM 2608 C C . PRO B 1 122 ? -2.207 13.102 15.539 1 94.75 122 PRO B C 1
ATOM 2610 O O . PRO B 1 122 ? -1.545 14.141 15.578 1 94.75 122 PRO B O 1
ATOM 2613 N N . VAL B 1 123 ? -3.416 13.047 15.172 1 95.06 123 VAL B N 1
ATOM 2614 C CA . VAL B 1 123 ? -4.031 14.109 14.391 1 95.06 123 VAL B CA 1
ATOM 2615 C C . VAL B 1 123 ? -4.02 15.406 15.188 1 95.06 123 VAL B C 1
ATOM 2617 O O . VAL B 1 123 ? -3.775 16.484 14.633 1 95.06 123 VAL B O 1
ATOM 2620 N N . GLU B 1 124 ? -4.23 15.328 16.438 1 91.81 124 GLU B N 1
ATOM 2621 C CA . GLU B 1 124 ? -4.367 16.516 17.266 1 91.81 124 GLU B CA 1
ATOM 2622 C C . GLU B 1 124 ? -3.092 17.359 17.234 1 91.81 124 GLU B C 1
ATOM 2624 O O . GLU B 1 124 ? -3.152 18.594 17.141 1 91.81 124 GLU B O 1
ATOM 2629 N N . VAL B 1 125 ? -1.976 16.703 17.281 1 95 125 VAL B N 1
ATOM 2630 C CA . VAL B 1 125 ? -0.741 17.484 17.25 1 95 125 VAL B CA 1
ATOM 2631 C C . VAL B 1 125 ? -0.318 17.734 15.805 1 95 125 VAL B C 1
ATOM 2633 O O . VAL B 1 125 ? 0.319 18.734 15.508 1 95 125 VAL B O 1
ATOM 2636 N N . LEU B 1 126 ? -0.747 16.844 14.93 1 96.81 126 LEU B N 1
ATOM 2637 C CA . LEU B 1 126 ? -0.301 16.906 13.539 1 96.81 126 LEU B CA 1
ATOM 2638 C C . LEU B 1 126 ? -0.917 18.109 12.828 1 96.81 126 LEU B C 1
ATOM 2640 O O . LEU B 1 126 ? -0.374 18.594 11.828 1 96.81 126 LEU B O 1
ATOM 2644 N N . GLN B 1 127 ? -1.976 18.656 13.359 1 96.31 127 GLN B N 1
ATOM 2645 C CA . GLN B 1 127 ? -2.574 19.844 12.758 1 96.31 127 GLN B CA 1
ATOM 2646 C C . GLN B 1 127 ? -1.594 21.016 12.75 1 96.31 127 GLN B C 1
ATOM 2648 O O . GLN B 1 127 ? -1.623 21.844 11.844 1 96.31 127 GLN B O 1
ATOM 2653 N N . GLN B 1 128 ? -0.724 21.016 13.703 1 97.5 128 GLN B N 1
ATOM 2654 C CA . GLN B 1 128 ? 0.287 22.062 13.797 1 97.5 128 GLN B CA 1
ATOM 2655 C C . GLN B 1 128 ? 1.618 21.594 13.219 1 97.5 128 GLN B C 1
ATOM 2657 O O . GLN B 1 128 ? 2.252 22.312 12.445 1 97.5 128 GLN B O 1
ATOM 2662 N N . TRP B 1 129 ? 1.949 20.406 13.531 1 98.62 129 TRP B N 1
ATOM 2663 C CA . TRP B 1 129 ? 3.275 19.922 13.156 1 98.62 129 TRP B CA 1
ATOM 2664 C C . TRP B 1 129 ? 3.402 19.797 11.648 1 98.62 129 TRP B C 1
ATOM 2666 O O . TRP B 1 129 ? 4.48 20 11.086 1 98.62 129 TRP B O 1
ATOM 2676 N N . ILE B 1 130 ? 2.305 19.5 10.977 1 98.62 130 ILE B N 1
ATOM 2677 C CA . ILE B 1 130 ? 2.385 19.234 9.547 1 98.62 130 ILE B CA 1
ATOM 2678 C C . ILE B 1 130 ? 2.758 20.516 8.797 1 98.62 130 ILE B C 1
ATOM 2680 O O . ILE B 1 130 ? 3.369 20.453 7.73 1 98.62 130 ILE B O 1
ATOM 2684 N N . LYS B 1 131 ? 2.457 21.625 9.406 1 98.19 131 LYS B N 1
ATOM 2685 C CA . LYS B 1 131 ? 2.777 22.891 8.742 1 98.19 131 LYS B CA 1
ATOM 2686 C C . LYS B 1 131 ? 4.109 23.438 9.234 1 98.19 131 LYS B C 1
ATOM 2688 O O . LYS B 1 131 ? 4.5 24.562 8.867 1 98.19 131 LYS B O 1
ATOM 2693 N N . GLY B 1 132 ? 4.812 22.688 10.062 1 98.44 132 GLY B N 1
ATOM 2694 C CA . GLY B 1 132 ? 6.105 23.125 10.57 1 98.44 132 GLY B CA 1
ATOM 2695 C C . GLY B 1 132 ? 6 23.969 11.82 1 98.44 132 GLY B C 1
ATOM 2696 O O . GLY B 1 132 ? 6.859 24.812 12.078 1 98.44 132 GLY B O 1
ATOM 2697 N N . ASN B 1 133 ? 4.941 23.891 12.516 1 98 133 ASN B N 1
ATOM 2698 C CA . ASN B 1 133 ? 4.742 24.578 13.781 1 98 133 ASN B CA 1
ATOM 2699 C C . ASN B 1 133 ? 4.953 23.641 14.969 1 98 133 ASN B C 1
ATOM 2701 O O . ASN B 1 133 ? 4.09 22.828 15.281 1 98 133 ASN B O 1
ATOM 2705 N N . PRO B 1 134 ? 6.062 23.734 15.633 1 98.12 134 PRO B N 1
ATOM 2706 C CA . PRO B 1 134 ? 6.438 22.75 16.641 1 98.12 134 PRO B CA 1
ATOM 2707 C C . PRO B 1 134 ? 5.82 23.047 18.016 1 98.12 134 PRO B C 1
ATOM 2709 O O . PRO B 1 134 ? 6.516 23 19.031 1 98.12 134 PRO B O 1
ATOM 2712 N N . ILE B 1 135 ? 4.516 23.266 18.062 1 95.31 135 ILE B N 1
ATOM 2713 C CA . ILE B 1 135 ? 3.854 23.562 19.328 1 95.31 135 ILE B CA 1
ATOM 2714 C C . ILE B 1 135 ? 4.062 22.391 20.297 1 95.31 135 ILE B C 1
ATOM 2716 O O . ILE B 1 135 ? 3.855 21.234 19.938 1 95.31 135 ILE B O 1
ATOM 2720 N N . GLY B 1 136 ? 4.492 22.703 21.516 1 95.5 136 GLY B N 1
ATOM 2721 C CA . GLY B 1 136 ? 4.648 21.719 22.578 1 95.5 136 GLY B CA 1
ATOM 2722 C C . GLY B 1 136 ? 5.812 20.766 22.344 1 95.5 136 GLY B C 1
ATOM 2723 O O . GLY B 1 136 ? 5.871 19.688 22.938 1 95.5 136 GLY B O 1
ATOM 2724 N N . ALA B 1 137 ? 6.773 21.109 21.5 1 98.19 137 ALA B N 1
ATOM 2725 C CA . ALA B 1 137 ? 7.883 20.219 21.156 1 98.19 137 ALA B CA 1
ATOM 2726 C C . ALA B 1 137 ? 9.219 20.953 21.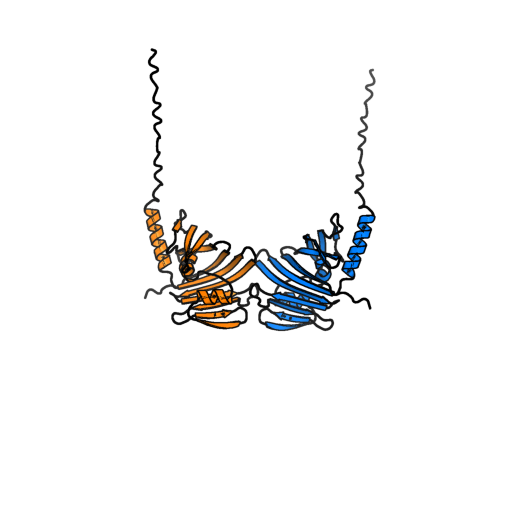25 1 98.19 137 ALA B C 1
ATOM 2728 O O . ALA B 1 137 ? 9.266 22.188 21.219 1 98.19 137 ALA B O 1
ATOM 2729 N N . VAL B 1 138 ? 10.281 20.156 21.406 1 98.31 138 VAL B N 1
ATOM 2730 C CA . VAL B 1 138 ? 11.648 20.656 21.219 1 98.31 138 VAL B CA 1
ATOM 2731 C C . VAL B 1 138 ? 12.023 20.594 19.75 1 98.31 138 VAL B C 1
ATOM 2733 O O . VAL B 1 138 ? 11.703 19.641 19.047 1 98.31 138 VAL B O 1
ATOM 2736 N N . TYR B 1 139 ? 12.68 21.719 19.328 1 98.44 139 TYR B N 1
ATOM 2737 C CA . TYR B 1 139 ? 12.844 21.75 17.875 1 98.44 139 TYR B CA 1
ATOM 2738 C C . TYR B 1 139 ? 14.156 22.422 17.484 1 98.44 139 TYR B C 1
ATOM 2740 O O . TYR B 1 139 ? 14.82 23.031 18.328 1 98.44 139 TYR B O 1
ATOM 2748 N N . GLN B 1 140 ? 14.5 22.141 16.219 1 98.25 140 GLN B N 1
ATOM 2749 C CA . GLN B 1 140 ? 15.664 22.766 15.594 1 98.25 140 GLN B CA 1
ATOM 2750 C C . GLN B 1 140 ? 15.273 23.469 14.297 1 98.25 140 GLN B C 1
ATOM 2752 O O . GLN B 1 140 ? 14.453 22.969 13.523 1 98.25 140 GLN B O 1
ATOM 2757 N N . LEU B 1 141 ? 15.922 24.656 14.086 1 97.88 141 LEU B N 1
ATOM 2758 C CA . LEU B 1 141 ? 15.719 25.438 12.875 1 97.88 141 LEU B CA 1
ATOM 2759 C C . LEU B 1 141 ? 16.969 25.438 12.008 1 97.88 141 LEU B C 1
ATOM 2761 O O . LEU B 1 141 ? 18.078 25.234 12.516 1 97.88 141 LEU B O 1
ATOM 2765 N N . ASN B 1 142 ? 16.703 25.609 10.758 1 96.44 142 ASN B N 1
ATOM 2766 C CA . ASN B 1 142 ? 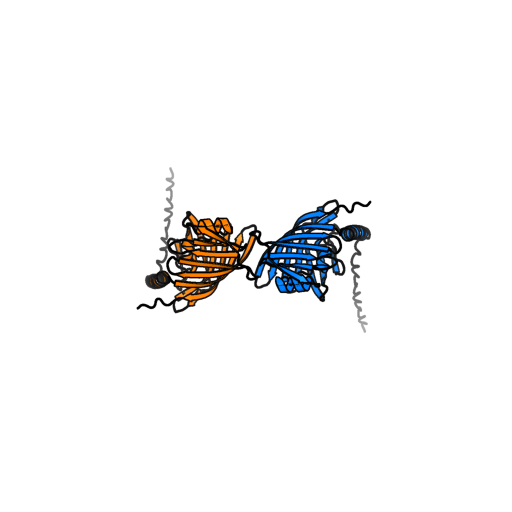17.844 25.859 9.883 1 96.44 142 ASN B CA 1
ATOM 2767 C C . ASN B 1 142 ? 18.172 27.344 9.789 1 96.44 142 ASN B C 1
ATOM 2769 O O . ASN B 1 142 ? 17.578 28.156 10.508 1 96.44 142 ASN B O 1
ATOM 2773 N N . GLU B 1 143 ? 19.094 27.719 8.906 1 92.31 143 GLU B N 1
ATOM 2774 C CA . GLU B 1 143 ? 19.562 29.094 8.773 1 92.31 143 GLU B CA 1
ATOM 2775 C C . GLU B 1 143 ? 18.453 30.016 8.242 1 92.31 143 GLU B C 1
ATOM 2777 O O . GLU B 1 143 ? 18.5 31.219 8.445 1 92.31 143 GLU B O 1
ATOM 2782 N N . ASN B 1 144 ? 17.453 29.438 7.609 1 93 144 ASN B N 1
ATOM 2783 C CA . ASN B 1 144 ? 16.344 30.219 7.043 1 93 144 ASN B CA 1
ATOM 2784 C C . ASN B 1 144 ? 15.156 30.281 7.992 1 93 144 ASN B C 1
ATOM 2786 O O . ASN B 1 144 ? 14.055 30.672 7.594 1 93 144 ASN B O 1
ATOM 2790 N N . ASN B 1 145 ? 15.398 29.781 9.195 1 93.38 145 ASN B N 1
ATOM 2791 C CA . ASN B 1 145 ? 14.359 29.797 10.227 1 93.38 145 ASN B CA 1
ATOM 2792 C C . ASN B 1 145 ? 13.195 28.891 9.859 1 93.38 145 ASN B C 1
ATOM 2794 O O . ASN B 1 145 ? 12.031 29.234 10.07 1 93.38 145 ASN B O 1
ATOM 2798 N N . GLN B 1 146 ? 13.523 27.812 9.203 1 95.88 146 GLN B N 1
ATOM 2799 C CA . GLN B 1 146 ? 12.57 26.75 8.93 1 95.88 146 GLN B CA 1
ATOM 2800 C C . GLN B 1 146 ? 12.781 25.562 9.875 1 95.88 146 GLN B C 1
ATOM 2802 O O . GLN B 1 146 ? 13.914 25.234 10.219 1 95.88 146 GLN B O 1
ATOM 2807 N N . LEU B 1 147 ? 11.695 24.984 10.266 1 98.12 147 LEU B N 1
ATOM 2808 C CA . LEU B 1 147 ? 11.781 23.828 11.148 1 98.12 147 LEU B CA 1
ATOM 2809 C C . LEU B 1 147 ? 12.469 22.656 10.438 1 98.12 147 LEU B C 1
ATOM 2811 O O . LEU B 1 147 ? 12.062 22.266 9.344 1 98.12 147 LEU B O 1
ATOM 2815 N N . VAL B 1 148 ? 13.5 22.109 11.055 1 98.38 148 VAL B N 1
ATOM 2816 C CA . VAL B 1 148 ? 14.203 20.984 10.461 1 98.38 148 VAL B CA 1
ATOM 2817 C C . VAL B 1 148 ? 13.797 19.688 11.164 1 98.38 148 VAL B C 1
ATOM 2819 O O . VAL B 1 148 ? 13.672 18.641 10.531 1 98.38 148 VAL B O 1
ATOM 2822 N N . SER B 1 149 ? 13.633 19.828 12.5 1 98.81 149 SER B N 1
ATOM 2823 C CA . SER B 1 149 ? 13.25 18.656 13.273 1 98.81 149 SER B CA 1
ATOM 2824 C C . SER B 1 149 ? 12.547 19.047 14.57 1 98.81 149 SER B C 1
ATOM 2826 O O . SER B 1 149 ? 12.68 20.188 15.031 1 98.81 149 SER B O 1
ATOM 2828 N N . LEU B 1 150 ? 11.75 18.109 15.102 1 98.75 150 LEU B N 1
ATOM 2829 C CA . LEU B 1 150 ? 11.156 18.281 16.422 1 98.75 150 LEU B CA 1
ATOM 2830 C C . LEU B 1 150 ? 11 16.953 17.125 1 98.75 150 LEU B C 1
ATOM 2832 O O . LEU B 1 150 ? 11.062 15.891 16.484 1 98.75 150 LEU B O 1
ATOM 2836 N N . THR B 1 151 ? 11 16.969 18.438 1 98.75 151 THR B N 1
ATOM 2837 C CA . THR B 1 151 ? 10.609 15.859 19.297 1 98.75 151 THR B CA 1
ATOM 2838 C C . THR B 1 151 ? 9.547 16.312 20.297 1 98.75 151 THR B C 1
ATOM 2840 O O . THR B 1 151 ? 9.68 17.359 20.938 1 98.75 151 THR B O 1
ATOM 2843 N N . GLY B 1 152 ? 8.539 15.602 20.328 1 98.38 152 GLY B N 1
ATOM 2844 C CA . GLY B 1 152 ? 7.441 15.93 21.219 1 98.38 152 GLY B CA 1
ATOM 2845 C C . GLY B 1 152 ? 6.523 14.75 21.5 1 98.38 152 GLY B C 1
ATOM 2846 O O . GLY B 1 152 ? 6.781 13.633 21.031 1 98.38 152 GLY B O 1
ATOM 2847 N N . GLN B 1 153 ? 5.48 15.055 22.297 1 97.81 153 GLN B N 1
ATOM 2848 C CA . GLN B 1 153 ? 4.531 14.008 22.688 1 97.81 153 GLN B CA 1
ATOM 2849 C C . GLN B 1 153 ? 3.137 14.312 22.141 1 97.81 153 GLN B C 1
ATOM 2851 O O . GLN B 1 153 ? 2.766 15.484 21.984 1 97.81 153 GLN B O 1
ATOM 2856 N N . ASP B 1 154 ? 2.451 13.219 21.859 1 95.12 154 ASP B N 1
ATOM 2857 C CA . ASP B 1 154 ? 1.046 13.398 21.5 1 95.12 154 ASP B CA 1
ATOM 2858 C C . ASP B 1 154 ? 0.159 13.375 22.75 1 95.12 154 ASP B C 1
ATOM 2860 O O . ASP B 1 154 ? 0.658 13.438 23.875 1 95.12 154 ASP B O 1
ATOM 2864 N N . ASN B 1 155 ? -1.183 13.406 22.516 1 90.44 155 ASN B N 1
ATOM 2865 C CA . ASN B 1 155 ? -2.135 13.5 23.625 1 90.44 155 ASN B CA 1
ATOM 2866 C C . ASN B 1 155 ? -2.145 12.219 24.453 1 90.44 155 ASN B C 1
ATOM 2868 O O . ASN B 1 155 ? -2.703 12.195 25.562 1 90.44 155 ASN B O 1
ATOM 2872 N N . LYS B 1 156 ? -1.531 11.195 24 1 91.44 156 LYS B N 1
ATOM 2873 C CA . LYS B 1 156 ? -1.44 9.945 24.75 1 91.44 156 LYS B CA 1
ATOM 2874 C C . LYS B 1 156 ? -0.047 9.758 25.344 1 91.44 156 LYS B C 1
ATOM 2876 O O . LYS B 1 156 ? 0.326 8.641 25.719 1 91.44 156 LYS B O 1
ATOM 2881 N N . ASN B 1 157 ? 0.742 10.75 25.266 1 94.62 157 ASN B N 1
ATOM 2882 C CA . ASN B 1 157 ? 2.082 10.789 25.828 1 94.62 157 ASN B CA 1
ATOM 2883 C C . ASN B 1 157 ? 3.039 9.859 25.094 1 94.62 157 ASN B C 1
ATOM 2885 O O . ASN B 1 157 ? 3.965 9.305 25.688 1 94.62 157 ASN B O 1
ATOM 2889 N N . GLU B 1 158 ? 2.691 9.648 23.922 1 95.69 158 GLU B N 1
ATOM 2890 C CA . GLU B 1 158 ? 3.637 8.93 23.078 1 95.69 158 GLU B CA 1
ATOM 2891 C C . GLU B 1 158 ? 4.672 9.875 22.484 1 95.69 158 GLU B C 1
ATOM 2893 O O . GLU B 1 158 ? 4.34 10.984 22.062 1 95.69 158 GLU B O 1
ATOM 2898 N N . ASN B 1 159 ? 5.914 9.344 22.438 1 98.06 159 ASN B N 1
ATOM 2899 C CA . ASN B 1 159 ? 7.008 10.172 21.938 1 98.06 159 ASN B CA 1
ATOM 2900 C C . ASN B 1 159 ? 7.117 10.094 20.422 1 98.06 159 ASN B C 1
ATOM 2902 O O . ASN B 1 159 ? 7.141 9 19.859 1 98.06 159 ASN B O 1
ATOM 2906 N N . TRP B 1 160 ? 7.227 11.242 19.812 1 98.31 160 TRP B N 1
ATOM 2907 C CA . TRP B 1 160 ? 7.359 11.359 18.359 1 98.31 160 TRP B CA 1
ATOM 2908 C C . TRP B 1 160 ? 8.578 12.203 17.984 1 98.31 160 TRP B C 1
ATOM 2910 O O . TRP B 1 160 ? 8.961 13.109 18.734 1 98.31 160 TRP B O 1
ATOM 2920 N N . SER B 1 161 ? 9.133 11.859 16.922 1 98.69 161 SER B N 1
ATOM 2921 C CA . SER B 1 161 ? 10.109 12.711 16.25 1 98.69 161 SER B CA 1
ATOM 2922 C C . SER B 1 161 ? 9.695 13.008 14.812 1 98.69 161 SER B C 1
ATOM 2924 O O . SER B 1 161 ? 9.055 12.172 14.164 1 98.69 161 SER B O 1
ATOM 2926 N N . ALA B 1 162 ? 10.062 14.227 14.352 1 98.81 162 ALA B N 1
ATOM 2927 C CA . ALA B 1 162 ? 9.727 14.617 12.977 1 98.81 162 ALA B CA 1
ATOM 2928 C C . ALA B 1 162 ? 10.906 15.305 12.305 1 98.81 162 ALA B C 1
ATOM 2930 O O . ALA B 1 162 ? 11.672 16.016 12.953 1 98.81 162 ALA B O 1
ATOM 2931 N N . ASN B 1 163 ? 11.055 15.031 11.055 1 98.88 163 ASN B N 1
ATOM 2932 C CA . ASN B 1 163 ? 12 15.719 10.18 1 98.88 163 ASN B CA 1
ATOM 2933 C C . ASN B 1 163 ? 11.297 16.359 8.992 1 98.88 163 ASN B C 1
ATOM 2935 O O . ASN B 1 163 ? 10.375 15.781 8.422 1 98.88 163 ASN B O 1
ATOM 2939 N N . TYR B 1 164 ? 11.789 17.516 8.656 1 98.81 164 TYR B N 1
ATOM 2940 C CA . TYR B 1 164 ? 11.141 18.312 7.621 1 98.81 164 TYR B CA 1
ATOM 2941 C C . TYR B 1 164 ? 12.102 18.609 6.477 1 98.81 164 TYR B C 1
ATOM 2943 O O . TYR B 1 164 ? 13.281 18.875 6.707 1 98.81 164 TYR B O 1
ATOM 2951 N N . GLN B 1 165 ? 11.547 18.578 5.305 1 98.25 165 GLN B N 1
ATOM 2952 C CA . GLN B 1 165 ? 12.344 18.875 4.117 1 98.25 165 GLN B CA 1
ATOM 2953 C C . GLN B 1 165 ? 11.5 19.531 3.033 1 98.25 165 GLN B C 1
ATOM 2955 O O . GLN B 1 165 ? 10.281 19.656 3.18 1 98.25 165 GLN B O 1
ATOM 2960 N N . ASP B 1 166 ? 12.148 20.109 2.037 1 98.38 166 ASP B N 1
ATOM 2961 C CA . ASP B 1 166 ? 11.586 20.594 0.778 1 98.38 166 ASP B CA 1
ATOM 2962 C C . ASP B 1 166 ? 10.578 21.719 1.016 1 98.38 166 ASP B C 1
ATOM 2964 O O . ASP B 1 166 ? 9.445 21.656 0.545 1 98.38 166 ASP B O 1
ATOM 2968 N N . TYR B 1 167 ? 11.031 22.703 1.75 1 98.38 167 TYR B N 1
ATOM 2969 C CA . TYR B 1 167 ? 10.188 23.859 1.994 1 98.38 167 TYR B CA 1
ATOM 2970 C C . TYR B 1 167 ? 9.938 24.641 0.707 1 98.38 167 TYR B C 1
ATOM 2972 O O . TYR B 1 167 ? 10.852 24.812 -0.106 1 98.38 167 TYR B O 1
ATOM 2980 N N . LYS B 1 168 ? 8.664 25.109 0.574 1 98 168 LYS B N 1
ATOM 2981 C CA . LYS B 1 168 ? 8.273 26.031 -0.486 1 98 168 LYS B CA 1
ATOM 2982 C C . LYS B 1 168 ? 7.418 27.172 0.065 1 98 168 LYS B C 1
ATOM 2984 O O . LYS B 1 168 ? 6.758 27.016 1.093 1 98 168 LYS B O 1
ATOM 2989 N N . THR B 1 169 ? 7.5 28.234 -0.65 1 96.44 169 THR B N 1
ATOM 2990 C CA . THR B 1 169 ? 6.695 29.391 -0.245 1 96.44 169 THR B CA 1
ATOM 2991 C C . THR B 1 169 ? 5.312 29.328 -0.895 1 96.44 169 THR B C 1
ATOM 2993 O O . THR B 1 169 ? 5.203 29.188 -2.113 1 96.44 169 THR B O 1
ATOM 2996 N N . VAL B 1 170 ? 4.305 29.359 -0.088 1 96.5 170 VAL B N 1
ATOM 2997 C CA . VAL B 1 170 ? 2.91 29.406 -0.512 1 96.5 170 VAL B CA 1
ATOM 2998 C C . VAL B 1 170 ? 2.229 30.625 0.116 1 96.5 170 VAL B C 1
ATOM 3000 O O . VAL B 1 170 ? 2.076 30.688 1.337 1 96.5 170 VAL B O 1
ATOM 3003 N N . GLN B 1 171 ? 1.821 31.594 -0.701 1 94.69 171 GLN B N 1
ATOM 3004 C CA . GLN B 1 171 ? 1.218 32.812 -0.21 1 94.69 171 GLN B CA 1
ATOM 3005 C C . GLN B 1 171 ? 2.076 33.469 0.878 1 94.69 171 GLN B C 1
ATOM 3007 O O . GLN B 1 171 ? 1.582 33.781 1.964 1 94.69 171 GLN B O 1
ATOM 3012 N N . GLU B 1 172 ? 3.385 33.438 0.677 1 93.12 172 GLU B N 1
ATOM 3013 C CA . GLU B 1 172 ? 4.375 34.156 1.478 1 93.12 172 GLU B CA 1
ATOM 3014 C C . GLU B 1 172 ? 4.676 33.406 2.775 1 93.12 172 GLU B C 1
ATOM 3016 O O . GLU B 1 172 ? 5.293 33.969 3.686 1 93.12 172 GLU B O 1
ATOM 3021 N N . ILE B 1 173 ? 4.145 32.25 2.881 1 95.56 173 ILE B N 1
ATOM 3022 C CA . ILE B 1 173 ? 4.434 31.438 4.055 1 95.56 173 ILE B CA 1
ATOM 3023 C C . ILE B 1 173 ? 5.262 30.219 3.646 1 95.56 173 ILE B C 1
ATOM 3025 O O . ILE B 1 173 ? 4.922 29.516 2.688 1 95.56 173 ILE B O 1
ATOM 3029 N N . SER B 1 174 ? 6.363 30 4.297 1 97 174 SER B N 1
ATOM 3030 C CA . SER B 1 174 ? 7.195 28.828 4.051 1 97 174 SER B CA 1
ATOM 3031 C C . SER B 1 174 ? 6.605 27.578 4.703 1 97 174 SER B C 1
ATOM 3033 O O . SER B 1 174 ? 6.48 27.516 5.926 1 97 174 SER B O 1
ATOM 3035 N N . LEU B 1 175 ? 6.242 26.609 3.855 1 98.56 175 LEU B N 1
ATOM 3036 C CA . LEU B 1 175 ? 5.621 25.391 4.348 1 98.56 175 LEU B CA 1
ATOM 3037 C C . LEU B 1 175 ? 6.406 24.156 3.891 1 98.56 175 LEU B C 1
ATOM 3039 O O . LEU B 1 175 ? 6.906 24.125 2.764 1 98.56 175 LEU B O 1
ATOM 3043 N N . PRO B 1 176 ? 6.516 23.156 4.73 1 98.81 176 PRO B N 1
ATOM 3044 C CA . PRO B 1 176 ? 7.211 21.938 4.316 1 98.81 176 PRO B CA 1
ATOM 3045 C C . PRO B 1 176 ? 6.387 21.078 3.355 1 98.81 176 PRO B C 1
ATOM 3047 O O . PRO B 1 176 ? 5.168 20.969 3.512 1 98.81 176 PRO B O 1
ATOM 3050 N N . HIS B 1 177 ? 7.059 20.484 2.416 1 98.81 177 HIS B N 1
ATOM 3051 C CA . HIS B 1 177 ? 6.402 19.594 1.47 1 98.81 177 HIS B CA 1
ATOM 3052 C C . HIS B 1 177 ? 6.797 18.141 1.724 1 98.81 177 HIS B C 1
ATOM 3054 O O . HIS B 1 177 ? 6.246 17.219 1.107 1 98.81 177 HIS B O 1
ATOM 3060 N N . GLN B 1 178 ? 7.73 17.922 2.654 1 98.81 178 GLN B N 1
ATOM 3061 C CA . GLN B 1 178 ? 8.078 16.578 3.111 1 98.81 178 GLN B CA 1
ATOM 3062 C C . GLN B 1 178 ? 8.195 16.531 4.633 1 98.81 178 GLN B C 1
ATOM 3064 O O . GLN B 1 178 ? 8.828 17.391 5.238 1 98.81 178 GLN B O 1
ATOM 3069 N N . LEU B 1 179 ? 7.57 15.57 5.18 1 98.75 179 LEU B N 1
ATOM 3070 C CA . LEU B 1 179 ? 7.633 15.312 6.613 1 98.75 179 LEU B CA 1
ATOM 3071 C C . LEU B 1 179 ? 7.793 13.828 6.898 1 98.75 179 LEU B C 1
ATOM 3073 O O . LEU B 1 179 ? 7.094 13 6.309 1 98.75 179 LEU B O 1
ATOM 3077 N N . LYS B 1 180 ? 8.758 13.508 7.734 1 98.81 180 LYS B N 1
ATOM 3078 C CA . LYS B 1 180 ? 8.891 12.18 8.312 1 98.81 180 LYS B CA 1
ATOM 3079 C C . LYS B 1 180 ? 8.562 12.188 9.805 1 98.81 180 LYS B C 1
ATOM 3081 O O . LYS B 1 180 ? 9.211 12.891 10.586 1 98.81 180 LYS B O 1
ATOM 3086 N N . LEU B 1 181 ? 7.551 11.477 10.156 1 98.69 181 LEU B N 1
ATOM 3087 C CA . LEU B 1 181 ? 7.105 11.344 11.539 1 98.69 181 LEU B CA 1
ATOM 3088 C C . LEU B 1 181 ? 7.355 9.938 12.062 1 98.69 181 LEU B C 1
ATOM 3090 O O . LEU B 1 181 ? 6.918 8.953 11.445 1 98.69 181 LEU B O 1
ATOM 3094 N N . THR B 1 182 ? 8.062 9.859 13.242 1 98.5 182 THR B N 1
ATOM 3095 C CA . THR B 1 182 ? 8.484 8.547 13.727 1 98.5 182 THR B CA 1
ATOM 3096 C C . THR B 1 182 ? 8.07 8.344 15.18 1 98.5 182 THR B C 1
ATOM 3098 O O . THR B 1 182 ? 8.219 9.25 16 1 98.5 182 THR B O 1
ATOM 3101 N N . ARG B 1 183 ? 7.539 7.227 15.453 1 97.62 183 ARG B N 1
ATOM 3102 C CA . ARG B 1 183 ? 7.281 6.727 16.797 1 97.62 183 ARG B CA 1
ATOM 3103 C C . ARG B 1 183 ? 7.68 5.262 16.938 1 97.62 183 ARG B C 1
ATOM 3105 O O . ARG B 1 183 ? 7.047 4.387 16.328 1 97.62 183 ARG B O 1
ATOM 3112 N N . GLN B 1 184 ? 8.703 5.031 17.703 1 94.94 184 GLN B N 1
ATOM 3113 C CA . GLN B 1 184 ? 9.188 3.664 17.859 1 94.94 184 GLN B CA 1
ATOM 3114 C C . GLN B 1 184 ? 9.445 3.012 16.5 1 94.94 184 GLN B C 1
ATOM 3116 O O . GLN B 1 184 ? 10.312 3.463 15.742 1 94.94 184 GLN B O 1
ATOM 3121 N N . ASP B 1 185 ? 8.586 2.061 16.188 1 94.62 185 ASP B N 1
ATOM 3122 C CA . ASP B 1 185 ? 8.828 1.314 14.945 1 94.62 185 ASP B CA 1
ATOM 3123 C C . ASP B 1 185 ? 7.898 1.785 13.828 1 94.62 185 ASP B C 1
ATOM 3125 O O . ASP B 1 185 ? 7.84 1.17 12.766 1 94.62 185 ASP B O 1
ATOM 3129 N N . LEU B 1 186 ? 7.203 2.832 14.086 1 95.75 186 LEU B N 1
ATOM 3130 C CA . LEU B 1 186 ? 6.277 3.398 13.109 1 95.75 186 LEU B CA 1
ATOM 3131 C C . LEU B 1 186 ? 6.879 4.629 12.438 1 95.75 186 LEU B C 1
ATOM 3133 O O . LEU B 1 186 ? 7.309 5.566 13.117 1 95.75 186 LEU B O 1
ATOM 3137 N N . LEU B 1 187 ? 6.984 4.555 11.102 1 97.81 187 LEU B N 1
ATOM 3138 C CA . LEU B 1 187 ? 7.406 5.695 10.297 1 97.81 187 LEU B CA 1
ATOM 3139 C C . LEU B 1 187 ? 6.293 6.145 9.359 1 97.81 187 LEU B C 1
ATOM 3141 O O . LEU B 1 187 ? 5.746 5.34 8.609 1 97.81 187 LEU B O 1
ATOM 3145 N N . ILE B 1 188 ? 5.891 7.379 9.469 1 97.69 188 ILE B N 1
ATOM 3146 C CA . ILE B 1 188 ? 4.902 7.984 8.578 1 97.69 188 ILE B CA 1
ATOM 3147 C C . ILE B 1 188 ? 5.566 9.07 7.734 1 97.69 188 ILE B C 1
ATOM 3149 O O . ILE B 1 188 ? 6.125 10.031 8.273 1 97.69 188 ILE B O 1
ATOM 3153 N N . LYS B 1 189 ? 5.5 8.938 6.43 1 97.81 189 LYS B N 1
ATOM 3154 C CA . LYS B 1 189 ? 6.078 9.93 5.523 1 97.81 189 LYS B CA 1
ATOM 3155 C C . LYS B 1 189 ? 4.984 10.672 4.766 1 97.81 189 LYS B C 1
ATOM 3157 O O . LYS B 1 189 ? 4.074 10.062 4.211 1 97.81 189 LYS B O 1
ATOM 3162 N N . PHE B 1 190 ? 5.09 11.969 4.766 1 98.44 190 PHE B N 1
ATOM 3163 C CA . PHE B 1 190 ? 4.207 12.805 3.963 1 98.44 190 PHE B CA 1
ATOM 3164 C C . PHE B 1 190 ? 4.969 13.43 2.799 1 98.44 190 PHE B C 1
ATOM 3166 O O . PHE B 1 190 ? 6.031 14.023 2.992 1 98.44 190 PHE B O 1
ATOM 3173 N N . ALA B 1 191 ? 4.531 13.25 1.659 1 98.06 191 ALA B N 1
ATOM 3174 C CA . ALA B 1 191 ? 4.91 14.031 0.483 1 98.06 191 ALA B CA 1
ATOM 3175 C C . ALA B 1 191 ? 3.773 14.945 0.036 1 98.06 191 ALA B C 1
ATOM 3177 O O . ALA B 1 191 ? 2.854 14.5 -0.657 1 98.06 191 ALA B O 1
ATOM 3178 N N . ILE B 1 192 ? 3.857 16.156 0.447 1 98.69 192 ILE B N 1
ATOM 3179 C CA . ILE B 1 192 ? 2.787 17.109 0.201 1 98.69 192 ILE B CA 1
ATOM 3180 C C . ILE B 1 192 ? 2.986 17.766 -1.162 1 98.69 192 ILE B C 1
ATOM 3182 O O . ILE B 1 192 ? 3.924 18.547 -1.352 1 98.69 192 ILE B O 1
ATOM 3186 N N . GLN B 1 193 ? 2.113 17.531 -2.025 1 98.38 193 GLN B N 1
ATOM 3187 C CA . GLN B 1 193 ? 2.225 18.016 -3.396 1 98.38 193 GLN B CA 1
ATOM 3188 C C . GLN B 1 193 ? 1.672 19.438 -3.523 1 98.38 193 GLN B C 1
ATOM 3190 O O . GLN B 1 193 ? 2.199 20.234 -4.285 1 98.38 193 GLN B O 1
ATOM 3195 N N . LYS B 1 194 ? 0.578 19.641 -2.713 1 98.38 194 LYS B N 1
ATOM 3196 C CA . LYS B 1 194 ? -0.066 20.938 -2.836 1 98.38 194 LYS B CA 1
ATOM 3197 C C . LYS B 1 194 ? -0.653 21.391 -1.501 1 98.38 194 LYS B C 1
ATOM 3199 O O . LYS B 1 194 ? -1.29 20.609 -0.799 1 98.38 194 LYS B O 1
ATOM 3204 N N . TRP B 1 195 ? -0.42 22.688 -1.241 1 98.38 195 TRP B N 1
ATOM 3205 C CA . TRP B 1 195 ? -1.082 23.391 -0.153 1 98.38 195 TRP B CA 1
ATOM 3206 C C . TRP B 1 195 ? -2.104 24.391 -0.695 1 98.38 195 TRP B C 1
ATOM 3208 O O . TRP B 1 195 ? -1.849 25.062 -1.692 1 98.38 195 TRP B O 1
ATOM 3218 N N . LEU B 1 196 ? -3.217 24.469 -0.03 1 97.75 196 LEU B N 1
ATOM 3219 C CA . LEU B 1 196 ? -4.18 25.531 -0.296 1 97.75 196 LEU B CA 1
ATOM 3220 C C . LEU B 1 196 ? -4.551 26.266 0.99 1 97.75 196 LEU B C 1
ATOM 3222 O O . LEU B 1 196 ? -5.07 25.656 1.928 1 97.75 196 LEU B O 1
ATOM 3226 N N . LEU B 1 197 ? -4.199 27.547 0.972 1 97 197 LEU B N 1
ATOM 3227 C CA . LEU B 1 197 ? -4.441 28.359 2.164 1 97 197 LEU B CA 1
ATOM 3228 C C . LEU B 1 197 ? -5.66 29.25 1.979 1 97 197 LEU B C 1
ATOM 3230 O O . LEU B 1 197 ? -5.844 29.844 0.913 1 97 197 LEU B O 1
ATOM 3234 N N . GLU B 1 198 ? -6.652 29.031 2.779 1 86.06 198 GLU B N 1
ATOM 3235 C CA . GLU B 1 198 ? -7.836 29.875 2.664 1 86.06 198 GLU B CA 1
ATOM 3236 C C . GLU B 1 198 ? -7.625 31.219 3.357 1 86.06 198 GLU B C 1
ATOM 3238 O O . GLU B 1 198 ? -6.98 31.297 4.406 1 86.06 198 GLU B O 1
ATOM 3243 N N . LYS B 1 199 ? -7.668 32.406 2.523 1 67.38 199 LYS B N 1
ATOM 3244 C CA . LYS B 1 199 ? -7.461 33.75 3.012 1 67.38 199 LYS B CA 1
ATOM 3245 C C . LYS B 1 199 ? -8.469 34.125 4.105 1 67.38 199 LYS B C 1
ATOM 3247 O O . LYS B 1 199 ? -9.656 33.844 3.975 1 67.38 199 LYS B O 1
ATOM 3252 N N . THR B 1 200 ? -8.039 34.094 5.371 1 51.31 200 THR B N 1
ATOM 3253 C CA . THR B 1 200 ? -8.898 34.75 6.348 1 51.31 200 THR B CA 1
ATOM 3254 C C . THR B 1 200 ? -9.336 36.125 5.848 1 51.31 200 THR B C 1
ATOM 3256 O O . THR B 1 200 ? -8.5 36.969 5.527 1 51.31 200 THR B O 1
ATOM 3259 N N . GLU B 1 201 ? -10.383 36.219 5.055 1 42.66 201 GLU B N 1
ATOM 3260 C CA . GLU B 1 201 ? -10.859 37.562 4.801 1 42.66 201 GLU B CA 1
ATOM 3261 C C . GLU B 1 201 ? -10.875 38.375 6.082 1 42.66 201 GLU B C 1
ATOM 3263 O O . GLU B 1 201 ? -11.492 38 7.074 1 42.66 201 GLU B O 1
ATOM 3268 N N . ILE B 1 202 ? -9.766 38.875 6.453 1 38 202 ILE B N 1
ATOM 3269 C CA . ILE B 1 202 ? -9.898 39.938 7.438 1 38 202 ILE B CA 1
ATOM 3270 C C . ILE B 1 202 ? -10.984 40.906 6.996 1 38 202 ILE B C 1
ATOM 3272 O O . ILE B 1 202 ? -10.859 41.562 5.953 1 38 202 ILE B O 1
ATOM 3276 N N . PHE B 1 203 ? -12.266 40.531 7.188 1 35.16 203 PHE B N 1
ATOM 3277 C CA . PHE B 1 203 ? -13.141 41.719 7.301 1 35.16 203 PHE B CA 1
ATOM 3278 C C . PHE B 1 203 ? -12.805 42.531 8.539 1 35.16 203 PHE B C 1
ATOM 3280 O O . PHE B 1 203 ? -12.367 41.969 9.555 1 35.16 203 PHE B O 1
#

Secondary structure (DSSP, 8-state):
------------------------HHHHHHHHHHHHHHHH--EEEEEEEEEEE-SS-EEEEEEEEEEETTEEEEEEE-TTS-EEEEEEE-SS-EEEE-TTS-EEEES-HHHHHHHHH-----HHHHHHHTTT--TTEEEEE-TTS-EEEEEEE-TT--EEEEEEEEEEEETTEEEEEEEEEEETTEEEEEEEEEEEE------/------------------------HHHHHHHHHHHHHHHH--EEEEEEEEEEE-SS-EEEEEEEEEEETTEEEEEEE-TTS-EEEEEEE-SS-EEEE-TTS-EEEES-HHHHHHHHH-----HHHHHHHTTT--TTEEEEE-TTS-EEEEEEE-TT--EEEEEEEEEEEETTEEEEEEEEEEETTEEEEEEEEEEEE------

pLDDT: mean 87.01, std 18.14, range [34.69, 98.88]

Solvent-accessible surface area (backbone atoms only — not comparable to full-atom values): 22818 Å² total; per-residue (Å²): 135,82,81,78,76,80,81,79,80,79,80,76,79,79,78,74,78,77,71,72,80,72,77,61,70,66,59,53,54,54,31,54,55,50,49,51,53,52,68,66,59,42,35,35,33,39,36,36,37,36,35,49,33,42,96,90,43,52,41,50,30,35,37,38,40,38,35,51,65,91,23,36,38,40,38,32,22,40,90,82,63,40,55,48,34,36,39,38,38,49,97,82,39,25,42,37,32,40,53,84,69,49,77,46,76,45,82,53,56,64,61,51,46,26,72,72,62,67,50,82,66,61,58,83,56,39,71,37,44,63,55,54,35,62,78,85,38,50,71,43,63,48,99,83,54,41,55,39,35,37,41,36,57,45,98,80,68,44,64,36,37,37,40,44,41,69,67,44,73,54,96,89,38,74,32,49,27,29,37,41,39,36,39,93,67,37,38,37,37,38,44,46,75,42,79,45,75,59,77,75,72,78,121,135,82,81,77,74,79,80,79,80,79,77,78,77,78,77,76,77,76,71,73,80,71,76,60,68,66,59,50,53,54,32,52,53,49,48,49,53,53,68,66,60,41,37,35,32,39,36,35,37,36,35,49,33,42,95,88,44,52,41,50,30,35,36,39,38,37,36,50,66,92,24,35,38,40,37,33,22,39,90,81,64,41,54,47,35,35,38,38,39,49,96,83,40,23,41,36,31,38,53,82,68,49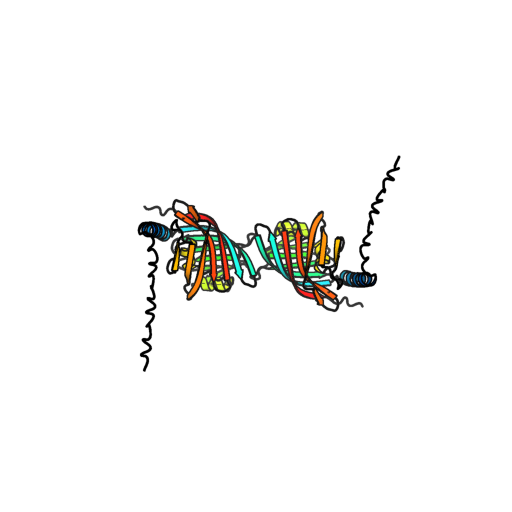,79,45,75,45,82,51,56,65,62,51,45,26,73,72,62,67,50,83,67,61,58,84,54,40,71,40,43,61,56,55,34,63,78,84,37,51,71,44,62,48,98,83,55,41,57,39,35,37,41,35,58,45,99,79,68,45,63,37,38,36,40,44,42,69,67,44,75,56,97,87,37,75,32,49,27,28,39,41,39,35,39,92,67,38,40,37,37,38,44,46,74,42,79,44,74,57,76,74,73,78,120

Nearest PDB structures (foldseek):
  8cm1-assembly1_A  TM=9.384E-01  e=1.045E-19  Vibrio cholerae
  1iwm-assembly1_A  TM=8.891E-01  e=1.051E-17  Escherichia coli
  3wju-assembly1_A  TM=9.051E-01  e=1.421E-16  Escherichia coli DH1
  3wjv-assembly1_A  TM=8.969E-01  e=1.863E-16  Escherichia coli DH1
  8orn-assembly2_D  TM=8.545E-01  e=2.533E-13  Xanthomonas campestris pv. campestris str. B100

Foldseek 3Di:
DPPPPPPPPPPPPPPPPPPPDDPPPVLVVVLVVQLVVLVVQQWKKFWFKKWKDFPVDIAIWTWIWTGDRPWIWIWTAHPVGQTAKIWTDDPVWIWMQHRVRDIDIDHDRQVVCCVRRVDRDLVVQCSRVQFQNAPQWDFDADPNSGTAKTWHAGPVRFIKIKGFDDWDDDPNRTGTQWMWIDGDRIIMIGRTPDMDGDPPPPD/DPPPPPPPPPPPPPPPPPPPPDPPPVLVVLLVVQLVVLVPQQWKKFWFKKWKDFPVDIAIWTWIWTGDRPWIWIWTAHPVGQTAWIWTDDPVWIWMQHRVRDIDIDHDRQVVCCVRRVDRDLVVQCSRVQFQNAPQWDFDADPNSGTAKTWHAGPVRFIKIKGFDDWDADPNRTGTQWMWMDGDRIIMIGRTPDMDGDPPPPD

Sequence (406 aa):
MKTFLPCLFFLLILVGCAQRPTPPATKTADWAAHQQQLNDLTDWSLRGKIAIITPENRHSLNIYWQQSGDNFHITLTSFLGSTILDVKKTALSTRIIDDQGKIYFGKNTQTLMTRLSGIELPVEVLQQWIKGNPIGAVYQLNENNQLVSLTGQDNKNENWSANYQDYKTVQEISLPHQLKLTRQDLLIKFAIQKWLLEKTEIFMKTFLPCLFFLLILVGCAQRPTPPATKTADWAAHQQQLNDLTDWSLRGKIAIITPENRHSLNIYWQQSGDNFHITLTSFLGSTILDVKKTALSTRIIDDQGKIYFGKNTQTLMTRLSGIELPVEVLQQWIKGNPIGAVYQLNENNQLVSLTGQDNKNENWSANYQDYKTVQEISLPHQLKLTRQDLLIKFAIQKWLLEKTEIF

Organism: Psychromonas ingrahamii (strain DSM 17664 / CCUG 51855 / 37) (NCBI:txid357804)